Protein AF-A0A954RPL3-F1 (afdb_monomer_lite)

Secondary structure (DSSP, 8-state):
--HHHHHHHHHHHHTTTTTT-B--EE-SSEEEE-SSTTSS---SSPPB-----TT----STTEEEE--SSTT-B-S-EEEESS--GGGTTTS-EEEE--S-HHHHHHHHTSPB-GGG-BSS--B---------SS---------TT--EEEEEEEEEE-TTS-EEEEEEEEEE------PPPEEE---SEEEEETTS-EEEE-EEE-SS---EEEEEEESTT---EEEEETTTTEEEEEPPTT--EEEEEEEEEEES-GGGTTSPPEEEEEEEEEEPP----TT-SS-SS--SHHHHHHHHHHHHTT---TTS-SS-SSS-SHHHHHHIIIIIS---TT-TT-SS--SHHHHHHHHHHT-BTSSS---GGGT-SSSSSSB-HHHHHHHHHSPPP--

pLDDT: mean 89.58, std 9.53, range [37.31, 98.19]

Structure (mmCIF, N/CA/C/O backbone):
data_AF-A0A954RPL3-F1
#
_entry.id   AF-A0A954RPL3-F1
#
loop_
_atom_site.group_PDB
_atom_site.id
_atom_site.type_symbol
_atom_site.label_atom_id
_atom_site.label_alt_id
_atom_site.label_comp_id
_atom_site.label_asym_id
_atom_site.label_entity_id
_atom_site.label_seq_id
_atom_site.pdbx_PDB_ins_code
_atom_site.Cartn_x
_atom_site.Cartn_y
_atom_site.Cartn_z
_atom_site.occupancy
_atom_site.B_iso_or_equiv
_atom_site.auth_seq_id
_atom_site.auth_comp_id
_atom_site.auth_asym_id
_atom_site.auth_atom_id
_atom_site.pdbx_PDB_model_num
ATOM 1 N N . TYR A 1 1 ? -10.376 -7.548 6.675 1.00 91.00 1 TYR A N 1
ATOM 2 C CA . TYR A 1 1 ? -10.543 -6.120 6.358 1.00 91.00 1 TYR A CA 1
ATOM 3 C C . TYR A 1 1 ? -9.204 -5.511 6.011 1.00 91.00 1 TYR A C 1
ATOM 5 O O . TYR A 1 1 ? -9.083 -5.034 4.901 1.00 91.00 1 TYR A O 1
ATOM 13 N N . VAL A 1 2 ? -8.212 -5.607 6.900 1.00 94.56 2 VAL A N 1
ATOM 14 C CA . VAL A 1 2 ? -6.906 -4.952 6.741 1.00 94.56 2 VAL A CA 1
ATOM 15 C C . VAL A 1 2 ? -5.770 -5.957 7.044 1.00 94.56 2 VAL A C 1
ATOM 17 O O . VAL A 1 2 ? -5.292 -6.049 8.170 1.00 94.56 2 VAL A O 1
ATOM 20 N N . PRO A 1 3 ? -5.463 -6.881 6.114 1.00 94.88 3 PRO A N 1
ATOM 21 C CA . PRO A 1 3 ? -4.652 -8.065 6.414 1.00 94.88 3 PRO A CA 1
ATOM 22 C C . PRO A 1 3 ? -3.162 -7.778 6.642 1.00 94.88 3 PRO A C 1
ATOM 24 O O . PRO A 1 3 ? -2.556 -8.457 7.468 1.00 94.88 3 PRO A O 1
ATOM 27 N N . ASP A 1 4 ? -2.575 -6.795 5.961 1.00 92.94 4 ASP A N 1
ATOM 28 C CA . ASP A 1 4 ? -1.137 -6.527 6.060 1.00 92.94 4 ASP A CA 1
ATOM 29 C C . ASP A 1 4 ? -0.804 -5.813 7.364 1.00 92.94 4 ASP A C 1
ATOM 31 O O . ASP A 1 4 ? 0.125 -6.209 8.063 1.00 92.94 4 ASP A O 1
ATOM 35 N N . VAL A 1 5 ? -1.607 -4.815 7.742 1.00 94.62 5 VAL A N 1
ATOM 36 C CA . VAL A 1 5 ? -1.433 -4.092 9.006 1.00 94.62 5 VAL A CA 1
ATOM 37 C C . VAL A 1 5 ? -1.643 -5.027 10.206 1.00 94.62 5 VAL A C 1
ATOM 39 O O . VAL A 1 5 ? -0.895 -4.968 11.183 1.00 94.62 5 VAL A O 1
ATOM 42 N N . VAL A 1 6 ? -2.596 -5.967 10.112 1.00 96.31 6 VAL A N 1
ATOM 43 C CA . VAL A 1 6 ? -2.783 -7.028 11.116 1.00 96.31 6 VAL A CA 1
ATOM 44 C C . VAL A 1 6 ? -1.590 -7.985 11.120 1.00 96.31 6 VAL A C 1
ATOM 46 O O . VAL A 1 6 ? -1.102 -8.324 12.193 1.00 96.31 6 VAL A O 1
ATOM 49 N N . GLY A 1 7 ? -1.080 -8.392 9.955 1.00 96.19 7 GLY A N 1
ATOM 50 C CA . GLY A 1 7 ? 0.114 -9.236 9.849 1.00 96.19 7 GLY A CA 1
ATOM 51 C C . GLY A 1 7 ? 1.351 -8.603 10.494 1.00 96.19 7 GLY A C 1
ATOM 52 O O . GLY A 1 7 ? 2.063 -9.270 11.249 1.00 96.19 7 GLY A O 1
ATOM 53 N N . SER A 1 8 ? 1.572 -7.307 10.269 1.00 94.94 8 SER A N 1
ATOM 54 C CA . SER A 1 8 ? 2.639 -6.532 10.913 1.00 94.94 8 SER A CA 1
ATOM 55 C C . SER A 1 8 ? 2.452 -6.454 12.429 1.00 94.94 8 SER A C 1
ATOM 57 O O . SER A 1 8 ? 3.395 -6.711 13.176 1.00 94.94 8 SER A O 1
ATOM 59 N N . PHE A 1 9 ? 1.231 -6.181 12.903 1.00 94.62 9 PHE A N 1
ATOM 60 C CA . PHE A 1 9 ? 0.923 -6.147 14.336 1.00 94.62 9 PHE A CA 1
ATOM 61 C C . PHE A 1 9 ? 1.160 -7.505 15.020 1.00 94.62 9 PHE A C 1
ATOM 63 O O . PHE A 1 9 ? 1.799 -7.565 16.070 1.00 94.62 9 PHE A O 1
ATOM 70 N N . LEU A 1 10 ? 0.726 -8.607 14.399 1.00 95.31 10 LEU A N 1
ATOM 71 C CA . LEU A 1 10 ? 0.981 -9.966 14.891 1.00 95.31 10 LEU A CA 1
ATOM 72 C C . LEU A 1 10 ? 2.480 -10.293 14.910 1.00 95.31 10 LEU A C 1
ATOM 74 O O . LEU A 1 10 ? 2.965 -10.854 15.887 1.00 95.31 10 LEU A O 1
ATOM 78 N N . SER A 1 11 ? 3.234 -9.865 13.895 1.00 94.38 11 SER A N 1
ATOM 79 C CA . SER A 1 11 ? 4.690 -10.067 13.847 1.00 94.38 11 SER A CA 1
ATOM 80 C C . SER A 1 11 ? 5.417 -9.364 15.002 1.00 94.38 11 SER A C 1
ATOM 82 O O . SER A 1 11 ? 6.420 -9.871 15.503 1.00 94.38 11 SER A O 1
ATOM 84 N N . LEU A 1 12 ? 4.914 -8.210 15.460 1.00 93.00 12 LEU A N 1
ATOM 85 C CA . LEU A 1 12 ? 5.441 -7.519 16.643 1.00 93.00 12 LEU A CA 1
ATOM 86 C C . LEU A 1 12 ? 5.112 -8.268 17.945 1.00 93.00 12 LEU A C 1
ATOM 88 O O . LEU A 1 12 ? 5.945 -8.288 18.854 1.00 93.00 12 LEU A O 1
ATOM 92 N N . ILE A 1 13 ? 3.934 -8.897 18.035 1.00 93.69 13 ILE A N 1
ATOM 93 C CA . ILE A 1 13 ? 3.565 -9.767 19.165 1.00 93.69 13 ILE A CA 1
ATOM 94 C C . ILE A 1 13 ? 4.483 -10.993 19.206 1.00 93.69 13 ILE A C 1
ATOM 96 O O . ILE A 1 13 ? 5.094 -11.249 20.239 1.00 93.69 13 ILE A O 1
ATOM 100 N N . ASP A 1 14 ? 4.655 -11.688 18.080 1.00 93.81 14 ASP A N 1
ATOM 101 C CA . ASP A 1 14 ? 5.500 -12.887 17.974 1.00 93.81 14 ASP A CA 1
ATOM 102 C C . ASP A 1 14 ? 6.982 -12.603 18.281 1.00 93.81 14 ASP A C 1
ATOM 104 O O . ASP A 1 14 ? 7.729 -13.491 18.694 1.00 93.81 14 ASP A O 1
ATOM 108 N N . ALA A 1 15 ? 7.416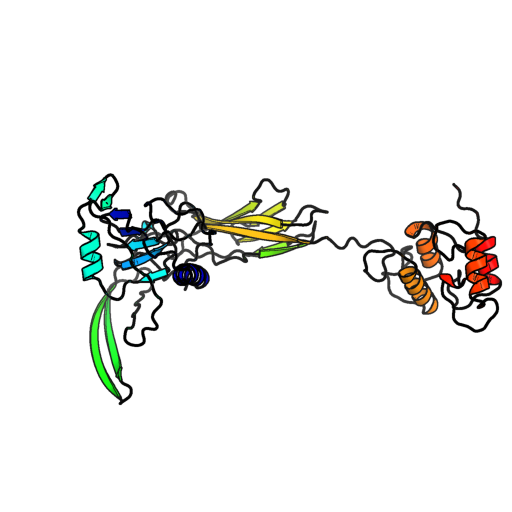 -11.354 18.096 1.00 91.94 15 ALA A N 1
ATOM 109 C CA . ALA A 1 15 ? 8.750 -10.874 18.442 1.00 91.94 15 ALA A CA 1
ATOM 110 C C . ALA A 1 15 ? 8.864 -10.332 19.886 1.00 91.94 15 ALA A C 1
ATOM 112 O O . ALA A 1 15 ? 9.848 -9.653 20.200 1.00 91.94 15 ALA A O 1
ATOM 113 N N . ASP A 1 16 ? 7.873 -10.592 20.751 1.00 91.69 16 ASP A N 1
ATOM 114 C CA . ASP A 1 16 ? 7.807 -10.160 22.157 1.00 91.69 16 ASP A CA 1
ATOM 115 C C . ASP A 1 16 ? 7.963 -8.637 22.348 1.00 91.69 16 ASP A C 1
ATOM 117 O O . ASP A 1 16 ? 8.383 -8.161 23.409 1.00 91.69 16 ASP A O 1
ATOM 121 N N . ARG A 1 17 ? 7.636 -7.826 21.328 1.00 90.06 17 ARG A N 1
ATOM 122 C CA . ARG A 1 17 ? 7.934 -6.380 21.339 1.00 90.06 17 ARG A CA 1
ATOM 123 C C . ARG A 1 17 ? 7.167 -5.625 22.417 1.00 90.06 17 ARG A C 1
ATOM 125 O O . ARG A 1 17 ? 7.652 -4.595 22.881 1.00 90.06 17 ARG A O 1
ATOM 132 N N . TYR A 1 18 ? 6.004 -6.130 22.821 1.00 91.88 18 TYR A N 1
ATOM 133 C CA . TYR A 1 18 ? 5.098 -5.483 23.771 1.00 91.88 18 TYR A CA 1
ATOM 134 C C . TYR A 1 18 ? 5.389 -5.784 25.243 1.00 91.88 18 TYR A C 1
ATOM 136 O O . TYR A 1 18 ? 4.911 -5.064 26.122 1.00 91.88 18 TYR A O 1
ATOM 144 N N . ASN A 1 19 ? 6.198 -6.803 25.529 1.00 91.75 19 ASN A N 1
ATOM 145 C CA . ASN A 1 19 ? 6.444 -7.244 26.897 1.00 91.75 19 ASN A CA 1
ATOM 146 C C . ASN A 1 19 ? 7.251 -6.184 27.664 1.00 91.75 19 ASN A C 1
ATOM 148 O O . ASN A 1 19 ? 8.328 -5.754 27.249 1.00 91.75 19 ASN A O 1
ATOM 152 N N . GLY A 1 20 ? 6.724 -5.751 28.807 1.00 90.88 20 GLY A N 1
ATOM 153 C CA . GLY A 1 20 ? 7.302 -4.697 29.638 1.00 90.88 20 GLY A CA 1
ATOM 154 C C . GLY A 1 20 ? 7.021 -3.269 29.159 1.00 90.88 20 GLY A C 1
ATOM 155 O O . GLY A 1 20 ? 7.502 -2.326 29.793 1.00 90.88 20 GLY A O 1
ATOM 156 N N . GLN A 1 21 ? 6.263 -3.078 28.074 1.00 92.00 21 GLN A N 1
ATOM 157 C CA . GLN A 1 21 ? 5.839 -1.743 27.652 1.00 92.00 21 GLN A CA 1
ATOM 158 C C . GLN A 1 21 ? 4.850 -1.124 28.644 1.00 92.00 21 GLN A C 1
ATOM 160 O O . GLN A 1 21 ? 4.162 -1.819 29.395 1.00 92.00 21 GLN A O 1
ATOM 165 N N . LEU A 1 22 ? 4.775 0.206 28.639 1.00 91.94 22 LEU A N 1
ATOM 166 C CA . LEU A 1 22 ? 3.885 0.961 29.513 1.00 91.94 22 LEU A CA 1
ATOM 167 C C . LEU A 1 22 ? 2.620 1.393 28.774 1.00 91.94 22 LEU A C 1
ATOM 169 O O . LEU A 1 22 ? 2.675 1.834 27.628 1.00 91.94 22 LEU A O 1
ATOM 173 N N . TRP A 1 23 ? 1.500 1.391 29.492 1.00 94.12 23 TRP A N 1
ATOM 174 C CA . TRP A 1 23 ? 0.371 2.254 29.155 1.00 94.12 23 TRP A CA 1
ATOM 175 C C . TRP A 1 23 ? 0.718 3.679 29.588 1.00 94.12 23 TRP A C 1
ATOM 177 O O . TRP A 1 23 ? 0.478 4.084 30.726 1.00 94.12 23 TRP A O 1
ATOM 187 N N . ASP A 1 24 ? 1.387 4.413 28.706 1.00 91.75 24 ASP A N 1
ATOM 188 C CA . ASP A 1 24 ? 2.026 5.692 29.026 1.00 91.75 24 ASP A CA 1
ATOM 189 C C . ASP A 1 24 ? 1.123 6.915 28.852 1.00 91.75 24 ASP A C 1
ATOM 191 O O . ASP A 1 24 ? 1.462 7.987 29.359 1.00 91.75 24 ASP A O 1
ATOM 195 N N . ARG A 1 25 ? -0.042 6.778 28.210 1.00 93.69 25 ARG A N 1
ATOM 196 C CA . ARG A 1 25 ? -0.985 7.888 28.054 1.00 93.69 25 ARG A CA 1
ATOM 197 C C . ARG A 1 25 ? -2.429 7.428 28.168 1.00 93.69 25 ARG A C 1
ATOM 199 O O . ARG A 1 25 ? -2.952 6.748 27.292 1.00 93.69 25 ARG A O 1
ATOM 206 N N . ILE A 1 26 ? -3.099 7.889 29.216 1.00 95.69 26 ILE A N 1
ATOM 207 C CA . ILE A 1 26 ? -4.520 7.659 29.469 1.00 95.69 26 ILE A CA 1
ATOM 208 C C . ILE A 1 26 ? -5.249 8.997 29.395 1.00 95.69 26 ILE A C 1
ATOM 210 O O . ILE A 1 26 ? -4.827 9.997 29.978 1.00 95.69 26 ILE A O 1
ATOM 214 N N . THR A 1 27 ? -6.350 9.024 28.656 1.00 94.81 27 THR A N 1
ATOM 215 C CA . THR A 1 27 ? -7.239 10.183 28.534 1.00 94.81 27 THR A CA 1
ATOM 216 C C . THR A 1 27 ? -8.685 9.743 28.758 1.00 94.81 27 THR A C 1
ATOM 218 O O . THR A 1 27 ? -8.971 8.550 28.854 1.00 94.81 27 THR A O 1
ATOM 221 N N . SER A 1 28 ? -9.630 10.686 28.791 1.00 92.44 28 SER A N 1
ATOM 222 C CA . SER A 1 28 ? -11.061 10.344 28.731 1.00 92.44 28 SER A CA 1
ATOM 223 C C . SER A 1 28 ? -11.435 9.575 27.460 1.00 92.44 28 SER A C 1
ATOM 225 O O . SER A 1 28 ? -12.432 8.868 27.452 1.00 92.44 28 SER A O 1
ATOM 227 N N . HIS A 1 29 ? -10.622 9.700 26.413 1.00 93.62 29 HIS A N 1
ATOM 228 C CA . HIS A 1 29 ? -10.914 9.264 25.057 1.00 93.62 29 HIS A CA 1
ATOM 229 C C . HIS A 1 29 ? -10.322 7.897 24.706 1.00 93.62 29 HIS A C 1
ATOM 231 O O . HIS A 1 29 ? -10.934 7.129 23.971 1.00 93.62 29 HIS A O 1
ATOM 237 N N . PHE A 1 30 ? -9.144 7.571 25.241 1.00 95.25 30 PHE A N 1
ATOM 238 C CA . PHE A 1 30 ? -8.432 6.323 24.961 1.00 95.25 30 PHE A CA 1
ATOM 239 C C . PHE A 1 30 ? -7.346 6.029 26.005 1.00 95.25 30 PHE A C 1
ATOM 241 O O . PHE A 1 30 ? -6.903 6.920 26.742 1.00 95.25 30 PHE A O 1
ATOM 248 N N . ILE A 1 31 ? -6.865 4.787 25.994 1.00 95.56 31 ILE A N 1
ATOM 249 C CA . ILE A 1 31 ? -5.657 4.312 26.677 1.00 95.56 31 ILE A CA 1
ATOM 250 C C . ILE A 1 31 ? -4.633 3.956 25.592 1.00 95.56 31 ILE A C 1
ATOM 252 O O . ILE A 1 31 ? -4.944 3.180 24.695 1.00 95.56 31 ILE A O 1
ATOM 256 N N . ALA A 1 32 ? -3.431 4.528 25.642 1.00 94.00 32 ALA A N 1
ATOM 257 C CA . ALA A 1 32 ? -2.392 4.334 24.632 1.00 94.00 32 ALA A CA 1
ATOM 258 C C . ALA A 1 32 ? -1.083 3.807 25.227 1.00 94.00 32 ALA A C 1
ATOM 260 O O . ALA A 1 32 ? -0.719 4.134 26.361 1.00 94.00 32 ALA A O 1
ATOM 261 N N . ALA A 1 33 ? -0.385 3.015 24.417 1.00 90.44 33 ALA A N 1
ATOM 262 C CA . ALA A 1 33 ? 0.976 2.557 24.636 1.00 90.44 33 ALA A CA 1
ATOM 263 C C . ALA A 1 33 ? 1.851 3.049 23.476 1.00 90.44 33 ALA A C 1
ATOM 265 O O . ALA A 1 33 ? 1.525 2.845 22.305 1.00 90.44 33 ALA A O 1
ATOM 266 N N . SER A 1 34 ? 2.971 3.704 23.781 1.00 82.75 34 SER A N 1
ATOM 267 C CA . SER A 1 34 ? 3.861 4.284 22.767 1.00 82.75 34 SER A CA 1
ATOM 268 C C . SER A 1 34 ? 4.745 3.268 22.039 1.00 82.75 34 SER A C 1
ATOM 270 O O . SER A 1 34 ? 5.505 3.660 21.157 1.00 82.75 34 SER A O 1
ATOM 272 N N . GLY A 1 35 ? 4.690 1.978 22.377 1.00 78.94 35 GLY A N 1
ATOM 273 C CA . GLY A 1 35 ? 5.606 0.997 21.789 1.00 78.94 35 GLY A CA 1
ATOM 274 C C . GLY A 1 35 ? 6.942 0.869 22.535 1.00 78.94 35 GLY A C 1
ATOM 275 O O . GLY A 1 35 ? 7.892 0.296 22.004 1.00 78.94 35 GLY A O 1
ATOM 276 N N . SER A 1 36 ? 7.068 1.433 23.745 1.00 75.25 36 SER A N 1
ATOM 277 C CA . SER A 1 36 ? 8.349 1.53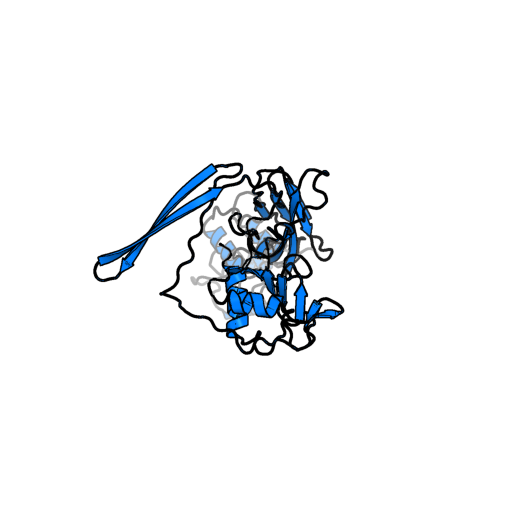3 24.457 1.00 75.25 36 SER A CA 1
ATOM 278 C C . SER A 1 36 ? 8.251 1.334 25.969 1.00 75.25 36 SER A C 1
ATOM 280 O O . SER A 1 36 ? 7.247 1.635 26.613 1.00 75.25 36 SER A O 1
ATOM 282 N N . THR A 1 37 ? 9.359 0.882 26.560 1.00 76.88 37 THR A N 1
ATOM 283 C CA . THR A 1 37 ? 9.535 0.711 28.012 1.00 76.88 37 THR A CA 1
ATOM 284 C C . THR A 1 37 ? 9.840 2.022 28.745 1.00 76.88 37 THR A C 1
ATOM 286 O O . THR A 1 37 ? 9.751 2.076 29.970 1.00 76.88 37 THR A O 1
ATOM 289 N N . ASN A 1 38 ? 10.191 3.093 28.020 1.00 75.00 38 ASN A N 1
ATOM 290 C CA . ASN A 1 38 ? 10.460 4.419 28.591 1.00 75.00 38 ASN A CA 1
ATOM 291 C C . ASN A 1 38 ? 9.328 5.441 28.359 1.00 75.00 38 ASN A C 1
ATOM 293 O O . ASN A 1 38 ? 9.478 6.596 28.758 1.00 75.00 38 ASN A O 1
ATOM 297 N N . GLY A 1 39 ? 8.221 5.030 27.727 1.00 64.88 39 GLY A N 1
ATOM 298 C CA . GLY A 1 39 ? 7.068 5.891 27.435 1.00 64.88 39 GLY A CA 1
ATOM 299 C C . GLY A 1 39 ? 7.279 6.902 26.300 1.00 64.88 39 GLY A C 1
ATOM 300 O O . GLY A 1 39 ? 6.534 7.875 26.200 1.00 64.88 39 GLY A O 1
ATOM 301 N N . VAL A 1 40 ? 8.313 6.720 25.474 1.00 68.00 40 VAL A N 1
ATOM 302 C CA . VAL A 1 40 ? 8.561 7.497 24.250 1.00 68.00 40 VAL A CA 1
ATOM 303 C C . VAL A 1 40 ? 8.392 6.583 23.050 1.00 68.00 40 VAL A C 1
ATOM 305 O O . VAL A 1 40 ? 8.944 5.489 23.063 1.00 68.00 40 VAL A O 1
ATOM 308 N N . THR A 1 41 ? 7.707 7.051 22.001 1.00 66.88 41 THR A N 1
ATOM 309 C CA . THR A 1 41 ? 7.484 6.262 20.783 1.00 66.88 41 THR A CA 1
ATOM 310 C C . THR A 1 41 ? 8.763 5.602 20.287 1.00 66.88 41 THR A C 1
ATOM 312 O O . THR A 1 41 ? 9.760 6.281 20.033 1.00 66.88 41 THR A O 1
ATOM 315 N N . ASN A 1 42 ? 8.724 4.278 20.160 1.00 70.44 42 ASN A N 1
ATOM 316 C CA . ASN A 1 42 ? 9.845 3.508 19.652 1.00 70.44 42 ASN A CA 1
ATOM 317 C C . ASN A 1 42 ? 9.977 3.725 18.138 1.00 70.44 42 ASN A C 1
ATOM 319 O O . ASN A 1 42 ? 9.075 3.392 17.373 1.00 70.44 42 ASN A O 1
ATOM 323 N N . GLN A 1 43 ? 11.096 4.317 17.720 1.00 72.06 43 GLN A N 1
ATOM 324 C CA . GLN A 1 43 ? 11.404 4.600 16.314 1.00 72.06 43 GLN A CA 1
ATOM 325 C C . GLN A 1 43 ? 12.386 3.587 15.705 1.00 72.06 43 GLN A C 1
ATOM 327 O O . GLN A 1 43 ? 12.800 3.759 14.559 1.00 72.06 43 GLN A O 1
ATOM 332 N N . ASP A 1 44 ? 12.757 2.538 16.444 1.00 76.50 44 ASP A N 1
ATOM 333 C CA . ASP A 1 44 ? 13.666 1.500 15.949 1.00 76.50 44 ASP A CA 1
ATOM 334 C C . ASP A 1 44 ? 12.928 0.437 15.114 1.00 76.50 44 ASP A C 1
ATOM 336 O O . ASP A 1 44 ? 13.547 -0.248 14.301 1.00 76.50 44 ASP A O 1
ATOM 340 N N . ASP A 1 45 ? 11.611 0.288 15.300 1.00 78.56 45 ASP A N 1
ATOM 341 C CA . ASP A 1 45 ? 10.779 -0.629 14.510 1.00 78.56 45 ASP A CA 1
ATOM 342 C C . ASP A 1 45 ? 10.609 -0.100 13.086 1.00 78.56 45 ASP A C 1
ATOM 344 O O . ASP A 1 45 ? 10.323 1.079 12.919 1.00 78.56 45 ASP A O 1
ATOM 348 N N . LEU A 1 46 ? 10.737 -0.941 12.058 1.00 84.12 46 LEU A N 1
ATOM 349 C CA . LEU A 1 46 ? 10.472 -0.511 10.681 1.00 84.12 46 LEU A CA 1
ATOM 350 C C . LEU A 1 46 ? 9.012 -0.036 10.538 1.00 84.12 46 LEU A C 1
ATOM 352 O O . LEU A 1 46 ? 8.119 -0.721 11.045 1.00 84.12 46 LEU A O 1
ATOM 356 N N . PRO A 1 47 ? 8.764 1.114 9.883 1.00 89.38 47 PRO A N 1
ATOM 357 C CA . PRO A 1 47 ? 7.407 1.582 9.649 1.00 89.38 47 PRO A CA 1
ATOM 358 C C . PRO A 1 47 ? 6.674 0.675 8.655 1.00 89.38 47 PRO A C 1
ATOM 360 O O . PRO A 1 47 ? 7.305 0.063 7.790 1.00 89.38 47 PRO A O 1
ATOM 363 N N . PHE A 1 48 ? 5.351 0.611 8.773 1.00 90.88 48 PHE A N 1
ATOM 364 C CA . PHE A 1 48 ? 4.480 -0.055 7.809 1.00 90.88 48 PHE A CA 1
ATOM 365 C C . PHE A 1 48 ? 3.229 0.772 7.500 1.00 90.88 48 PHE A C 1
ATOM 367 O O . PHE A 1 48 ? 2.764 1.569 8.322 1.00 90.88 48 PHE A O 1
ATOM 374 N N . ASP A 1 49 ? 2.702 0.545 6.298 1.00 90.75 49 ASP A N 1
ATOM 375 C CA . ASP A 1 49 ? 1.608 1.316 5.711 1.00 90.75 49 ASP A CA 1
ATOM 376 C C . ASP A 1 49 ? 0.317 1.228 6.527 1.00 90.75 49 ASP A C 1
ATOM 378 O O . ASP A 1 49 ? 0.053 0.250 7.241 1.00 90.75 49 ASP A O 1
ATOM 382 N N . ASP A 1 50 ? -0.500 2.269 6.406 1.00 92.94 50 ASP A N 1
ATOM 383 C CA . ASP A 1 50 ? -1.879 2.217 6.856 1.00 92.94 50 ASP A CA 1
ATOM 384 C C . ASP A 1 50 ? -2.721 1.281 5.981 1.00 92.94 50 ASP A C 1
ATOM 386 O O . ASP A 1 50 ? -2.461 1.085 4.797 1.00 92.94 50 ASP A O 1
ATOM 390 N N . GLN A 1 51 ? -3.773 0.715 6.571 1.00 94.38 51 GLN A N 1
ATOM 391 C CA . GLN A 1 51 ? -4.828 0.040 5.826 1.00 94.38 51 GLN A CA 1
ATOM 392 C C . GLN A 1 51 ? -6.182 0.384 6.426 1.00 94.38 51 GLN A C 1
ATOM 394 O O . GLN A 1 51 ? -6.405 0.297 7.638 1.00 94.38 51 GLN A O 1
ATOM 399 N N . PHE A 1 52 ? -7.118 0.717 5.545 1.00 95.69 52 PHE A N 1
ATOM 400 C CA . PHE A 1 52 ? -8.442 1.185 5.916 1.00 95.69 52 PHE A CA 1
ATOM 401 C C . PHE A 1 52 ? -9.533 0.352 5.254 1.00 95.69 52 PHE A C 1
ATOM 403 O O . PHE A 1 52 ? -9.347 -0.282 4.217 1.00 95.69 52 PHE A O 1
ATOM 410 N N . HIS A 1 53 ? -10.706 0.340 5.880 1.00 94.81 53 HIS A N 1
ATOM 411 C CA . HIS A 1 53 ? -11.876 -0.331 5.341 1.00 94.81 53 HIS A CA 1
ATOM 412 C C . HIS A 1 53 ? -13.136 0.370 5.842 1.00 94.81 53 HIS A C 1
ATOM 414 O O . HIS A 1 53 ? -13.228 0.648 7.032 1.00 94.81 53 HIS A O 1
ATOM 420 N N . ALA A 1 54 ? -14.124 0.593 4.971 1.00 92.00 54 ALA A N 1
ATOM 421 C CA . ALA A 1 54 ? -15.326 1.383 5.273 1.00 92.00 54 ALA A CA 1
ATOM 422 C C . ALA A 1 54 ? -16.060 0.918 6.541 1.00 92.00 54 ALA A C 1
ATOM 424 O O . ALA A 1 54 ? -16.562 1.720 7.314 1.00 92.00 54 ALA A O 1
ATOM 425 N N . ASP A 1 55 ? -16.076 -0.393 6.774 1.00 91.50 55 ASP A N 1
ATOM 426 C CA . ASP A 1 55 ? -16.723 -0.967 7.952 1.00 91.50 55 ASP A CA 1
ATOM 427 C C . ASP A 1 55 ? -15.899 -0.918 9.260 1.00 91.50 55 ASP A C 1
ATOM 429 O O . ASP A 1 55 ? -16.335 -1.463 10.279 1.00 91.50 55 ASP A O 1
ATOM 433 N N . LEU A 1 56 ? -14.678 -0.384 9.228 1.00 94.38 56 LEU A N 1
ATOM 434 C CA . LEU A 1 56 ? -13.820 -0.222 10.397 1.00 94.38 56 LEU A CA 1
ATOM 435 C C . LEU A 1 56 ? -13.769 1.260 10.761 1.00 94.38 56 LEU A C 1
ATOM 437 O O . LEU A 1 56 ? -13.032 2.034 10.157 1.00 94.38 56 LEU A O 1
ATOM 441 N N . GLN A 1 57 ? -14.555 1.633 11.767 1.00 94.06 57 GLN A N 1
ATOM 442 C CA . GLN A 1 57 ? -14.677 2.999 12.269 1.00 94.06 57 GLN A CA 1
ATOM 443 C C . GLN A 1 57 ? -14.618 2.997 13.798 1.00 94.06 57 GLN A C 1
ATOM 445 O O . GLN A 1 57 ? -15.065 2.056 14.458 1.00 94.06 57 GLN A O 1
ATOM 450 N N . HIS A 1 58 ? -14.109 4.075 14.379 1.00 96.00 58 HIS A N 1
ATOM 451 C CA . HIS A 1 58 ? -13.993 4.307 15.814 1.00 96.00 58 HIS A CA 1
ATOM 452 C C . HIS A 1 58 ? -15.339 4.750 16.404 1.00 96.00 58 HIS A C 1
ATOM 454 O O . HIS A 1 58 ? -15.459 5.790 17.047 1.00 96.00 58 HIS A O 1
ATOM 460 N N . ASN A 1 59 ? -16.396 3.980 16.167 1.00 93.12 59 ASN A N 1
ATOM 461 C CA . ASN A 1 59 ? -17.770 4.332 16.534 1.00 93.12 59 ASN A CA 1
ATOM 462 C C . ASN A 1 59 ? -18.192 3.849 17.933 1.00 93.12 59 ASN A C 1
ATOM 464 O O . ASN A 1 59 ? -19.333 4.064 18.340 1.00 93.12 59 ASN A O 1
ATOM 468 N N . GLN A 1 60 ? -17.283 3.217 18.679 1.00 93.44 60 GLN A N 1
ATOM 469 C CA . GLN A 1 60 ? -17.538 2.666 20.007 1.00 93.44 60 GLN A CA 1
ATOM 470 C C . GLN A 1 60 ? -16.272 2.621 20.877 1.00 93.44 60 GLN A C 1
ATOM 472 O O . GLN A 1 60 ? -15.159 2.878 20.418 1.00 93.44 60 GLN A O 1
ATOM 477 N N . SER A 1 61 ? -16.467 2.287 22.154 1.00 95.81 61 SER A N 1
ATOM 478 C CA . SER A 1 61 ? -15.394 1.962 23.100 1.00 95.81 61 SER A CA 1
ATOM 479 C C . SER A 1 61 ? -14.786 0.586 22.794 1.00 95.81 61 SER A C 1
ATOM 481 O O . SER A 1 61 ? -15.458 -0.305 22.268 1.00 95.81 61 SER A O 1
ATOM 483 N N . GLY A 1 62 ? -13.525 0.387 23.164 1.00 96.56 62 GLY A N 1
ATOM 484 C CA . GLY A 1 62 ? -12.807 -0.872 23.002 1.00 96.56 62 GLY A CA 1
ATOM 485 C C . GLY A 1 62 ? -12.247 -1.112 21.600 1.00 96.56 62 GLY A C 1
ATOM 486 O O . GLY A 1 62 ? -11.774 -2.212 21.336 1.00 96.56 62 GLY A O 1
ATOM 487 N N . VAL A 1 63 ? -12.277 -0.130 20.698 1.00 97.75 63 VAL A N 1
ATOM 488 C CA . VAL A 1 63 ? -11.657 -0.257 19.372 1.00 97.75 63 VAL A CA 1
ATOM 489 C C . VAL A 1 63 ? -10.139 -0.209 19.543 1.00 97.75 63 VAL A C 1
ATOM 491 O O . VAL A 1 63 ? -9.617 0.746 20.118 1.00 97.75 63 VAL A O 1
ATOM 494 N N . LEU A 1 64 ? -9.442 -1.242 19.065 1.00 97.50 64 LEU A N 1
ATOM 495 C CA . LEU A 1 64 ? -7.983 -1.347 19.077 1.00 97.50 64 LEU A CA 1
ATOM 496 C C . LEU A 1 64 ? -7.431 -0.817 17.752 1.00 97.50 64 LEU A C 1
ATOM 498 O O . LEU A 1 64 ? -7.718 -1.370 16.687 1.00 97.50 64 LEU A O 1
ATOM 502 N N . SER A 1 65 ? -6.610 0.225 17.826 1.00 97.94 65 SER A N 1
ATOM 503 C CA . SER A 1 65 ? -6.077 0.917 16.655 1.00 97.94 65 SER A CA 1
ATOM 504 C C . SER A 1 65 ? -4.613 1.306 16.840 1.00 97.94 65 SER A C 1
ATOM 506 O O . SER A 1 65 ? -4.140 1.519 17.959 1.00 97.94 65 SER A O 1
ATOM 508 N N . LEU A 1 66 ? -3.880 1.413 15.736 1.00 95.75 66 LEU A N 1
ATOM 509 C CA . LEU A 1 66 ? -2.472 1.800 15.749 1.00 95.75 66 LEU A CA 1
ATOM 510 C C . LEU A 1 66 ? -2.305 3.316 15.873 1.00 95.75 66 LEU A C 1
ATOM 512 O O . LEU A 1 66 ? -3.061 4.102 15.299 1.00 95.75 66 LEU A O 1
ATOM 516 N N . SER A 1 67 ? -1.311 3.732 16.659 1.00 91.44 67 SER A N 1
ATOM 517 C CA . SER A 1 67 ? -0.888 5.128 16.780 1.00 91.44 67 SER A CA 1
ATOM 518 C C . SER A 1 67 ? 0.282 5.390 15.842 1.00 91.44 67 SER A C 1
ATOM 520 O O . SER A 1 67 ? 1.237 4.620 15.807 1.00 91.44 67 SER A O 1
ATOM 522 N N . LYS A 1 68 ? 0.255 6.535 15.164 1.00 88.12 68 LYS A N 1
ATOM 523 C CA . LYS A 1 68 ? 1.299 6.970 14.232 1.00 88.12 68 LYS A CA 1
ATOM 524 C C . LYS A 1 68 ? 1.558 8.470 14.366 1.00 88.12 68 LYS A C 1
ATOM 526 O O . LYS A 1 68 ? 0.737 9.199 14.932 1.00 88.12 68 LYS A O 1
ATOM 531 N N . LEU A 1 69 ? 2.708 8.926 13.871 1.00 82.62 69 LEU A N 1
ATOM 532 C CA . LEU A 1 69 ? 3.072 10.350 13.849 1.00 82.62 69 LEU A CA 1
ATOM 533 C C . LEU A 1 69 ? 2.690 11.025 12.529 1.00 82.62 69 LEU A C 1
ATOM 535 O O . LEU A 1 69 ? 2.292 12.191 12.523 1.00 82.62 69 LEU A O 1
ATOM 539 N N . VAL A 1 70 ? 2.831 10.292 11.429 1.00 84.00 70 VAL A N 1
ATOM 540 C CA . VAL A 1 70 ? 2.509 10.696 10.057 1.00 84.00 70 VAL A CA 1
ATOM 541 C C . VAL A 1 70 ? 1.911 9.494 9.321 1.00 84.00 70 VAL A C 1
ATOM 543 O O . VAL A 1 70 ? 1.998 8.380 9.831 1.00 84.00 70 VAL A O 1
ATOM 546 N N . ASP A 1 71 ? 1.291 9.714 8.161 1.00 85.12 71 ASP A N 1
ATOM 547 C CA . ASP A 1 71 ? 0.738 8.622 7.342 1.00 85.12 71 ASP A CA 1
ATOM 548 C C . ASP A 1 71 ? 1.806 7.591 6.962 1.00 85.12 71 ASP A C 1
ATOM 550 O O . ASP A 1 71 ? 2.948 7.977 6.690 1.00 85.12 71 ASP A O 1
ATOM 554 N N . ASP A 1 72 ? 1.412 6.313 6.986 1.00 87.50 72 ASP A N 1
ATOM 555 C CA . ASP A 1 72 ? 2.256 5.128 6.756 1.00 87.50 72 ASP A CA 1
ATOM 556 C C . ASP A 1 72 ? 3.469 4.983 7.685 1.00 87.50 72 ASP A C 1
ATOM 558 O O . ASP A 1 72 ? 4.487 4.385 7.340 1.00 87.50 72 ASP A O 1
ATOM 562 N N . ASP A 1 73 ? 3.384 5.539 8.892 1.00 88.06 73 ASP A N 1
ATOM 563 C CA . ASP A 1 73 ? 4.412 5.398 9.929 1.00 88.06 73 ASP A CA 1
ATOM 564 C C . ASP A 1 73 ? 3.891 4.571 11.111 1.00 88.06 73 ASP A C 1
ATOM 566 O O . ASP A 1 73 ? 4.165 4.879 12.276 1.00 88.06 73 ASP A O 1
ATOM 570 N N . ASN A 1 74 ? 3.099 3.526 10.833 1.00 90.75 74 ASN A N 1
ATOM 571 C CA . ASN A 1 74 ? 2.700 2.590 11.878 1.00 90.75 74 ASN A CA 1
ATOM 572 C C . ASN A 1 74 ? 3.914 1.800 12.356 1.00 90.75 74 ASN A C 1
ATOM 574 O O . ASN A 1 74 ? 4.755 1.369 11.570 1.00 90.75 74 ASN A O 1
ATOM 578 N N . ARG A 1 75 ? 3.997 1.619 13.673 1.00 90.81 75 ARG A N 1
ATOM 579 C CA . ARG A 1 75 ? 5.064 0.877 14.356 1.00 90.81 75 ARG A CA 1
ATOM 580 C C . ARG A 1 75 ? 4.437 0.059 15.483 1.00 90.81 75 ARG A C 1
ATOM 582 O O . ARG A 1 75 ? 3.343 -0.475 15.339 1.00 90.81 75 ARG A O 1
ATOM 589 N N . SER A 1 76 ? 5.092 -0.005 16.637 1.00 91.56 76 SER A N 1
ATOM 590 C CA . SER A 1 76 ? 4.570 -0.669 17.830 1.00 91.56 76 SER A CA 1
ATOM 591 C C . SER A 1 76 ? 3.633 0.192 18.681 1.00 91.56 76 SER A C 1
ATOM 593 O O . SER A 1 76 ? 3.085 -0.313 19.651 1.00 91.56 76 SER A O 1
ATOM 595 N N . ALA A 1 77 ? 3.401 1.468 18.372 1.00 92.88 77 ALA A N 1
ATOM 596 C CA . ALA A 1 77 ? 2.476 2.279 19.165 1.00 92.88 77 ALA A CA 1
ATOM 597 C C . ALA A 1 77 ? 1.007 1.943 18.839 1.00 92.88 77 ALA A C 1
ATOM 599 O O . ALA A 1 77 ? 0.622 1.870 17.674 1.00 92.88 77 ALA A O 1
ATOM 600 N N . PHE A 1 78 ? 0.157 1.795 19.857 1.00 95.62 78 PHE A N 1
ATOM 601 C CA . PHE A 1 78 ? -1.269 1.492 19.685 1.00 95.62 78 PHE A CA 1
ATOM 602 C C . PHE A 1 78 ? -2.123 2.077 20.815 1.00 95.62 78 PHE A C 1
ATOM 604 O O . PHE A 1 78 ? -1.610 2.544 21.835 1.00 95.62 78 PHE A O 1
ATOM 611 N N . PHE A 1 79 ? -3.439 2.092 20.625 1.00 97.25 79 PHE A N 1
ATOM 612 C CA . PHE A 1 79 ? -4.400 2.561 21.614 1.00 97.25 79 PHE A CA 1
ATOM 613 C C . PHE A 1 79 ? -5.705 1.766 21.578 1.00 97.25 79 PHE A C 1
ATOM 615 O O . PHE A 1 79 ? -6.058 1.162 20.567 1.00 97.25 79 PHE A O 1
ATOM 622 N N . VAL A 1 80 ? -6.422 1.798 22.701 1.00 97.88 80 VAL A N 1
ATOM 623 C CA . VAL A 1 80 ? -7.780 1.272 22.850 1.00 97.88 80 VAL A CA 1
ATOM 624 C C . VAL A 1 80 ? -8.706 2.430 23.204 1.00 97.88 80 VAL A C 1
ATOM 626 O O . VAL A 1 80 ? -8.409 3.206 24.117 1.00 97.88 80 VAL A O 1
ATOM 629 N N . THR A 1 81 ? -9.804 2.592 22.467 1.00 98.19 81 THR A N 1
ATOM 630 C CA . THR A 1 81 ? -10.749 3.693 22.696 1.00 98.19 81 THR A CA 1
ATOM 631 C C . THR A 1 81 ? -11.536 3.511 23.997 1.00 98.19 81 THR A C 1
ATOM 633 O O . THR A 1 81 ? -12.013 2.425 24.309 1.00 98.19 81 THR A O 1
ATOM 636 N N . ASN A 1 82 ? -11.732 4.593 24.749 1.00 97.31 82 ASN A N 1
ATOM 637 C CA . ASN A 1 82 ? -12.645 4.641 25.895 1.00 97.31 82 ASN A CA 1
ATOM 638 C C . ASN A 1 82 ? -14.070 5.018 25.466 1.00 97.31 82 ASN A C 1
ATOM 640 O O . ASN A 1 82 ? -15.029 4.618 26.126 1.00 97.31 82 ASN A O 1
ATOM 644 N N . GLU A 1 83 ? -14.219 5.717 24.343 1.00 96.19 83 GLU A N 1
ATOM 645 C CA . GLU A 1 83 ? -15.487 6.167 23.761 1.00 96.19 83 GLU A CA 1
ATOM 646 C C . GLU A 1 83 ? -15.360 6.295 22.226 1.00 96.19 83 GLU A C 1
ATOM 648 O O . GLU A 1 83 ? -14.252 6.139 21.710 1.00 96.19 83 GLU A O 1
ATOM 653 N N . PRO A 1 84 ? -16.451 6.548 21.474 1.00 95.06 84 PRO A N 1
ATOM 654 C CA . PRO A 1 84 ? -16.357 6.806 20.037 1.00 95.06 84 PRO A CA 1
ATOM 655 C C . PRO A 1 84 ? -15.393 7.965 19.716 1.00 95.06 84 PRO A C 1
ATOM 657 O O . PRO A 1 84 ? -15.479 9.026 20.328 1.00 95.06 84 PRO A O 1
ATOM 660 N N . MET A 1 85 ? -14.509 7.754 18.741 1.00 94.69 85 MET A N 1
ATOM 661 C CA . MET A 1 85 ? -13.406 8.631 18.316 1.00 94.69 85 MET A CA 1
ATOM 662 C C . MET A 1 85 ? -13.405 8.789 16.788 1.00 94.69 85 MET A C 1
ATOM 664 O O . MET A 1 85 ? -12.410 8.510 16.116 1.00 94.69 85 MET A O 1
ATOM 668 N N . ARG A 1 86 ? -14.553 9.166 16.214 1.00 93.06 86 ARG A N 1
ATOM 669 C CA . ARG A 1 86 ? -14.775 9.202 14.756 1.00 93.06 86 ARG A CA 1
ATOM 670 C C . ARG A 1 86 ? -13.779 10.099 14.004 1.00 93.06 86 ARG A C 1
ATOM 672 O O . ARG A 1 86 ? -13.532 9.889 12.824 1.00 93.06 86 ARG A O 1
ATOM 679 N N . GLU A 1 87 ? -13.131 11.040 14.688 1.00 90.19 87 GLU A N 1
ATOM 680 C CA . GLU A 1 87 ? -12.037 11.864 14.158 1.00 90.19 87 GLU A CA 1
ATOM 681 C C . GLU A 1 87 ? -10.755 11.111 13.799 1.00 90.19 87 GLU A C 1
ATOM 683 O O . GLU A 1 87 ? -9.860 11.692 13.181 1.00 90.19 87 GLU A O 1
ATOM 688 N N . LEU A 1 88 ? -10.657 9.841 14.188 1.00 93.12 88 LEU A N 1
ATOM 689 C CA . LEU A 1 88 ? -9.550 8.950 13.851 1.00 93.12 88 LEU A CA 1
ATOM 690 C C . LEU A 1 88 ? -9.897 7.997 12.697 1.00 93.12 88 LEU A C 1
ATOM 692 O O . LEU A 1 88 ? -9.027 7.252 12.239 1.00 93.12 88 LEU A O 1
ATOM 696 N N . ASP A 1 89 ? -11.145 8.008 12.218 1.00 93.69 89 ASP A N 1
ATOM 697 C CA . ASP A 1 89 ? -11.581 7.190 11.086 1.00 93.69 89 ASP A CA 1
ATOM 698 C C . ASP A 1 89 ? -10.771 7.497 9.837 1.00 93.69 89 ASP A C 1
ATOM 700 O O . ASP A 1 89 ? -10.566 8.659 9.483 1.00 93.69 89 ASP A O 1
ATOM 704 N N . PHE A 1 90 ? -10.304 6.428 9.191 1.00 92.94 90 PHE A N 1
ATOM 705 C CA . PHE A 1 90 ? -9.475 6.479 7.982 1.00 92.94 90 PHE A CA 1
ATOM 706 C C . PHE A 1 90 ? -8.229 7.362 8.128 1.00 92.94 90 PHE A C 1
ATOM 708 O O . PHE A 1 90 ? -7.637 7.816 7.156 1.00 92.94 90 PHE A O 1
ATOM 715 N N . HIS A 1 91 ? -7.822 7.583 9.378 1.00 90.06 91 HIS A N 1
ATOM 716 C CA . HIS A 1 91 ? -6.540 8.148 9.729 1.00 90.06 91 HIS A CA 1
ATOM 717 C C . HIS A 1 91 ? -5.715 7.127 10.496 1.00 90.06 91 HIS A C 1
ATOM 719 O O . HIS A 1 91 ? -4.544 6.965 10.194 1.00 90.06 91 HIS A O 1
ATOM 725 N N . ASN A 1 92 ? -6.303 6.410 11.451 1.00 94.06 92 ASN A N 1
ATOM 726 C CA . ASN A 1 92 ? -5.617 5.376 12.214 1.00 94.06 92 ASN A CA 1
ATOM 727 C C . ASN A 1 92 ? -6.159 3.989 11.859 1.00 94.06 92 ASN A C 1
ATOM 729 O O . ASN A 1 92 ? -7.371 3.771 11.823 1.00 94.06 92 ASN A O 1
ATOM 733 N N . SER A 1 93 ? -5.248 3.057 11.582 1.00 96.44 93 SER A N 1
ATOM 734 C CA . SER A 1 93 ? -5.596 1.693 11.187 1.00 96.44 93 SER A CA 1
ATOM 735 C C . SER A 1 93 ? -6.157 0.898 12.371 1.00 96.44 93 SER A C 1
ATOM 737 O O . SER A 1 93 ? -5.454 0.638 13.352 1.00 96.44 93 SER A O 1
ATOM 739 N N . ILE A 1 94 ? -7.420 0.476 12.265 1.00 97.81 94 ILE A N 1
ATOM 740 C CA . ILE A 1 94 ? -8.089 -0.371 13.261 1.00 97.81 94 ILE A CA 1
ATOM 741 C C . ILE A 1 94 ? -7.698 -1.830 13.032 1.00 97.81 94 ILE A C 1
ATOM 743 O O . ILE A 1 94 ? -7.954 -2.391 11.967 1.00 97.81 94 ILE A O 1
ATOM 747 N N . VAL A 1 95 ? -7.146 -2.471 14.061 1.00 97.00 95 VAL A N 1
ATOM 748 C CA . VAL A 1 95 ? -6.674 -3.865 14.003 1.00 97.00 95 VAL A CA 1
ATOM 749 C C . VAL A 1 95 ? -7.499 -4.820 14.865 1.00 97.00 95 VAL A C 1
ATOM 751 O O . VAL A 1 95 ? -7.372 -6.034 14.719 1.00 97.00 95 VAL A O 1
ATOM 754 N N . GLY A 1 96 ? -8.378 -4.313 15.735 1.00 95.19 96 GLY A N 1
ATOM 755 C CA . GLY A 1 96 ? -9.213 -5.179 16.564 1.00 95.19 96 GLY A CA 1
ATOM 756 C C . GLY A 1 96 ? -10.306 -4.470 17.359 1.00 95.19 96 GLY A C 1
ATOM 757 O O . GLY A 1 96 ? -10.473 -3.255 17.305 1.00 95.19 96 GLY A O 1
ATOM 758 N N . GLN A 1 97 ? -11.047 -5.268 18.123 1.00 95.25 97 GLN A N 1
ATOM 759 C CA . GLN A 1 97 ? -12.088 -4.831 19.050 1.00 95.25 97 GLN A CA 1
ATOM 760 C C . GLN A 1 97 ? -11.945 -5.630 20.345 1.00 95.25 97 GLN A C 1
ATOM 762 O O . GLN A 1 97 ? -11.780 -6.849 20.308 1.00 95.25 97 GLN A O 1
ATOM 767 N N . LEU A 1 98 ? -12.045 -4.953 21.485 1.00 94.75 98 LEU A N 1
ATOM 768 C CA . LEU A 1 98 ? -12.093 -5.568 22.802 1.00 94.75 98 LEU A CA 1
ATOM 769 C C . LEU A 1 98 ? -13.350 -6.440 22.909 1.00 94.75 98 LEU A C 1
ATOM 771 O O . LEU A 1 98 ? -14.467 -5.930 22.780 1.00 94.75 98 LEU A O 1
ATOM 775 N N . ILE A 1 99 ? -13.157 -7.738 23.147 1.00 92.62 99 ILE A N 1
ATOM 776 C CA . ILE A 1 99 ? -14.242 -8.724 23.289 1.00 92.62 99 ILE A CA 1
ATOM 777 C C . ILE A 1 99 ? -14.463 -9.188 24.735 1.00 92.62 99 ILE A C 1
ATOM 779 O O . ILE A 1 99 ? -15.551 -9.656 25.056 1.00 92.62 99 ILE A O 1
ATOM 783 N N . ASP A 1 100 ? -13.462 -9.036 25.605 1.00 92.06 100 ASP A N 1
ATOM 784 C CA . ASP A 1 100 ? -13.515 -9.388 27.027 1.00 92.06 100 ASP A CA 1
ATOM 785 C C . ASP A 1 100 ? -12.596 -8.459 27.844 1.00 92.06 100 ASP A C 1
ATOM 787 O O . ASP A 1 100 ? -11.771 -7.745 27.277 1.00 92.06 100 ASP A O 1
ATOM 791 N N . GLY A 1 101 ? -12.747 -8.430 29.171 1.00 94.00 101 GLY A N 1
ATOM 792 C CA . GLY A 1 101 ? -11.931 -7.601 30.068 1.00 94.00 101 GLY A CA 1
ATOM 793 C C . GLY A 1 101 ? -12.362 -6.132 30.141 1.00 94.00 101 GLY A C 1
ATOM 794 O O . GLY A 1 101 ? -11.550 -5.253 30.434 1.00 94.00 101 GLY A O 1
ATOM 795 N N . ALA A 1 102 ? -13.640 -5.837 29.879 1.00 94.00 102 ALA A N 1
ATOM 796 C CA . ALA A 1 102 ? -14.182 -4.475 29.936 1.00 94.00 102 ALA A CA 1
ATOM 797 C C . ALA A 1 102 ? -14.040 -3.818 31.327 1.00 94.00 102 ALA A C 1
ATOM 799 O O . ALA A 1 102 ? -13.883 -2.602 31.433 1.00 94.00 102 ALA A O 1
ATOM 800 N N . ASP A 1 103 ? -14.069 -4.611 32.397 1.00 96.50 103 ASP A N 1
ATOM 801 C CA . ASP A 1 103 ? -13.827 -4.165 33.770 1.00 96.50 103 ASP A CA 1
ATOM 802 C C . ASP A 1 103 ? -12.356 -3.792 34.009 1.00 96.50 103 ASP A C 1
ATOM 804 O O . ASP A 1 103 ? -12.080 -2.763 34.628 1.00 96.50 103 ASP A O 1
ATOM 808 N N . VAL A 1 104 ? -11.416 -4.573 33.466 1.00 96.38 104 VAL A N 1
ATOM 809 C CA . VAL A 1 104 ? -9.978 -4.264 33.488 1.00 96.38 104 VAL A CA 1
ATOM 810 C C . VAL A 1 104 ? -9.698 -2.994 32.689 1.00 96.38 104 VAL A C 1
ATOM 812 O O . VAL A 1 104 ? -9.020 -2.094 33.184 1.00 96.38 104 VAL A O 1
ATOM 815 N N . HIS A 1 105 ? -10.277 -2.878 31.493 1.00 96.06 105 HIS A N 1
ATOM 816 C CA . HIS A 1 105 ? -10.195 -1.677 30.666 1.00 96.06 105 HIS A CA 1
ATOM 817 C C . HIS A 1 105 ? -10.683 -0.433 31.429 1.00 96.06 105 HIS A C 1
ATOM 819 O O . HIS A 1 105 ? -9.962 0.561 31.533 1.00 96.06 105 HIS A O 1
ATOM 825 N N . ALA A 1 106 ? -11.856 -0.516 32.066 1.00 96.00 106 ALA A N 1
ATOM 826 C CA . ALA A 1 106 ? -12.396 0.566 32.888 1.00 96.00 106 ALA A CA 1
ATOM 827 C C . ALA A 1 106 ? -11.514 0.892 34.108 1.00 96.00 106 ALA A C 1
ATOM 829 O O . ALA A 1 106 ? -11.372 2.061 34.474 1.00 96.00 106 ALA A O 1
ATOM 830 N N . ALA A 1 107 ? -10.901 -0.115 34.737 1.00 96.19 107 ALA A N 1
ATOM 831 C CA . ALA A 1 107 ? -9.992 0.086 35.861 1.00 96.19 107 ALA A CA 1
ATOM 832 C C . ALA A 1 107 ? -8.710 0.826 35.445 1.00 96.19 107 ALA A C 1
ATOM 834 O O . ALA A 1 107 ? -8.268 1.722 36.166 1.00 96.19 107 ALA A O 1
ATOM 835 N N . ILE A 1 108 ? -8.145 0.499 34.276 1.00 96.06 108 ILE A N 1
ATOM 836 C CA . ILE A 1 108 ? -6.995 1.212 33.703 1.00 96.06 108 ILE A CA 1
ATOM 837 C C . ILE A 1 108 ? -7.393 2.655 33.362 1.00 96.06 108 ILE A C 1
ATOM 839 O O . ILE A 1 108 ? -6.705 3.588 33.775 1.00 96.06 108 ILE A O 1
ATOM 843 N N . ALA A 1 109 ? -8.537 2.861 32.700 1.00 95.88 109 ALA A N 1
ATOM 844 C CA . ALA A 1 109 ? -9.046 4.193 32.359 1.00 95.88 109 ALA A CA 1
ATOM 845 C C . ALA A 1 109 ? -9.267 5.098 33.591 1.00 95.88 109 AL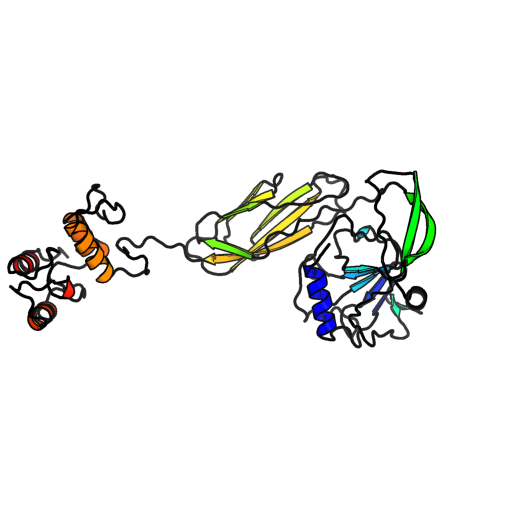A A C 1
ATOM 847 O O . ALA A 1 109 ? -9.148 6.319 33.497 1.00 95.88 109 ALA A O 1
ATOM 848 N N . ALA A 1 110 ? -9.565 4.510 34.755 1.00 95.88 110 ALA A N 1
ATOM 849 C CA . ALA A 1 110 ? -9.794 5.218 36.014 1.00 95.88 110 ALA A CA 1
ATOM 850 C C . ALA A 1 110 ? -8.519 5.471 36.849 1.00 95.88 110 ALA A C 1
ATOM 852 O O . ALA A 1 110 ? -8.617 5.960 37.980 1.00 95.88 110 ALA A O 1
ATOM 853 N N . ALA A 1 111 ? -7.331 5.130 36.340 1.00 96.06 111 ALA A N 1
ATOM 854 C CA . ALA A 1 111 ? -6.077 5.303 37.066 1.00 96.06 111 ALA A CA 1
ATOM 855 C C . ALA A 1 111 ? -5.795 6.774 37.429 1.00 96.06 111 ALA A C 1
ATOM 857 O O . ALA A 1 111 ? -6.134 7.703 36.699 1.00 96.06 111 ALA A O 1
ATOM 858 N N . SER A 1 112 ? -5.114 7.002 38.556 1.00 96.69 112 SER A N 1
ATOM 859 C CA . SER A 1 112 ? -4.655 8.342 38.943 1.00 96.69 112 SER A CA 1
ATOM 860 C C . SER A 1 112 ? -3.566 8.832 37.990 1.00 96.69 112 SER A C 1
ATOM 862 O O . SER A 1 112 ? -2.500 8.219 37.902 1.00 96.69 112 SER A O 1
ATOM 864 N N . LEU A 1 113 ? -3.807 9.960 37.319 1.00 96.19 113 LEU A N 1
ATOM 865 C CA . LEU A 1 113 ? -2.917 10.487 36.281 1.00 96.19 113 LEU A CA 1
ATOM 866 C C . LEU A 1 113 ? -2.065 11.662 36.778 1.00 96.19 113 LEU A C 1
ATOM 868 O O . LEU A 1 113 ? -2.485 12.486 37.595 1.00 96.19 113 LEU A O 1
ATOM 872 N N . GLY A 1 114 ? -0.834 11.720 36.285 1.00 93.12 114 GLY A N 1
ATOM 873 C CA . GLY A 1 114 ? 0.073 12.854 36.382 1.00 93.12 114 GLY A CA 1
ATOM 874 C C . GLY A 1 114 ? -0.075 13.807 35.194 1.00 93.12 114 GLY A C 1
ATOM 875 O O . GLY A 1 114 ? -1.115 13.888 34.540 1.00 93.12 114 GLY A O 1
ATOM 876 N N . LEU A 1 115 ? 0.989 14.559 34.910 1.00 89.75 115 LEU A N 1
ATOM 877 C CA . LEU A 1 115 ? 1.027 15.458 33.756 1.00 89.75 115 LEU A CA 1
ATOM 878 C C . LEU A 1 115 ? 0.941 14.668 32.443 1.00 89.75 115 LEU A C 1
ATOM 880 O O . LEU A 1 115 ? 1.540 13.605 32.317 1.00 89.75 115 LEU A O 1
ATOM 884 N N . GLY A 1 116 ? 0.210 15.205 31.464 1.00 86.62 116 GLY A N 1
ATOM 885 C CA . GLY A 1 116 ? 0.119 14.624 30.118 1.00 86.62 116 GLY A CA 1
ATOM 886 C C . GLY A 1 116 ? -0.679 13.319 30.014 1.00 86.62 116 GLY A C 1
ATOM 887 O O . GLY A 1 116 ? -0.637 12.689 28.965 1.00 86.62 116 GLY A O 1
ATOM 888 N N . GLY A 1 117 ? -1.399 12.916 31.069 1.00 92.62 117 GLY A N 1
ATOM 889 C CA . GLY A 1 117 ? -2.165 11.664 31.085 1.00 92.62 117 GLY A CA 1
ATOM 890 C C . GLY A 1 117 ? -1.343 10.427 31.458 1.00 92.62 117 GLY A C 1
ATOM 891 O O . GLY A 1 117 ? -1.834 9.311 31.328 1.00 92.62 117 GLY A O 1
ATOM 892 N N . VAL A 1 118 ? -0.107 10.601 31.934 1.00 93.50 118 VAL A N 1
ATOM 893 C CA . VAL A 1 118 ? 0.753 9.487 32.362 1.00 93.50 118 VAL A CA 1
ATOM 894 C C . VAL A 1 118 ? 0.259 8.926 33.705 1.00 93.50 118 VAL A C 1
ATOM 896 O O . VAL A 1 118 ? 0.088 9.714 34.641 1.00 93.50 118 VAL A O 1
ATOM 899 N N . PRO A 1 119 ? 0.061 7.606 33.871 1.00 94.31 119 PRO A N 1
ATOM 900 C CA . PRO A 1 119 ? -0.298 7.021 35.165 1.00 94.31 119 PRO A CA 1
ATOM 901 C C . PRO A 1 119 ? 0.740 7.313 36.259 1.00 94.31 119 PRO A C 1
ATOM 903 O O . PRO A 1 119 ? 1.941 7.145 36.059 1.00 94.31 119 PRO A O 1
ATOM 906 N N . GLN A 1 120 ? 0.291 7.726 37.450 1.00 95.31 120 GLN A N 1
ATOM 907 C CA . GLN A 1 120 ? 1.186 7.963 38.596 1.00 95.31 120 GLN A CA 1
ATOM 908 C C . GLN A 1 120 ? 1.818 6.671 39.119 1.00 95.31 120 GLN A C 1
ATOM 910 O O . GLN A 1 120 ? 2.944 6.676 39.616 1.00 95.31 120 GLN A O 1
ATOM 915 N N . VAL A 1 121 ? 1.068 5.575 39.026 1.00 94.25 121 VAL A N 1
ATOM 916 C CA . VAL A 1 121 ? 1.564 4.218 39.236 1.00 94.25 121 VAL A CA 1
ATOM 917 C C . VAL A 1 121 ? 1.668 3.587 37.849 1.00 94.25 121 VAL A C 1
ATOM 919 O O . VAL A 1 121 ? 0.632 3.484 37.192 1.00 94.25 121 VAL A O 1
ATOM 922 N N . PRO A 1 122 ? 2.872 3.203 37.385 1.00 93.06 122 PRO A N 1
ATOM 923 C CA . PRO A 1 122 ? 3.041 2.609 36.064 1.00 93.06 122 PRO A CA 1
ATOM 924 C C . PRO A 1 122 ? 2.162 1.370 35.885 1.00 93.06 122 PRO A C 1
ATOM 926 O O . PRO A 1 122 ? 2.154 0.486 36.743 1.00 93.06 122 PRO A O 1
ATOM 929 N N . ILE A 1 123 ? 1.447 1.310 34.763 1.00 95.25 123 ILE A N 1
ATOM 930 C CA . ILE A 1 123 ? 0.666 0.146 34.340 1.00 95.25 123 ILE A CA 1
ATOM 931 C C . ILE A 1 123 ? 1.428 -0.484 33.179 1.00 95.25 123 ILE A C 1
ATOM 933 O O . ILE A 1 123 ? 1.725 0.191 32.192 1.00 95.25 123 ILE A O 1
ATOM 937 N N . VAL A 1 124 ? 1.788 -1.754 33.332 1.00 94.75 124 VAL A N 1
ATOM 938 C CA . VAL A 1 124 ? 2.724 -2.456 32.449 1.00 94.75 124 VAL A CA 1
ATOM 939 C C . VAL A 1 124 ? 1.983 -3.549 31.693 1.00 94.75 124 VAL A C 1
ATOM 941 O O . VAL A 1 124 ? 1.159 -4.257 32.270 1.00 94.75 124 VAL A O 1
ATOM 944 N N . ILE A 1 125 ? 2.300 -3.700 30.414 1.00 95.12 125 ILE A N 1
ATOM 945 C CA . ILE A 1 125 ? 1.931 -4.864 29.619 1.00 95.12 125 ILE A CA 1
ATOM 946 C C . ILE A 1 125 ? 2.915 -5.977 29.982 1.00 95.12 125 ILE A C 1
ATOM 948 O O . ILE A 1 125 ? 4.065 -5.958 29.552 1.00 95.12 125 ILE A O 1
ATOM 952 N N . GLU A 1 126 ? 2.504 -6.918 30.832 1.00 94.69 126 GLU A N 1
ATOM 953 C CA . GLU A 1 126 ? 3.384 -8.021 31.248 1.00 94.69 126 GLU A CA 1
ATOM 954 C C . GLU A 1 126 ? 3.691 -8.967 30.080 1.00 94.69 126 GLU A C 1
ATOM 956 O O . GLU A 1 126 ? 4.848 -9.335 29.874 1.00 94.69 126 GLU A O 1
ATOM 961 N N . SER A 1 127 ? 2.665 -9.302 29.296 1.00 94.31 127 SER A N 1
ATOM 962 C CA . SER A 1 127 ? 2.763 -10.119 28.088 1.00 94.31 127 SER A CA 1
ATOM 963 C C . SER A 1 127 ? 1.607 -9.833 27.129 1.00 94.31 127 SER A C 1
ATOM 965 O O . SER A 1 127 ? 0.506 -9.505 27.577 1.00 94.31 127 SER A O 1
ATOM 967 N N . ILE A 1 128 ? 1.832 -10.017 25.827 1.00 94.12 128 ILE A N 1
ATOM 968 C CA . ILE A 1 128 ? 0.770 -10.163 24.819 1.00 94.12 128 ILE A CA 1
ATOM 969 C C . ILE A 1 128 ? 0.983 -11.492 24.101 1.00 94.12 128 ILE A C 1
ATOM 971 O O . ILE A 1 128 ? 2.102 -11.802 23.709 1.00 94.12 128 ILE A O 1
ATOM 975 N N . GLU A 1 129 ? -0.084 -12.264 23.921 1.00 93.25 129 GLU A N 1
ATOM 976 C CA . GLU A 1 129 ? -0.052 -13.528 23.188 1.00 93.25 129 GLU A CA 1
ATOM 977 C C . GLU A 1 129 ? -1.223 -13.627 22.211 1.00 93.25 129 GLU A C 1
ATOM 979 O O . GLU A 1 129 ? -2.280 -13.021 22.405 1.00 93.25 129 GLU A O 1
ATOM 984 N N . THR A 1 130 ? -1.027 -14.401 21.148 1.00 93.00 130 THR A N 1
ATOM 985 C CA . THR A 1 130 ? -2.081 -14.753 20.200 1.00 93.00 130 THR A CA 1
ATOM 986 C C . THR A 1 130 ? -2.799 -16.010 20.687 1.00 93.00 130 THR A C 1
ATOM 988 O O . THR A 1 130 ? -2.174 -17.014 21.030 1.00 93.00 130 THR A O 1
ATOM 991 N N . VAL A 1 131 ? -4.131 -15.962 20.733 1.00 91.19 131 VAL A N 1
ATOM 992 C CA . VAL A 1 131 ? -4.967 -17.077 21.198 1.00 91.19 131 VAL A CA 1
ATOM 993 C C . VAL A 1 131 ? -5.975 -17.435 20.114 1.00 91.19 131 VAL A C 1
ATOM 995 O O . VAL A 1 131 ? -6.666 -16.564 19.590 1.00 91.19 131 VAL A O 1
ATOM 998 N N . ASP A 1 132 ? -6.072 -18.726 19.795 1.00 89.25 132 ASP A N 1
ATOM 999 C CA . ASP A 1 132 ? -7.147 -19.255 18.956 1.00 89.25 132 ASP A CA 1
ATOM 1000 C C . ASP A 1 132 ? -8.409 -19.445 19.813 1.00 89.25 132 ASP A C 1
ATOM 1002 O O . ASP A 1 132 ? -8.533 -20.411 20.576 1.00 89.25 132 ASP A O 1
ATOM 1006 N N . ASP A 1 133 ? -9.321 -18.474 19.742 1.00 85.81 133 ASP A N 1
ATOM 1007 C CA . ASP A 1 133 ? -10.583 -18.498 20.477 1.00 85.81 133 ASP A CA 1
ATOM 1008 C C . ASP A 1 133 ? -11.710 -19.090 19.619 1.00 85.81 133 ASP A C 1
ATOM 1010 O O . ASP A 1 133 ? -12.229 -18.472 18.690 1.00 85.81 133 ASP A O 1
ATOM 1014 N N . SER A 1 134 ? -12.121 -20.305 19.981 1.00 84.12 134 SER A N 1
ATOM 1015 C CA . SER A 1 134 ? -13.260 -21.008 19.377 1.00 84.12 134 SER A CA 1
ATOM 1016 C C . SER A 1 134 ? -14.564 -20.872 20.171 1.00 84.12 134 SER A C 1
ATOM 1018 O O . SER A 1 134 ? -15.576 -21.470 19.797 1.00 84.12 134 SER A O 1
ATOM 1020 N N . GLN A 1 135 ? -14.540 -20.168 21.304 1.00 81.94 135 GLN A N 1
ATOM 1021 C CA . GLN A 1 135 ? -15.639 -20.078 22.266 1.00 81.94 135 GLN A CA 1
ATOM 1022 C C . GLN A 1 135 ? -16.359 -18.728 22.209 1.00 81.94 135 GLN A C 1
ATOM 1024 O O . GLN A 1 135 ? -17.564 -18.679 22.471 1.00 81.94 135 GLN A O 1
ATOM 1029 N N . SER A 1 136 ? -15.656 -17.657 21.844 1.00 83.38 136 SER A N 1
ATOM 1030 C CA . SER A 1 136 ? -16.240 -16.324 21.677 1.00 83.38 136 SER A CA 1
ATOM 1031 C C . SER A 1 136 ? -16.519 -16.005 20.209 1.00 83.38 136 SER A C 1
ATOM 1033 O O . SER A 1 136 ? -15.897 -16.538 19.293 1.00 83.38 136 SER A O 1
ATOM 1035 N N . GLY A 1 137 ? -17.472 -15.105 19.970 1.00 79.12 137 GLY A N 1
ATOM 1036 C CA . GLY A 1 137 ? -17.778 -14.607 18.634 1.00 79.12 137 GLY A CA 1
ATOM 1037 C C . GLY A 1 137 ? -18.123 -13.127 18.670 1.00 79.12 137 GLY A C 1
ATOM 1038 O O . GLY A 1 137 ? -18.867 -12.681 19.542 1.00 79.12 137 GLY A O 1
ATOM 1039 N N . LEU A 1 138 ? -17.606 -12.373 17.701 1.00 84.94 138 LEU A N 1
ATOM 1040 C CA . LEU A 1 138 ? -17.961 -10.974 17.494 1.00 84.94 138 LEU A CA 1
ATOM 1041 C C . LEU A 1 138 ? -19.050 -10.885 16.422 1.00 84.94 138 LEU A C 1
ATOM 1043 O O . LEU A 1 138 ? -18.833 -11.255 15.267 1.00 84.94 138 LEU A O 1
ATOM 1047 N N . LEU A 1 139 ? -20.224 -10.378 16.795 1.00 87.44 139 LEU A N 1
ATOM 1048 C CA . LEU A 1 139 ? -21.280 -10.062 15.839 1.00 87.44 139 LEU A CA 1
ATOM 1049 C C . LEU A 1 139 ? -21.160 -8.597 15.425 1.00 87.44 139 LEU A C 1
ATOM 1051 O O . LEU A 1 139 ? -21.425 -7.700 16.221 1.00 87.44 139 LEU A O 1
ATOM 1055 N N . ARG A 1 140 ? -20.818 -8.358 14.160 1.00 87.19 140 ARG A N 1
ATOM 1056 C CA . ARG A 1 140 ? -20.888 -7.020 13.571 1.00 87.19 140 ARG A CA 1
ATOM 1057 C C . ARG A 1 140 ? -22.259 -6.796 12.947 1.00 87.19 140 ARG A C 1
ATOM 1059 O O . ARG A 1 140 ? -22.725 -7.618 12.159 1.00 87.19 140 ARG A O 1
ATOM 1066 N N . ILE A 1 141 ? -22.867 -5.657 13.253 1.00 86.31 141 ILE A N 1
ATOM 1067 C CA . ILE A 1 141 ? -24.140 -5.228 12.674 1.00 86.31 141 ILE A CA 1
ATOM 1068 C C . ILE A 1 141 ? -23.881 -3.910 11.957 1.00 86.31 141 ILE A C 1
ATOM 1070 O O . ILE A 1 141 ? -23.389 -2.970 12.569 1.00 86.31 141 ILE A O 1
ATOM 1074 N N . ALA A 1 142 ? -24.186 -3.863 10.663 1.00 83.88 142 ALA A N 1
ATOM 1075 C CA . ALA A 1 142 ? -24.037 -2.671 9.840 1.00 83.88 142 ALA A CA 1
ATOM 1076 C C . ALA A 1 142 ? -25.408 -2.249 9.308 1.00 83.88 142 ALA A C 1
ATOM 1078 O O . ALA A 1 142 ? -26.204 -3.095 8.885 1.00 83.88 142 ALA A O 1
ATOM 1079 N N . ALA A 1 143 ? -25.676 -0.949 9.337 1.00 82.38 143 ALA A N 1
ATOM 1080 C CA . ALA A 1 143 ? -26.825 -0.348 8.680 1.00 82.38 143 ALA A CA 1
ATOM 1081 C C . ALA A 1 143 ? -26.370 0.352 7.397 1.00 82.38 143 ALA A C 1
ATOM 1083 O O . ALA A 1 143 ? -25.214 0.739 7.272 1.00 82.38 143 ALA A O 1
ATOM 1084 N N . VAL A 1 144 ? -27.283 0.500 6.436 1.00 79.31 144 VAL A N 1
ATOM 1085 C CA . VAL A 1 144 ? -27.010 1.309 5.241 1.00 79.31 144 VAL A CA 1
ATOM 1086 C C . VAL A 1 144 ? -26.877 2.776 5.655 1.00 79.31 144 VAL A C 1
ATOM 1088 O O . VAL A 1 144 ? -27.657 3.246 6.484 1.00 79.31 144 VAL A O 1
ATOM 1091 N N . GLU A 1 145 ? -25.925 3.482 5.049 1.00 75.50 145 GLU A N 1
ATOM 1092 C CA . GLU A 1 145 ? -25.672 4.911 5.256 1.00 75.50 145 GLU A CA 1
ATOM 1093 C C . GLU A 1 145 ? -26.970 5.740 5.239 1.00 75.50 145 GLU A C 1
ATOM 1095 O O . GLU A 1 145 ? -27.855 5.540 4.398 1.00 75.50 145 GLU A O 1
ATOM 1100 N N . GLY A 1 146 ? -27.116 6.658 6.199 1.00 78.00 146 GLY A N 1
ATOM 1101 C CA . GLY A 1 146 ? -28.296 7.521 6.337 1.00 78.00 146 GLY A CA 1
ATOM 1102 C C . GLY A 1 146 ? -29.581 6.839 6.836 1.00 78.00 146 GLY A C 1
ATOM 1103 O O . GLY A 1 146 ? -30.607 7.511 6.995 1.00 78.00 146 GLY A O 1
ATOM 1104 N N . MET A 1 147 ? -29.568 5.530 7.106 1.00 83.50 147 MET A N 1
ATOM 1105 C CA . MET A 1 147 ? -30.728 4.845 7.681 1.00 83.50 147 MET A CA 1
ATOM 1106 C C . MET A 1 147 ? -30.954 5.230 9.142 1.00 83.50 147 MET A C 1
ATOM 1108 O O . MET A 1 147 ? -30.035 5.500 9.906 1.00 83.50 147 MET A O 1
ATOM 1112 N N . SER A 1 148 ? -32.219 5.191 9.553 1.00 90.75 148 SER A N 1
ATOM 1113 C CA . SER A 1 148 ? -32.616 5.261 10.957 1.00 90.75 148 SER A CA 1
ATOM 1114 C C . SER A 1 148 ? -33.749 4.287 11.236 1.00 90.75 148 SER A C 1
ATOM 1116 O O . SER A 1 148 ? -34.478 3.886 10.325 1.00 90.75 148 SER A O 1
ATOM 1118 N N . GLY A 1 149 ? -33.910 3.907 12.499 1.00 91.62 149 GLY A N 1
ATOM 1119 C CA . GLY A 1 149 ? -35.002 3.050 12.943 1.00 91.62 149 GLY A CA 1
ATOM 1120 C C . GLY A 1 149 ? -34.534 2.028 13.961 1.00 91.62 149 GLY A C 1
ATOM 1121 O O . GLY A 1 149 ? -33.553 2.236 14.664 1.00 91.62 149 GLY A O 1
ATOM 1122 N N . SER A 1 150 ? -35.244 0.912 14.043 1.00 92.12 150 SER A N 1
ATOM 1123 C CA . SER A 1 150 ? -34.837 -0.208 14.879 1.00 92.12 150 SER A CA 1
ATOM 1124 C C . SER A 1 150 ? -35.088 -1.536 14.182 1.00 92.12 150 SER A C 1
ATOM 1126 O O . SER A 1 150 ? -35.974 -1.658 13.333 1.00 92.12 150 SER A O 1
ATOM 1128 N N . ALA A 1 151 ? -34.282 -2.532 14.531 1.00 90.88 151 ALA A N 1
ATOM 1129 C CA . ALA A 1 151 ? -34.396 -3.895 14.043 1.00 90.88 151 ALA A CA 1
ATOM 1130 C C . ALA A 1 151 ? -34.266 -4.871 15.213 1.00 90.88 151 ALA A C 1
ATOM 1132 O O . ALA A 1 151 ? -33.390 -4.717 16.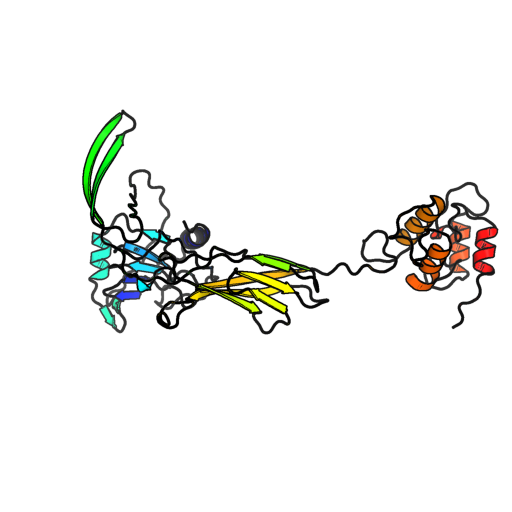060 1.00 90.88 151 ALA A O 1
ATOM 1133 N N . GLU A 1 152 ? -35.119 -5.892 15.262 1.00 94.25 152 GLU A N 1
ATOM 1134 C CA . GLU A 1 152 ? -34.918 -7.012 16.180 1.00 94.25 152 GLU A CA 1
ATOM 1135 C C . GLU A 1 152 ? -33.925 -7.997 15.568 1.00 94.25 152 GLU A C 1
ATOM 1137 O O . GLU A 1 152 ? -34.136 -8.532 14.477 1.00 94.25 152 GLU A O 1
ATOM 1142 N N . VAL A 1 153 ? -32.841 -8.254 16.291 1.00 92.62 153 VAL A N 1
ATOM 1143 C CA . VAL A 1 153 ? -31.810 -9.213 15.915 1.00 92.62 153 VAL A CA 1
ATOM 1144 C C . VAL A 1 153 ? -31.927 -10.412 16.836 1.00 92.62 153 VAL A C 1
ATOM 1146 O O . VAL A 1 153 ? -31.898 -10.291 18.057 1.00 92.62 153 VAL A O 1
ATOM 1149 N N . THR A 1 154 ? -32.092 -11.588 16.233 1.00 94.00 154 THR A N 1
ATOM 1150 C CA . THR A 1 154 ? -32.165 -12.860 16.953 1.00 94.00 154 THR A CA 1
ATOM 1151 C C . THR A 1 154 ? -30.929 -13.683 16.642 1.00 94.00 154 THR A C 1
ATOM 1153 O O . THR A 1 154 ? -30.706 -14.069 15.495 1.00 94.00 154 THR A O 1
ATOM 1156 N N . VAL A 1 155 ? -30.142 -13.972 17.673 1.00 92.69 155 VAL A N 1
ATOM 1157 C CA . VAL A 1 155 ? -28.940 -14.798 17.586 1.00 92.69 155 VAL A CA 1
ATOM 1158 C C . VAL A 1 155 ? -29.260 -16.178 18.133 1.00 92.69 155 VAL A C 1
ATOM 1160 O O . VAL A 1 155 ? -29.771 -16.321 19.244 1.00 92.69 155 VAL A O 1
ATOM 1163 N N . VAL A 1 156 ? -28.956 -17.208 17.343 1.00 92.38 156 VAL A N 1
ATOM 1164 C CA . VAL A 1 156 ? -29.156 -18.606 17.728 1.00 92.38 156 VAL A CA 1
ATOM 1165 C C . VAL A 1 156 ? -27.808 -19.310 17.756 1.00 92.38 156 VAL A C 1
ATOM 1167 O O . VAL A 1 156 ? -27.252 -19.623 16.706 1.00 92.38 156 VAL A O 1
ATOM 1170 N N . ALA A 1 157 ? -27.310 -19.597 18.954 1.00 89.19 157 ALA A N 1
ATOM 1171 C CA . ALA A 1 157 ? -26.159 -20.468 19.147 1.00 89.19 157 ALA A CA 1
ATOM 1172 C C . ALA A 1 157 ? -26.622 -21.929 19.112 1.00 89.19 157 ALA A C 1
ATOM 1174 O O . ALA A 1 157 ? -27.617 -22.280 19.755 1.00 89.19 157 ALA A O 1
ATOM 1175 N N . VAL A 1 158 ? -25.921 -22.773 18.354 1.00 90.81 158 VAL A N 1
ATOM 1176 C CA . VAL A 1 158 ? -26.204 -24.210 18.243 1.00 90.81 158 VAL A CA 1
ATOM 1177 C C . VAL A 1 158 ? -24.943 -24.989 18.595 1.00 90.81 158 VAL A C 1
ATOM 1179 O O . VAL A 1 158 ? -23.895 -24.742 18.006 1.00 90.81 158 VAL A O 1
ATOM 1182 N N . ASP A 1 159 ? -25.038 -25.911 19.550 1.00 89.62 159 ASP A N 1
ATOM 1183 C CA . ASP A 1 159 ? -23.924 -26.784 19.922 1.00 89.62 159 ASP A CA 1
ATOM 1184 C C . ASP A 1 159 ? -23.785 -27.988 18.968 1.00 89.62 159 ASP A C 1
ATOM 1186 O O . ASP A 1 159 ? -24.649 -28.271 18.133 1.00 89.62 159 ASP A O 1
ATOM 1190 N N . ALA A 1 160 ? -22.688 -28.737 19.106 1.00 90.12 160 ALA A N 1
ATOM 1191 C CA . ALA A 1 160 ? -22.389 -29.895 18.260 1.00 90.12 160 ALA A CA 1
ATOM 1192 C C . ALA A 1 160 ? -23.399 -31.056 18.391 1.00 90.12 160 ALA A C 1
ATOM 1194 O O . ALA A 1 160 ? -23.441 -31.936 17.531 1.00 90.12 160 ALA A O 1
ATOM 1195 N N . LEU A 1 161 ? -24.209 -31.079 19.453 1.00 95.12 161 LEU A N 1
ATOM 1196 C CA . LEU A 1 161 ? -25.256 -32.075 19.693 1.00 95.12 161 LEU A CA 1
ATOM 1197 C C . LEU A 1 161 ? -26.637 -31.589 19.212 1.00 95.12 161 LEU A C 1
ATOM 1199 O O . LEU A 1 161 ? -27.625 -32.312 19.352 1.00 95.12 161 LEU A O 1
ATOM 1203 N N . GLY A 1 162 ? -26.713 -30.388 18.629 1.00 93.06 162 GLY A N 1
ATOM 1204 C CA . GLY A 1 162 ? -27.943 -29.767 18.143 1.00 93.06 162 GLY A CA 1
ATOM 1205 C C . GLY A 1 162 ? -28.747 -29.025 19.216 1.00 93.06 162 GLY A C 1
ATOM 1206 O O . GLY A 1 162 ? -29.870 -28.596 18.937 1.00 93.06 162 GLY A O 1
ATOM 1207 N N . GLY A 1 163 ? -28.206 -28.857 20.426 1.00 94.50 163 GLY A N 1
ATOM 1208 C CA . GLY A 1 163 ? -28.770 -27.992 21.458 1.00 94.50 163 GLY A CA 1
ATOM 1209 C C . GLY A 1 163 ? -28.728 -26.533 21.013 1.00 94.50 163 GLY A C 1
ATOM 1210 O O . GLY A 1 163 ? -27.784 -26.109 20.353 1.00 94.50 163 GLY A O 1
ATOM 1211 N N . ARG A 1 164 ? -29.776 -25.758 21.315 1.00 96.25 164 ARG A N 1
ATOM 1212 C CA . ARG A 1 164 ? -29.911 -24.373 20.840 1.00 96.25 164 ARG A CA 1
ATOM 1213 C C . ARG A 1 164 ? -30.127 -23.423 22.004 1.00 96.25 164 ARG A C 1
ATOM 1215 O O . ARG A 1 164 ? -30.969 -23.685 22.862 1.00 96.25 164 ARG A O 1
ATOM 1222 N N . ARG A 1 165 ? -29.441 -22.285 21.973 1.00 94.25 165 ARG A N 1
ATOM 1223 C CA . ARG A 1 165 ? -29.749 -21.114 22.795 1.00 94.25 165 ARG A CA 1
ATOM 1224 C C . ARG A 1 165 ? -30.079 -19.951 21.875 1.00 94.25 165 ARG A C 1
ATOM 1226 O O . ARG A 1 165 ? -29.415 -19.756 20.865 1.00 94.25 165 ARG A O 1
ATOM 1233 N N . THR A 1 166 ? -31.148 -19.230 22.184 1.00 95.31 166 THR A N 1
ATOM 1234 C CA . THR A 1 166 ? -31.618 -18.091 21.391 1.00 95.31 166 THR A CA 1
ATOM 1235 C C . THR A 1 166 ? -31.680 -16.869 22.282 1.00 95.31 166 THR A C 1
ATOM 1237 O O . THR A 1 166 ? -32.223 -16.954 23.380 1.00 95.31 166 THR A O 1
ATOM 1240 N N . GLU A 1 167 ? -31.140 -15.763 21.797 1.00 95.12 167 GLU A N 1
ATOM 1241 C CA . GLU A 1 167 ? -31.249 -14.448 22.416 1.00 95.12 167 GLU A CA 1
ATOM 1242 C C . GLU A 1 167 ? -31.761 -13.478 21.348 1.00 95.12 167 GLU A C 1
ATOM 1244 O O . GLU A 1 167 ? -31.327 -13.529 20.194 1.00 95.12 167 GLU A O 1
ATOM 1249 N N . THR A 1 168 ? -32.694 -12.610 21.723 1.00 95.88 168 THR A N 1
ATOM 1250 C CA . THR A 1 168 ? -33.229 -11.567 20.845 1.00 95.88 168 THR A CA 1
ATOM 1251 C C . THR A 1 168 ? -33.022 -10.223 21.513 1.00 95.88 168 THR A C 1
ATOM 1253 O O . THR A 1 168 ? -33.332 -10.058 22.692 1.00 95.88 168 THR A O 1
ATOM 1256 N N . PHE A 1 169 ? -32.508 -9.264 20.756 1.00 94.38 169 PHE A N 1
ATOM 1257 C CA . PHE A 1 169 ? -32.312 -7.897 21.211 1.00 94.38 169 PHE A CA 1
ATOM 1258 C C . PHE A 1 169 ? -32.681 -6.909 20.108 1.00 94.38 169 PHE A C 1
ATOM 1260 O O . PHE A 1 169 ? -32.671 -7.237 18.920 1.00 94.38 169 PHE A O 1
ATOM 1267 N N . THR A 1 170 ? -33.010 -5.688 20.511 1.00 94.56 170 THR A N 1
ATOM 1268 C CA . THR A 1 170 ? -33.313 -4.596 19.587 1.00 94.56 170 THR A CA 1
ATOM 1269 C C . THR A 1 170 ? -32.046 -3.807 19.305 1.00 94.56 170 THR A C 1
ATOM 1271 O O . THR A 1 170 ? -31.368 -3.366 20.230 1.00 94.56 170 THR A O 1
ATOM 1274 N N . VAL A 1 171 ? -31.750 -3.604 18.027 1.00 91.62 171 VAL A N 1
ATOM 1275 C CA . VAL A 1 171 ? -30.735 -2.670 17.548 1.00 91.62 171 VAL A CA 1
ATOM 1276 C C . VAL A 1 171 ? -31.439 -1.387 17.153 1.00 91.62 171 VAL A C 1
ATOM 1278 O O . VAL A 1 171 ? -32.338 -1.414 16.314 1.00 91.62 171 VAL A O 1
ATOM 1281 N N . GLU A 1 172 ? -31.037 -0.272 17.747 1.00 91.56 172 GLU A N 1
ATOM 1282 C CA . GLU A 1 172 ? -31.446 1.057 17.303 1.00 91.56 172 GLU A CA 1
ATOM 1283 C C . GLU A 1 172 ? -30.384 1.611 16.354 1.00 91.56 172 GLU A C 1
ATOM 1285 O O . GLU A 1 172 ? -29.195 1.606 16.659 1.00 91.56 172 GLU A O 1
ATOM 1290 N N . VAL A 1 173 ? -30.826 2.066 15.188 1.00 90.19 173 VAL A N 1
ATOM 1291 C CA . VAL A 1 173 ? -29.987 2.657 14.152 1.00 90.19 173 VAL A CA 1
ATOM 1292 C C . VAL A 1 173 ? -30.275 4.147 14.117 1.00 90.19 173 VAL A C 1
ATOM 1294 O O . VAL A 1 173 ? -31.421 4.572 13.931 1.00 90.19 173 VAL A O 1
ATOM 1297 N N . GLN A 1 174 ? -29.223 4.936 14.274 1.00 87.62 174 GLN A N 1
ATOM 1298 C CA . GLN A 1 174 ? -29.248 6.370 14.032 1.00 87.62 174 GLN A CA 1
ATOM 1299 C C . GLN A 1 174 ? -28.462 6.661 12.753 1.00 87.62 174 GLN A C 1
ATOM 1301 O O . GLN A 1 174 ? -27.511 5.929 12.472 1.00 87.62 174 GLN A O 1
ATOM 1306 N N . PRO A 1 175 ? -28.844 7.695 11.984 1.00 86.94 175 PRO A N 1
ATOM 1307 C CA . PRO A 1 175 ? -28.049 8.111 10.843 1.00 86.94 175 PRO A CA 1
ATOM 1308 C C . PRO A 1 175 ? -26.657 8.489 11.331 1.00 86.94 175 PRO A C 1
ATOM 1310 O O . PRO A 1 175 ? -26.534 9.240 12.303 1.00 86.94 175 PRO A O 1
ATOM 1313 N N . ASP A 1 176 ? -25.636 7.990 10.648 1.00 86.38 176 ASP A N 1
ATOM 1314 C CA . ASP A 1 176 ? -24.298 8.519 10.825 1.00 86.38 176 ASP A CA 1
ATOM 1315 C C . ASP A 1 176 ? -24.270 9.953 10.291 1.00 86.38 176 ASP A C 1
ATOM 1317 O O . ASP A 1 176 ? -24.777 10.250 9.208 1.00 86.38 176 ASP A O 1
ATOM 1321 N N . THR A 1 177 ? -23.775 10.872 11.110 1.00 86.38 177 THR A N 1
ATOM 1322 C CA . THR A 1 177 ? -23.636 12.287 10.744 1.00 86.38 177 THR A CA 1
ATOM 1323 C C . THR A 1 177 ? -22.181 12.720 10.726 1.00 86.38 177 THR A C 1
ATOM 1325 O O . THR A 1 177 ? -21.907 13.910 10.564 1.00 86.38 177 THR A O 1
ATOM 1328 N N . TYR A 1 178 ? -21.265 11.794 11.002 1.00 87.56 178 TYR A N 1
ATOM 1329 C CA . TYR A 1 178 ? -19.848 12.070 10.930 1.00 87.56 178 TYR A CA 1
ATOM 1330 C C . TYR A 1 178 ? -19.408 12.061 9.465 1.00 87.56 178 TYR A C 1
ATOM 1332 O O . TYR A 1 178 ? -19.908 11.263 8.685 1.00 87.56 178 TYR A O 1
ATOM 1340 N N . ASN A 1 179 ? -18.517 12.981 9.103 1.00 86.00 179 ASN A N 1
ATOM 1341 C CA . ASN A 1 179 ? -17.935 13.050 7.770 1.00 86.00 179 ASN A CA 1
ATOM 1342 C C . ASN A 1 179 ? -16.485 12.601 7.870 1.00 86.00 179 ASN A C 1
ATOM 1344 O O . ASN A 1 179 ? -15.656 13.339 8.407 1.00 86.00 179 ASN A O 1
ATOM 1348 N N . SER A 1 180 ? -16.199 11.382 7.439 1.00 88.25 180 SER A N 1
ATOM 1349 C CA . SER A 1 180 ? -14.838 10.871 7.425 1.00 88.25 180 SER A CA 1
ATOM 1350 C C . SER A 1 180 ? -14.115 11.269 6.131 1.00 88.25 180 SER A C 1
ATOM 1352 O O . SER A 1 180 ? -14.727 11.545 5.104 1.00 88.25 180 SER A O 1
ATOM 1354 N N . GLY A 1 181 ? -12.782 11.331 6.183 1.00 88.31 181 GLY A N 1
ATOM 1355 C CA . GLY A 1 181 ? -11.978 11.640 5.000 1.00 88.31 181 GLY A CA 1
ATOM 1356 C C . GLY A 1 181 ? -11.928 10.471 4.005 1.00 88.31 181 GLY A C 1
ATOM 1357 O O . GLY A 1 181 ? -12.099 9.315 4.404 1.00 88.31 181 GLY A O 1
ATOM 1358 N N . PRO A 1 182 ? -11.640 10.738 2.719 1.00 92.94 182 PRO A N 1
ATOM 1359 C CA . PRO A 1 182 ? -11.413 9.678 1.751 1.00 92.94 182 PRO A CA 1
ATOM 1360 C C . PRO A 1 182 ? -10.089 8.956 2.026 1.00 92.94 182 PRO A C 1
ATOM 1362 O O . PRO A 1 182 ? -9.116 9.578 2.451 1.00 92.94 182 PRO A O 1
ATOM 1365 N N . TYR A 1 183 ? -10.019 7.672 1.682 1.00 94.31 183 TYR A N 1
ATOM 1366 C CA . TYR A 1 183 ? -8.801 6.864 1.768 1.00 94.31 183 TYR A CA 1
ATOM 1367 C C . TYR A 1 183 ? -8.532 6.089 0.480 1.00 94.31 183 TYR A C 1
ATOM 1369 O O . TYR A 1 183 ? -9.447 5.803 -0.299 1.00 94.31 183 TYR A O 1
ATOM 1377 N N . LEU A 1 184 ? -7.266 5.777 0.223 1.00 95.00 184 LEU A N 1
ATOM 1378 C CA . LEU A 1 184 ? -6.843 4.985 -0.920 1.00 95.00 184 LEU A CA 1
ATOM 1379 C C . LEU A 1 184 ? -7.280 3.529 -0.754 1.00 95.00 184 LEU A C 1
ATOM 1381 O O . LEU A 1 184 ? -7.184 2.935 0.314 1.00 95.00 184 LEU A O 1
ATOM 1385 N N . VAL A 1 185 ? -7.709 2.927 -1.858 1.00 94.69 185 VAL A N 1
ATOM 1386 C CA . VAL A 1 185 ? -7.621 1.473 -1.996 1.00 94.69 185 VAL A CA 1
ATOM 1387 C C . VAL A 1 185 ? -6.150 1.149 -2.192 1.00 94.69 185 VAL A C 1
ATOM 1389 O O . VAL A 1 185 ? -5.547 1.748 -3.083 1.00 94.69 185 VAL A O 1
ATOM 1392 N N . ASP A 1 186 ? -5.618 0.211 -1.407 1.00 90.88 186 ASP A N 1
ATOM 1393 C CA . ASP A 1 186 ? -4.200 -0.162 -1.400 1.00 90.88 186 ASP A CA 1
ATOM 1394 C C . ASP A 1 186 ? -3.604 -0.245 -2.820 1.00 90.88 186 ASP A C 1
ATOM 1396 O O . ASP A 1 186 ? -3.916 -1.176 -3.578 1.00 90.88 186 ASP A O 1
ATOM 1400 N N . PRO A 1 187 ? -2.778 0.739 -3.226 1.00 91.06 187 PRO A N 1
ATOM 1401 C CA . PRO A 1 187 ? -2.030 0.669 -4.463 1.00 91.06 187 PRO A CA 1
ATOM 1402 C C . PRO A 1 187 ? -0.930 -0.406 -4.383 1.00 91.06 187 PRO A C 1
ATOM 1404 O O . PRO A 1 187 ? -0.573 -0.882 -3.305 1.00 91.06 187 PRO A O 1
ATOM 1407 N N . PRO A 1 188 ? -0.331 -0.780 -5.528 1.00 89.81 188 PRO A N 1
ATOM 1408 C CA . PRO A 1 188 ? 0.879 -1.593 -5.530 1.00 89.81 188 PRO A CA 1
ATOM 1409 C C . PRO A 1 188 ? 1.989 -0.903 -4.726 1.00 89.81 188 PRO A C 1
ATOM 1411 O O . PRO A 1 188 ? 2.314 0.244 -5.020 1.00 89.81 188 PRO A O 1
ATOM 1414 N N . ARG A 1 189 ? 2.596 -1.605 -3.761 1.00 90.38 189 ARG A N 1
ATOM 1415 C CA . ARG A 1 189 ? 3.759 -1.097 -3.003 1.00 90.38 189 ARG A CA 1
ATOM 1416 C C . ARG A 1 189 ? 5.005 -0.948 -3.865 1.00 90.38 189 ARG A C 1
ATOM 1418 O O . ARG A 1 189 ? 5.812 -0.048 -3.655 1.00 90.38 189 ARG A O 1
ATOM 1425 N N . GLU A 1 190 ? 5.139 -1.834 -4.843 1.00 95.00 190 GLU A N 1
ATOM 1426 C CA . GLU A 1 190 ? 6.284 -1.912 -5.737 1.00 95.00 190 GLU A CA 1
ATOM 1427 C C . GLU A 1 190 ? 5.803 -2.001 -7.187 1.00 95.00 190 GLU A C 1
ATOM 1429 O O . GLU A 1 190 ? 4.814 -2.671 -7.500 1.00 95.00 190 GLU A O 1
ATOM 1434 N N . LEU A 1 191 ? 6.511 -1.318 -8.082 1.00 96.06 191 LEU A N 1
ATOM 1435 C CA . LEU A 1 191 ? 6.310 -1.369 -9.525 1.00 96.06 191 LEU A CA 1
ATOM 1436 C C . LEU A 1 191 ? 7.653 -1.555 -10.222 1.00 96.06 191 LEU A C 1
ATOM 1438 O O . LEU A 1 191 ? 8.653 -0.972 -9.816 1.00 96.06 191 LEU A O 1
ATOM 1442 N N . THR A 1 192 ? 7.658 -2.282 -11.334 1.00 95.81 192 THR A N 1
ATOM 1443 C CA . THR A 1 192 ? 8.822 -2.364 -12.223 1.00 95.81 192 THR A CA 1
ATOM 1444 C C . THR A 1 192 ? 8.598 -1.471 -13.437 1.00 95.81 192 THR A C 1
ATOM 1446 O O . THR A 1 192 ? 7.543 -1.524 -14.075 1.00 95.81 192 THR A O 1
ATOM 1449 N N . ALA A 1 193 ? 9.586 -0.645 -13.767 1.00 94.44 193 ALA A N 1
ATOM 1450 C CA . ALA A 1 193 ? 9.562 0.237 -14.926 1.00 94.44 193 ALA A CA 1
ATOM 1451 C C . ALA A 1 193 ? 10.872 0.141 -15.712 1.00 94.44 193 ALA A C 1
ATOM 1453 O O . ALA A 1 193 ? 11.913 -0.211 -15.173 1.00 94.44 193 ALA A O 1
ATOM 1454 N N . VAL A 1 194 ? 10.828 0.509 -16.990 1.00 91.56 194 VAL A N 1
ATOM 1455 C CA . VAL A 1 194 ? 12.011 0.532 -17.858 1.00 91.56 194 VAL A CA 1
ATOM 1456 C C . VAL A 1 194 ? 12.481 1.974 -18.031 1.00 91.56 194 VAL A C 1
ATOM 1458 O O . VAL A 1 194 ? 11.664 2.866 -18.286 1.00 91.56 194 VAL A O 1
ATOM 1461 N N . ALA A 1 195 ? 13.789 2.211 -17.913 1.00 90.81 195 ALA A N 1
ATOM 1462 C CA . ALA A 1 195 ? 14.392 3.535 -18.057 1.00 90.81 195 ALA A CA 1
ATOM 1463 C C . ALA A 1 195 ? 13.918 4.247 -19.342 1.00 90.81 195 ALA A C 1
ATOM 1465 O O . ALA A 1 195 ? 13.981 3.697 -20.440 1.00 90.81 195 ALA A O 1
ATOM 1466 N N . GLY A 1 196 ? 13.416 5.480 -19.224 1.00 89.12 196 GLY A N 1
ATOM 1467 C CA . GLY A 1 196 ? 12.931 6.271 -20.361 1.00 89.12 196 GLY A CA 1
ATOM 1468 C C . GLY A 1 196 ? 11.616 5.798 -21.004 1.00 89.12 196 GLY A C 1
ATOM 1469 O O . GLY A 1 196 ? 11.144 6.445 -21.943 1.00 89.12 196 GLY A O 1
ATOM 1470 N N . LYS A 1 197 ? 10.991 4.711 -20.530 1.00 91.50 197 LYS A N 1
ATOM 1471 C CA . LYS A 1 197 ? 9.699 4.225 -21.043 1.00 91.50 197 LYS A CA 1
ATOM 1472 C C . LYS A 1 197 ? 8.550 4.635 -20.113 1.00 91.50 197 LYS A C 1
ATOM 1474 O O . LYS A 1 197 ? 8.696 4.584 -18.893 1.00 91.50 197 LYS A O 1
ATOM 1479 N N . PRO A 1 198 ? 7.388 5.041 -20.658 1.00 94.88 198 PRO A N 1
ATOM 1480 C CA . PRO A 1 198 ? 6.236 5.366 -19.831 1.00 94.88 198 PRO A CA 1
ATOM 1481 C C . PRO A 1 198 ? 5.606 4.117 -19.206 1.00 94.88 198 PRO A C 1
ATOM 1483 O O . PRO A 1 198 ? 5.315 3.157 -19.916 1.00 94.88 198 PRO A O 1
ATOM 1486 N N . LEU A 1 199 ? 5.299 4.187 -17.911 1.00 95.25 199 LEU A N 1
ATOM 1487 C CA . LEU A 1 199 ? 4.442 3.242 -17.194 1.00 95.25 199 LEU A CA 1
ATOM 1488 C C . LEU A 1 199 ? 3.144 3.948 -16.782 1.00 95.25 199 LEU A C 1
ATOM 1490 O O . LEU A 1 199 ? 3.161 5.115 -16.390 1.00 95.25 199 LEU A O 1
ATOM 1494 N N . VAL A 1 200 ? 2.010 3.256 -16.893 1.00 96.62 200 VAL A N 1
ATOM 1495 C CA . VAL A 1 200 ? 0.684 3.792 -16.557 1.00 96.62 200 VAL A CA 1
ATOM 1496 C C . VAL A 1 200 ? -0.041 2.814 -15.647 1.00 96.62 200 VAL A C 1
ATOM 1498 O O . VAL A 1 200 ? -0.067 1.621 -15.938 1.00 96.62 200 VAL A O 1
ATOM 1501 N N . PHE A 1 201 ? -0.659 3.329 -14.590 1.00 96.50 201 PHE A N 1
ATOM 1502 C CA . PHE A 1 201 ? -1.492 2.567 -13.664 1.00 96.50 201 PHE A CA 1
ATOM 1503 C C . PHE A 1 201 ? -2.599 3.460 -13.092 1.00 96.50 201 PHE A C 1
ATOM 1505 O O . PHE A 1 201 ? -2.550 4.685 -13.230 1.00 96.50 201 PHE A O 1
ATOM 1512 N N . ASP A 1 202 ? -3.608 2.852 -12.477 1.00 96.56 202 ASP A N 1
ATOM 1513 C CA . ASP A 1 202 ? -4.766 3.556 -11.930 1.00 96.56 202 ASP A CA 1
ATOM 1514 C C . ASP A 1 202 ? -4.777 3.461 -10.401 1.00 96.56 202 ASP A C 1
ATOM 1516 O O . ASP A 1 202 ? -4.524 2.401 -9.829 1.00 96.56 202 ASP A O 1
ATOM 1520 N N . LEU A 1 203 ? -5.077 4.582 -9.748 1.00 97.00 203 LEU A N 1
ATOM 1521 C CA . LEU A 1 203 ? -5.385 4.652 -8.323 1.00 97.00 203 LEU A CA 1
ATOM 1522 C C . LEU A 1 203 ? -6.892 4.508 -8.106 1.00 97.00 203 LEU A C 1
ATOM 1524 O O . LEU A 1 203 ? -7.695 4.949 -8.930 1.00 97.00 203 LEU A O 1
ATOM 1528 N N . ALA A 1 204 ? -7.273 3.961 -6.956 1.00 96.38 204 ALA A N 1
ATOM 1529 C CA . ALA A 1 204 ? -8.653 3.925 -6.492 1.00 96.38 204 ALA A CA 1
ATOM 1530 C C . ALA A 1 204 ? -8.740 4.449 -5.054 1.00 96.38 204 ALA A C 1
ATOM 1532 O O . ALA A 1 204 ? -7.759 4.432 -4.315 1.00 96.38 204 ALA A O 1
ATOM 1533 N N . ALA A 1 205 ? -9.911 4.956 -4.675 1.00 95.81 205 ALA A N 1
ATOM 1534 C CA . ALA A 1 205 ? -10.173 5.478 -3.341 1.00 95.81 205 ALA A CA 1
ATOM 1535 C C . ALA A 1 205 ? -11.642 5.289 -2.954 1.00 95.81 205 ALA A C 1
ATOM 1537 O O . ALA A 1 205 ? -12.520 5.137 -3.812 1.00 95.81 205 ALA A O 1
ATOM 1538 N N . HIS A 1 206 ? -11.900 5.343 -1.655 1.00 94.00 206 HIS A N 1
ATOM 1539 C CA . HIS A 1 206 ? -13.224 5.292 -1.063 1.00 94.00 206 HIS A CA 1
ATOM 1540 C C . HIS A 1 206 ? -13.464 6.513 -0.182 1.00 94.00 206 HIS A C 1
ATOM 1542 O O . HIS A 1 206 ? -12.556 7.016 0.465 1.00 94.00 206 HIS A O 1
ATOM 1548 N N . ASP A 1 207 ? -14.715 6.949 -0.159 1.00 92.12 207 ASP A N 1
ATOM 1549 C CA . ASP A 1 207 ? -15.263 7.943 0.757 1.00 92.12 207 ASP A CA 1
ATOM 1550 C C . ASP A 1 207 ? -16.609 7.367 1.198 1.00 92.12 207 ASP A C 1
ATOM 1552 O O . ASP A 1 207 ? -17.404 6.960 0.340 1.00 92.12 207 ASP A O 1
ATOM 1556 N N . VAL A 1 208 ? -16.806 7.183 2.504 1.00 89.75 208 VAL A N 1
ATOM 1557 C CA . VAL A 1 208 ? -17.933 6.388 3.025 1.00 89.75 208 VAL A CA 1
ATOM 1558 C C . VAL A 1 208 ? -19.256 7.118 2.821 1.00 89.75 208 VAL A C 1
ATOM 1560 O O . VAL A 1 208 ? -20.274 6.499 2.513 1.00 89.75 208 VAL A O 1
ATOM 1563 N N . GLU A 1 209 ? -19.212 8.440 2.875 1.00 87.75 209 GLU A N 1
ATOM 1564 C CA . GLU A 1 209 ? -20.338 9.344 2.709 1.00 87.75 209 GLU A CA 1
ATOM 1565 C C . GLU A 1 209 ? -20.617 9.654 1.221 1.00 87.75 209 GLU A C 1
ATOM 1567 O O . GLU A 1 209 ? -21.663 10.210 0.868 1.00 87.75 209 GLU A O 1
ATOM 1572 N N . GLY A 1 210 ? -19.712 9.256 0.320 1.00 88.19 210 GLY A N 1
ATOM 1573 C CA . GLY A 1 210 ? -19.838 9.431 -1.128 1.00 88.19 210 GLY A CA 1
ATOM 1574 C C . GLY A 1 210 ? -19.480 10.837 -1.614 1.00 88.19 210 GLY A C 1
ATOM 1575 O O . GLY A 1 210 ? -19.934 11.260 -2.686 1.00 88.19 210 GLY A O 1
ATOM 1576 N N . ASN A 1 211 ? -18.679 11.572 -0.844 1.00 87.38 211 ASN A N 1
ATOM 1577 C CA . ASN A 1 211 ? -18.193 12.889 -1.216 1.00 87.38 211 ASN A CA 1
ATOM 1578 C C . ASN A 1 211 ? -17.215 12.826 -2.394 1.00 87.38 211 ASN A C 1
ATOM 1580 O O . ASN A 1 211 ? -16.593 11.812 -2.715 1.00 87.38 211 ASN A O 1
ATOM 1584 N N . ALA A 1 212 ? -17.063 13.965 -3.071 1.00 89.88 212 ALA A N 1
ATOM 1585 C CA . ALA A 1 212 ? -16.102 14.080 -4.155 1.00 89.88 212 ALA A CA 1
ATOM 1586 C C . ALA A 1 212 ? -14.677 14.258 -3.611 1.00 89.88 212 ALA A C 1
ATOM 1588 O O . ALA A 1 212 ? -14.393 15.207 -2.879 1.00 89.88 212 ALA A O 1
ATOM 1589 N N . TYR A 1 213 ? -13.757 13.436 -4.101 1.00 92.69 213 TYR A N 1
ATOM 1590 C CA . TYR A 1 213 ? -12.329 13.506 -3.802 1.00 92.69 213 TYR A CA 1
ATOM 1591 C C . TYR A 1 213 ? -11.491 13.733 -5.070 1.00 92.69 213 TYR A C 1
ATOM 1593 O O . TYR A 1 213 ? -12.004 13.777 -6.194 1.00 92.69 213 TYR A O 1
ATOM 1601 N N . ARG A 1 214 ? -10.186 13.946 -4.889 1.00 93.62 214 ARG A N 1
ATOM 1602 C CA . ARG A 1 214 ? -9.185 14.050 -5.957 1.00 93.62 214 ARG A CA 1
ATOM 1603 C C . ARG A 1 214 ? -7.917 13.305 -5.572 1.00 93.62 214 ARG A C 1
ATOM 1605 O O . ARG A 1 214 ? -7.598 13.184 -4.397 1.00 93.62 214 ARG A O 1
ATOM 1612 N N . PHE A 1 215 ? -7.165 12.889 -6.582 1.00 95.62 215 PHE A N 1
ATOM 1613 C CA . PHE A 1 215 ? -5.868 12.247 -6.399 1.00 95.62 215 PHE A CA 1
ATOM 1614 C C . PHE A 1 215 ? -4.716 13.241 -6.534 1.00 95.62 215 PHE A C 1
ATOM 1616 O O . PHE A 1 215 ? -4.827 14.266 -7.222 1.00 95.62 215 PHE A O 1
ATOM 1623 N N . TYR A 1 216 ? -3.582 12.902 -5.934 1.00 94.62 216 TYR A N 1
ATOM 1624 C CA . TYR A 1 216 ? -2.289 13.500 -6.234 1.00 94.62 216 TYR A CA 1
ATOM 1625 C C . TYR A 1 216 ? -1.220 12.416 -6.403 1.00 94.62 216 TYR A C 1
ATOM 1627 O O . TYR A 1 216 ? -1.341 11.311 -5.883 1.00 94.62 216 TYR A O 1
ATOM 1635 N N . ALA A 1 217 ? -0.169 12.748 -7.147 1.00 95.38 217 ALA A N 1
ATOM 1636 C CA . ALA A 1 217 ? 1.003 11.909 -7.337 1.00 95.38 217 ALA A CA 1
ATOM 1637 C C . ALA A 1 217 ? 2.220 12.825 -7.478 1.00 95.38 217 ALA A C 1
ATOM 1639 O O . ALA A 1 217 ? 2.162 13.828 -8.196 1.00 95.38 217 ALA A O 1
ATOM 1640 N N . ARG A 1 218 ? 3.308 12.518 -6.772 1.00 94.62 218 ARG A N 1
ATOM 1641 C CA . ARG A 1 218 ? 4.554 13.286 -6.832 1.00 94.62 218 ARG A CA 1
ATOM 1642 C C . ARG A 1 218 ? 5.767 12.389 -6.643 1.00 94.62 218 ARG A C 1
ATOM 1644 O O . ARG A 1 218 ? 5.757 11.493 -5.805 1.00 94.62 218 ARG A O 1
ATOM 1651 N N . ALA A 1 219 ? 6.828 12.694 -7.371 1.00 94.81 219 ALA A N 1
ATOM 1652 C CA . ALA A 1 219 ? 8.136 12.112 -7.130 1.00 94.81 219 ALA A CA 1
ATOM 1653 C C . ALA A 1 219 ? 8.656 12.510 -5.734 1.00 94.81 219 ALA A C 1
ATOM 1655 O O . ALA A 1 219 ? 8.464 13.651 -5.293 1.00 94.81 219 ALA A O 1
ATOM 1656 N N . VAL A 1 220 ? 9.307 11.581 -5.037 1.00 93.06 220 VAL A N 1
ATOM 1657 C CA . VAL A 1 220 ? 9.947 11.818 -3.734 1.00 93.06 220 VAL A CA 1
ATOM 1658 C C . VAL A 1 220 ? 11.454 12.040 -3.933 1.00 93.06 220 VAL A C 1
ATOM 1660 O O . VAL A 1 220 ? 12.031 11.681 -4.962 1.00 93.06 220 VAL A O 1
ATOM 1663 N N . GLY A 1 221 ? 12.093 12.732 -2.984 1.00 84.44 221 GLY A N 1
ATOM 1664 C CA . GLY A 1 221 ? 13.554 12.882 -2.947 1.00 84.44 221 GLY A CA 1
ATOM 1665 C C . GLY A 1 221 ? 14.168 13.797 -4.014 1.00 84.44 221 GLY A C 1
ATOM 1666 O O . GLY A 1 221 ? 15.386 13.822 -4.153 1.00 84.44 221 GLY A O 1
ATOM 1667 N N . GLY A 1 222 ? 13.364 14.558 -4.766 1.00 72.69 222 GLY A N 1
ATOM 1668 C CA . GLY A 1 222 ? 13.871 15.409 -5.853 1.00 72.69 222 GLY A CA 1
ATOM 1669 C C . GLY A 1 222 ? 14.369 14.618 -7.066 1.00 72.69 222 GLY A C 1
ATOM 1670 O O . GLY A 1 222 ? 15.199 15.118 -7.821 1.00 72.69 222 GLY A O 1
ATOM 1671 N N . SER A 1 223 ? 13.886 13.386 -7.239 1.00 79.00 223 SER A N 1
ATOM 1672 C CA . SER A 1 223 ? 14.167 12.576 -8.421 1.00 79.00 223 SER A CA 1
ATOM 1673 C C . SER A 1 223 ? 13.636 13.236 -9.702 1.00 79.00 223 SER A C 1
ATOM 1675 O O . SER A 1 223 ? 12.625 13.938 -9.695 1.00 79.00 223 SER A O 1
ATOM 1677 N N . ASN A 1 224 ? 14.304 12.978 -10.830 1.00 88.06 224 ASN A N 1
ATOM 1678 C CA . ASN A 1 224 ? 13.880 13.446 -12.157 1.00 88.06 224 ASN A CA 1
ATOM 1679 C C . ASN A 1 224 ? 12.757 12.576 -12.763 1.00 88.06 224 ASN A C 1
ATOM 1681 O O . ASN A 1 224 ? 12.603 12.536 -13.982 1.00 88.06 224 ASN A O 1
ATOM 1685 N N . LEU A 1 225 ? 12.004 11.847 -11.932 1.00 95.44 225 LEU A N 1
ATOM 1686 C CA . LEU A 1 225 ? 10.867 11.040 -12.366 1.00 95.44 225 LEU A CA 1
ATOM 1687 C C . LEU A 1 225 ? 9.784 11.963 -12.936 1.00 95.44 225 LEU A C 1
ATOM 1689 O O . LEU A 1 225 ? 9.235 12.805 -12.221 1.00 95.44 225 LEU A O 1
ATOM 1693 N N . GLU A 1 226 ? 9.457 11.806 -14.216 1.00 96.50 226 GLU A N 1
ATOM 1694 C CA . GLU A 1 226 ? 8.329 12.522 -14.809 1.00 96.50 226 GLU A CA 1
ATOM 1695 C C . GLU A 1 226 ? 7.033 11.900 -14.288 1.00 96.50 226 GLU A C 1
ATOM 1697 O O . GLU A 1 226 ? 6.832 10.696 -14.434 1.00 96.50 226 GLU A O 1
ATOM 1702 N N . VAL A 1 227 ? 6.148 12.709 -13.700 1.00 97.31 227 VAL A N 1
ATOM 1703 C CA . VAL A 1 227 ? 4.860 12.255 -13.157 1.00 97.31 227 VAL A CA 1
ATOM 1704 C C . VAL A 1 227 ? 3.727 13.066 -13.778 1.00 97.31 227 VAL A C 1
ATOM 1706 O O . VAL A 1 227 ? 3.667 14.288 -13.646 1.00 97.31 227 VAL A O 1
ATOM 1709 N N . GLY A 1 228 ? 2.807 12.373 -14.437 1.00 96.50 228 GLY A N 1
ATOM 1710 C CA . GLY A 1 228 ? 1.525 12.885 -14.900 1.00 96.50 228 GLY A CA 1
ATOM 1711 C C . GLY A 1 228 ? 0.376 12.199 -14.165 1.00 96.50 228 GLY A C 1
ATOM 1712 O O . GLY A 1 228 ? 0.446 11.012 -13.858 1.00 96.50 228 GLY A O 1
ATOM 1713 N N . LEU A 1 229 ? -0.696 12.941 -13.896 1.00 97.56 229 LEU A N 1
ATOM 1714 C CA . LEU A 1 229 ? -1.879 12.425 -13.212 1.00 97.56 229 LEU A CA 1
ATOM 1715 C C . LEU A 1 229 ? -3.149 13.092 -13.744 1.00 97.56 229 LEU A C 1
ATOM 1717 O O . LEU A 1 229 ? -3.238 14.321 -13.795 1.00 97.56 229 LEU A O 1
ATOM 1721 N N . ASP A 1 230 ? -4.169 12.286 -14.036 1.00 97.12 230 ASP A N 1
ATOM 1722 C CA . ASP A 1 230 ? -5.550 12.765 -14.049 1.00 97.12 230 ASP A CA 1
ATOM 1723 C C . ASP A 1 230 ? -6.142 12.675 -12.639 1.00 97.12 230 ASP A C 1
ATOM 1725 O O . ASP A 1 230 ? -6.566 11.621 -12.169 1.00 97.12 230 ASP A O 1
ATOM 1729 N N . ALA A 1 231 ? -6.193 13.821 -11.960 1.00 94.56 231 ALA A N 1
ATOM 1730 C CA . ALA A 1 231 ? -6.619 13.909 -10.567 1.00 94.56 231 ALA A CA 1
ATOM 1731 C C . ALA A 1 231 ? -8.103 13.568 -10.327 1.00 94.56 231 ALA A C 1
ATOM 1733 O O . ALA A 1 231 ? -8.508 13.542 -9.168 1.00 94.56 231 ALA A O 1
ATOM 1734 N N . ASN A 1 232 ? -8.922 13.372 -11.370 1.00 93.94 232 ASN A N 1
ATOM 1735 C CA . ASN A 1 232 ? -10.314 12.933 -11.211 1.00 93.94 232 ASN A CA 1
ATOM 1736 C C . ASN A 1 232 ? -10.469 11.420 -11.375 1.00 93.94 232 ASN A C 1
ATOM 1738 O O . ASN A 1 232 ? -11.293 10.829 -10.689 1.00 93.94 232 ASN A O 1
ATOM 1742 N N . SER A 1 233 ? -9.722 10.812 -12.302 1.00 94.75 233 SER A N 1
ATOM 1743 C CA . SER A 1 233 ? -9.806 9.370 -12.569 1.00 94.75 233 SER A CA 1
ATOM 1744 C C . SER A 1 233 ? -8.787 8.544 -11.789 1.00 94.75 233 SER A C 1
ATOM 1746 O O . SER A 1 233 ? -8.952 7.336 -11.705 1.00 94.75 233 SER A O 1
ATOM 1748 N N . GLY A 1 234 ? -7.743 9.171 -11.236 1.00 96.25 234 GLY A N 1
ATOM 1749 C CA . GLY A 1 234 ? -6.660 8.461 -10.554 1.00 96.25 234 GLY A CA 1
ATOM 1750 C C . GLY A 1 234 ? -5.640 7.844 -11.511 1.00 96.25 234 GLY A C 1
ATOM 1751 O O . GLY A 1 234 ? -4.740 7.145 -11.060 1.00 96.25 234 GLY A O 1
ATOM 1752 N N . ARG A 1 235 ? -5.738 8.109 -12.822 1.00 97.62 235 ARG A N 1
ATOM 1753 C CA . ARG A 1 235 ? -4.816 7.552 -13.815 1.00 97.62 235 ARG A CA 1
ATOM 1754 C C . ARG A 1 235 ? -3.455 8.236 -13.751 1.00 97.62 235 ARG A C 1
ATOM 1756 O O . ARG A 1 235 ? -3.319 9.402 -14.138 1.00 97.62 235 ARG A O 1
ATOM 1763 N N . VAL A 1 236 ? -2.452 7.499 -13.289 1.00 97.75 236 VAL A N 1
ATOM 1764 C CA . VAL A 1 236 ? -1.063 7.939 -13.140 1.00 97.75 236 VAL A CA 1
ATOM 1765 C C . VAL A 1 236 ? -0.250 7.487 -14.349 1.00 97.75 236 VAL A C 1
ATOM 1767 O O . VAL A 1 236 ? -0.339 6.344 -14.788 1.00 97.75 236 VAL A O 1
ATOM 1770 N N . ARG A 1 237 ? 0.581 8.384 -14.882 1.00 97.88 237 ARG A N 1
ATOM 1771 C CA . ARG A 1 237 ? 1.623 8.080 -15.868 1.00 97.88 237 ARG A CA 1
ATOM 1772 C C . ARG A 1 237 ? 2.966 8.508 -15.300 1.00 97.88 237 ARG A C 1
ATOM 1774 O O . ARG A 1 237 ? 3.128 9.679 -14.974 1.00 97.88 237 ARG A O 1
ATOM 1781 N N . ILE A 1 238 ? 3.933 7.604 -15.270 1.00 97.50 238 ILE A N 1
ATOM 1782 C CA . ILE A 1 238 ? 5.311 7.919 -14.900 1.00 97.50 238 ILE A CA 1
ATOM 1783 C C . ILE A 1 238 ? 6.276 7.636 -16.050 1.00 97.50 238 ILE A C 1
ATOM 1785 O O . ILE A 1 238 ? 6.018 6.751 -16.863 1.00 97.50 238 ILE A O 1
ATOM 1789 N N . VAL A 1 239 ? 7.384 8.375 -16.122 1.00 96.38 239 VAL A N 1
ATOM 1790 C CA . VAL A 1 239 ? 8.519 8.073 -17.011 1.00 96.38 239 VAL A CA 1
ATOM 1791 C C . VAL A 1 239 ? 9.807 8.193 -16.199 1.00 96.38 239 VAL A C 1
ATOM 1793 O O . VAL A 1 239 ? 10.187 9.311 -15.833 1.00 96.38 239 VAL A O 1
ATOM 1796 N N . PRO A 1 240 ? 10.481 7.074 -15.878 1.00 95.19 240 PRO A N 1
ATOM 1797 C CA . PRO A 1 240 ? 11.796 7.123 -15.257 1.00 95.19 240 PRO A CA 1
ATOM 1798 C C . PRO A 1 240 ? 12.815 7.817 -16.174 1.00 95.19 240 PRO A C 1
ATOM 1800 O O . PRO A 1 240 ? 12.698 7.703 -17.399 1.00 95.19 240 PRO A O 1
ATOM 1803 N N . PRO A 1 241 ? 13.836 8.501 -15.628 1.00 92.69 241 PRO A N 1
ATOM 1804 C CA . PRO A 1 241 ? 14.884 9.111 -16.442 1.00 92.69 241 PRO A CA 1
ATOM 1805 C C . PRO A 1 241 ? 15.558 8.083 -17.364 1.00 92.69 241 PRO A C 1
ATOM 1807 O O . PRO A 1 241 ? 15.812 6.949 -16.960 1.00 92.69 241 PRO A O 1
ATOM 1810 N N . ALA A 1 242 ? 15.866 8.475 -18.601 1.00 87.25 242 ALA A N 1
ATOM 1811 C CA . ALA A 1 242 ? 16.622 7.619 -19.513 1.00 87.25 242 ALA A CA 1
ATOM 1812 C C . ALA A 1 242 ? 18.007 7.287 -18.924 1.00 87.25 242 ALA A C 1
ATOM 1814 O O . ALA A 1 242 ? 18.651 8.154 -18.329 1.00 87.25 242 ALA A O 1
ATOM 1815 N N . GLY A 1 243 ? 18.441 6.033 -19.070 1.00 82.00 243 GLY A N 1
ATOM 1816 C CA . GLY A 1 243 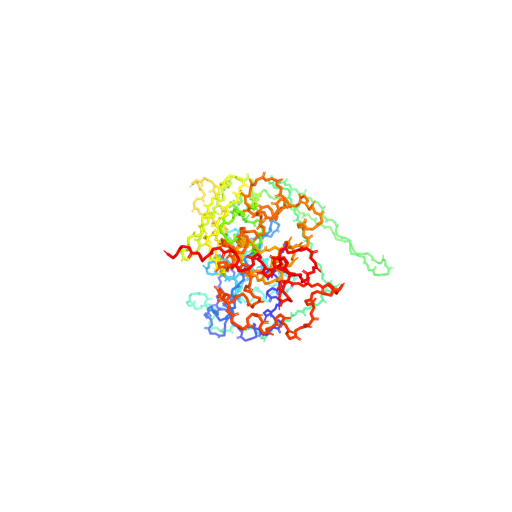? 19.721 5.540 -18.546 1.00 82.00 243 GLY A CA 1
ATOM 1817 C C . GLY A 1 243 ? 19.810 5.407 -17.018 1.00 82.00 243 GLY A C 1
ATOM 1818 O O . GLY A 1 243 ? 20.864 5.029 -16.513 1.00 82.00 243 GLY A O 1
ATOM 1819 N N . PHE A 1 244 ? 18.747 5.711 -16.265 1.00 88.50 244 PHE A N 1
ATOM 1820 C CA . PHE A 1 244 ? 18.720 5.489 -14.819 1.00 88.50 244 PHE A CA 1
ATOM 1821 C C . PHE A 1 244 ? 18.333 4.041 -14.501 1.00 88.50 244 PHE A C 1
ATOM 1823 O O . PHE A 1 244 ? 17.343 3.546 -15.027 1.00 88.50 244 PHE A O 1
ATOM 1830 N N . VAL A 1 245 ? 19.088 3.397 -13.609 1.00 91.06 245 VAL A N 1
ATOM 1831 C CA . VAL A 1 245 ? 18.807 2.060 -13.067 1.00 91.06 245 VAL A CA 1
ATOM 1832 C C . VAL A 1 245 ? 18.874 2.138 -11.546 1.00 91.06 245 VAL A C 1
ATOM 1834 O O . VAL A 1 245 ? 19.798 2.746 -11.000 1.00 91.06 245 VAL A O 1
ATOM 1837 N N . GLY A 1 246 ? 17.906 1.522 -10.873 1.00 92.44 246 GLY A N 1
ATOM 1838 C CA . GLY A 1 246 ? 17.765 1.544 -9.418 1.00 92.44 246 GLY A CA 1
ATOM 1839 C C . GLY A 1 246 ? 16.376 1.991 -8.982 1.00 92.44 246 GLY A C 1
ATOM 1840 O O . GLY A 1 246 ? 15.445 2.037 -9.785 1.00 92.44 246 GLY A O 1
ATOM 1841 N N . ASP A 1 247 ? 16.248 2.343 -7.708 1.00 96.25 247 ASP A N 1
ATOM 1842 C CA . ASP A 1 247 ? 14.945 2.608 -7.106 1.00 96.25 247 ASP A CA 1
ATOM 1843 C C . ASP A 1 247 ? 14.597 4.098 -7.132 1.00 96.25 247 ASP A C 1
ATOM 1845 O O . ASP A 1 247 ? 15.418 4.969 -6.824 1.00 96.25 247 ASP A O 1
ATOM 1849 N N . LEU A 1 248 ? 13.349 4.387 -7.492 1.00 96.31 248 LEU A N 1
ATOM 1850 C CA . LEU A 1 248 ? 12.719 5.695 -7.353 1.00 96.31 248 LEU A CA 1
ATOM 1851 C C . LEU A 1 248 ? 11.490 5.569 -6.461 1.00 96.31 248 LEU A C 1
ATOM 1853 O O . LEU A 1 248 ? 10.843 4.533 -6.424 1.00 96.31 248 LEU A O 1
ATOM 1857 N N . GLU A 1 249 ? 11.123 6.652 -5.790 1.00 96.00 249 GLU A N 1
ATOM 1858 C CA . GLU A 1 249 ? 9.937 6.686 -4.939 1.00 96.00 249 GLU A CA 1
ATOM 1859 C C . GLU A 1 249 ? 8.889 7.642 -5.512 1.00 96.00 249 GLU A C 1
ATOM 1861 O O . GLU A 1 249 ? 9.173 8.796 -5.866 1.00 96.00 249 GLU A O 1
ATOM 1866 N N . LEU A 1 250 ? 7.649 7.166 -5.562 1.00 95.94 250 LEU A N 1
ATOM 1867 C CA . LEU A 1 250 ? 6.474 7.927 -5.956 1.00 95.94 250 LEU A CA 1
ATOM 1868 C C . LEU A 1 250 ? 5.497 7.974 -4.787 1.00 95.94 250 LEU A C 1
ATOM 1870 O O . LEU A 1 250 ? 4.984 6.947 -4.364 1.00 95.94 250 LEU A O 1
ATOM 1874 N N . ARG A 1 251 ? 5.163 9.174 -4.313 1.00 94.50 251 ARG A N 1
ATOM 1875 C CA . ARG A 1 251 ? 4.097 9.352 -3.327 1.00 94.50 251 ARG A CA 1
ATOM 1876 C C . ARG A 1 251 ? 2.785 9.659 -4.023 1.00 94.50 251 ARG A C 1
ATOM 1878 O O . ARG A 1 251 ? 2.684 10.665 -4.732 1.00 94.50 251 ARG A O 1
ATOM 1885 N N . VAL A 1 252 ? 1.793 8.819 -3.786 1.00 95.38 252 VAL A N 1
ATOM 1886 C CA . VAL A 1 252 ? 0.414 8.968 -4.253 1.00 95.38 252 VAL A CA 1
ATOM 1887 C C . VAL A 1 252 ? -0.501 9.280 -3.077 1.00 95.38 252 VAL A C 1
ATOM 1889 O O . VAL A 1 252 ? -0.126 9.086 -1.925 1.00 95.38 252 VAL A O 1
ATOM 1892 N N . GLY A 1 253 ? -1.693 9.798 -3.344 1.00 94.06 253 GLY A N 1
ATOM 1893 C CA . GLY A 1 253 ? -2.665 10.038 -2.288 1.00 94.06 253 GLY A CA 1
ATOM 1894 C C . GLY A 1 253 ? -4.000 10.546 -2.788 1.00 94.06 253 GLY A C 1
ATOM 1895 O O . GLY A 1 253 ? -4.156 10.893 -3.964 1.00 94.06 253 GLY A O 1
ATOM 1896 N N . VAL A 1 254 ? -4.954 10.607 -1.868 1.00 94.00 254 VAL A N 1
ATOM 1897 C CA . VAL A 1 254 ? -6.310 11.107 -2.083 1.00 94.00 254 VAL A CA 1
ATOM 1898 C C . VAL A 1 254 ? -6.623 12.220 -1.089 1.00 94.00 254 VAL A C 1
ATOM 1900 O O . VAL A 1 254 ? -6.073 12.278 0.010 1.00 94.00 254 VAL A O 1
ATOM 1903 N N . TYR A 1 255 ? -7.463 13.161 -1.512 1.00 90.50 255 TYR A N 1
ATOM 1904 C CA . TYR A 1 255 ? -7.886 14.288 -0.692 1.00 90.50 255 TYR A CA 1
ATOM 1905 C C . TYR A 1 255 ? -9.287 14.782 -1.042 1.00 90.50 255 TYR A C 1
ATOM 1907 O O . TYR A 1 255 ? -9.711 14.661 -2.199 1.00 90.50 255 TYR A O 1
ATOM 1915 N N . PRO A 1 256 ? -10.003 15.385 -0.080 1.00 88.00 256 PRO A N 1
ATOM 1916 C CA . PRO A 1 256 ? -11.331 15.942 -0.313 1.00 88.00 256 PRO A CA 1
ATOM 1917 C C . PRO A 1 256 ? -11.282 17.116 -1.303 1.00 88.00 256 PRO A C 1
ATOM 1919 O O . PRO A 1 256 ? -10.369 17.945 -1.298 1.00 88.00 256 PRO A O 1
ATOM 1922 N N . ARG A 1 257 ? -12.282 17.214 -2.188 1.00 77.38 257 ARG A N 1
ATOM 1923 C CA . ARG A 1 257 ? -12.321 18.240 -3.248 1.00 77.38 257 ARG A CA 1
ATOM 1924 C C . ARG A 1 257 ? -12.768 19.619 -2.748 1.00 77.38 257 ARG A C 1
ATOM 1926 O O . ARG A 1 257 ? -12.476 20.622 -3.409 1.00 77.38 257 ARG A O 1
ATOM 1933 N N . THR A 1 258 ? -13.510 19.693 -1.647 1.00 66.31 258 THR A N 1
ATOM 1934 C CA . THR A 1 258 ? -14.140 20.922 -1.148 1.00 66.31 258 THR A CA 1
ATOM 1935 C C . THR A 1 258 ? -13.430 21.513 0.066 1.00 66.31 258 THR A C 1
ATOM 1937 O O . THR A 1 258 ? -12.978 20.828 0.968 1.00 66.31 258 THR A O 1
ATOM 1940 N N . VAL A 1 259 ? -13.336 22.847 0.085 1.00 51.91 259 VAL A N 1
ATOM 1941 C CA . VAL A 1 259 ? -12.646 23.639 1.123 1.00 51.91 259 VAL A CA 1
ATOM 1942 C C . VAL A 1 259 ? -13.462 23.746 2.423 1.00 51.91 259 VAL A C 1
ATOM 1944 O O . VAL A 1 259 ? -12.950 24.234 3.421 1.00 51.91 259 VAL A O 1
ATOM 1947 N N . ALA A 1 260 ? -14.733 23.329 2.430 1.00 50.06 260 ALA A N 1
ATOM 1948 C CA . ALA A 1 260 ? -15.521 23.224 3.664 1.00 50.06 260 ALA A CA 1
ATOM 1949 C C . ALA A 1 260 ? -14.969 22.131 4.605 1.00 50.06 260 ALA A C 1
ATOM 1951 O O . ALA A 1 260 ? -15.201 22.202 5.808 1.00 50.06 260 ALA A O 1
ATOM 1952 N N . ASP A 1 261 ? -14.141 21.239 4.053 1.00 50.19 261 ASP A N 1
ATOM 1953 C CA . ASP A 1 261 ? -13.620 20.023 4.672 1.00 50.19 261 ASP A CA 1
ATOM 1954 C C . ASP A 1 261 ? -12.100 20.122 4.910 1.00 50.19 261 ASP A C 1
ATOM 1956 O O . ASP A 1 261 ? -11.382 19.133 4.900 1.00 50.19 261 ASP A O 1
ATOM 1960 N N . GLN A 1 262 ? -11.549 21.329 5.119 1.00 44.28 262 GLN A N 1
ATOM 1961 C CA . GLN A 1 262 ? -10.098 21.532 5.351 1.00 44.28 262 GLN A CA 1
ATOM 1962 C C . GLN A 1 262 ? -9.558 20.889 6.647 1.00 44.28 262 GLN A C 1
ATOM 1964 O O . GLN A 1 262 ? -8.376 21.049 6.957 1.00 44.28 262 GLN A O 1
ATOM 1969 N N . LEU A 1 263 ? -10.417 20.227 7.424 1.00 42.41 263 LEU A N 1
ATOM 1970 C CA . LEU A 1 263 ? -10.046 19.415 8.582 1.00 42.41 263 LEU A CA 1
ATOM 1971 C C . LEU A 1 263 ? -9.901 17.926 8.228 1.00 42.41 263 LEU A C 1
ATOM 1973 O O . LEU A 1 263 ? -9.263 17.204 8.997 1.00 42.41 263 LEU A O 1
ATOM 1977 N N . ASP A 1 264 ? -10.427 17.495 7.078 1.00 52.22 264 ASP A N 1
ATOM 1978 C CA . ASP A 1 264 ? -10.375 16.109 6.626 1.00 52.22 264 ASP A CA 1
ATOM 1979 C C . ASP A 1 264 ? -8.988 15.815 6.058 1.00 52.22 264 ASP A C 1
ATOM 1981 O O . ASP A 1 264 ? -8.427 16.549 5.232 1.00 52.22 264 ASP A O 1
ATOM 1985 N N . ARG A 1 265 ? -8.383 14.768 6.616 1.00 67.69 265 ARG A N 1
ATOM 1986 C CA . ARG A 1 265 ? -6.978 14.434 6.409 1.00 67.69 265 ARG A CA 1
ATOM 1987 C C . ARG A 1 265 ? -6.819 13.695 5.085 1.00 67.69 265 ARG A C 1
ATOM 1989 O O . ARG A 1 265 ? -7.717 13.005 4.621 1.00 67.69 265 ARG A O 1
ATOM 1996 N N . TYR A 1 266 ? -5.672 13.919 4.463 1.00 81.38 266 TYR A N 1
ATOM 1997 C CA . TYR A 1 266 ? -5.256 13.229 3.253 1.00 81.38 266 TYR A CA 1
ATOM 1998 C C . TYR A 1 266 ? -4.908 11.794 3.649 1.00 81.38 266 TYR A C 1
ATOM 2000 O O . TYR A 1 266 ? -4.390 11.591 4.744 1.00 81.38 266 TYR A O 1
ATOM 2008 N N . ASP A 1 267 ? -5.134 10.849 2.748 1.00 91.19 267 ASP A N 1
ATOM 2009 C CA . ASP A 1 267 ? -4.464 9.554 2.801 1.00 91.19 267 ASP A CA 1
ATOM 2010 C C . ASP A 1 267 ? -3.412 9.512 1.692 1.00 91.19 267 ASP A C 1
ATOM 2012 O O . ASP A 1 267 ? -3.587 10.090 0.608 1.00 91.19 267 ASP A O 1
ATOM 2016 N N . SER A 1 268 ? -2.274 8.897 1.970 1.00 91.88 268 SER A N 1
ATOM 2017 C CA . SER A 1 268 ? -1.149 8.871 1.052 1.00 91.88 268 SER A CA 1
ATOM 2018 C C . SER A 1 268 ? -0.337 7.627 1.233 1.00 91.88 268 SER A C 1
ATOM 2020 O O . SER A 1 268 ? -0.124 7.275 2.376 1.00 91.88 268 SER A O 1
ATOM 2022 N N . GLN A 1 269 ? 0.199 7.105 0.132 1.00 91.62 269 GLN A N 1
ATOM 2023 C CA . GLN A 1 269 ? 1.090 5.955 0.132 1.00 91.62 269 GLN A CA 1
ATOM 2024 C C . GLN A 1 269 ? 2.320 6.183 -0.737 1.00 91.62 269 GLN A C 1
ATOM 2026 O O . GLN A 1 269 ? 2.285 6.955 -1.705 1.00 91.62 269 GLN A O 1
ATOM 2031 N N . THR A 1 270 ? 3.432 5.545 -0.371 1.00 92.81 270 THR A N 1
ATOM 2032 C CA . THR A 1 270 ? 4.677 5.582 -1.149 1.00 92.81 270 THR A CA 1
ATOM 2033 C C . THR A 1 270 ? 4.846 4.279 -1.913 1.00 92.81 270 THR A C 1
ATOM 2035 O O . THR A 1 270 ? 4.830 3.203 -1.335 1.00 92.81 270 THR A O 1
ATOM 2038 N N . ILE A 1 271 ? 5.030 4.398 -3.224 1.00 94.56 271 ILE A N 1
ATOM 2039 C CA . ILE A 1 271 ? 5.284 3.292 -4.140 1.00 94.56 271 ILE A CA 1
ATOM 2040 C C . ILE A 1 271 ? 6.759 3.327 -4.525 1.00 94.56 271 ILE A C 1
ATOM 2042 O O . ILE A 1 271 ? 7.254 4.359 -5.000 1.00 94.56 271 ILE A O 1
ATOM 2046 N N . VAL A 1 272 ? 7.447 2.202 -4.360 1.00 95.81 272 VAL A N 1
ATOM 2047 C CA . VAL A 1 272 ? 8.812 2.007 -4.853 1.00 95.81 272 VAL A CA 1
ATOM 2048 C C . VAL A 1 272 ? 8.753 1.578 -6.317 1.00 95.81 272 VAL A C 1
ATOM 2050 O O . VAL A 1 272 ? 8.003 0.686 -6.702 1.00 95.81 272 VAL A O 1
ATOM 2053 N N . ILE A 1 273 ? 9.528 2.242 -7.165 1.00 97.06 273 ILE A N 1
ATOM 2054 C CA . ILE A 1 273 ? 9.637 1.953 -8.591 1.00 97.06 273 ILE A CA 1
ATOM 2055 C C . ILE A 1 273 ? 11.036 1.409 -8.845 1.00 97.06 273 ILE A C 1
ATOM 2057 O O . ILE A 1 273 ? 12.006 2.169 -8.845 1.00 97.06 273 ILE A O 1
ATOM 2061 N N . HIS A 1 274 ? 11.122 0.113 -9.112 1.00 97.00 274 HIS A N 1
ATOM 2062 C CA . HIS A 1 274 ? 12.337 -0.551 -9.552 1.00 97.00 274 HIS A CA 1
ATOM 2063 C C . HIS A 1 274 ? 12.549 -0.256 -11.036 1.00 97.00 274 HIS A C 1
ATOM 2065 O O . HIS A 1 274 ? 11.799 -0.730 -11.895 1.00 97.00 274 HIS A O 1
ATOM 2071 N N . VAL A 1 275 ? 13.537 0.586 -11.338 1.00 94.94 275 VAL A N 1
ATOM 2072 C CA . VAL A 1 275 ? 13.867 0.964 -12.710 1.00 94.94 275 VAL A CA 1
ATOM 2073 C C . VAL A 1 275 ? 14.935 0.029 -13.249 1.00 94.94 275 VAL A C 1
ATOM 2075 O O . VAL A 1 275 ? 16.071 0.012 -12.773 1.00 94.94 275 VAL A O 1
ATOM 2078 N N . GLU A 1 276 ? 14.564 -0.713 -14.281 1.00 91.44 276 GLU A N 1
ATOM 2079 C CA . GLU A 1 276 ? 15.443 -1.597 -15.029 1.00 91.44 276 GLU A CA 1
ATOM 2080 C C . GLU A 1 276 ? 16.005 -0.888 -16.263 1.00 91.44 276 GLU A C 1
ATOM 2082 O O . GLU A 1 276 ? 15.433 0.078 -16.788 1.00 91.44 276 GLU A O 1
ATOM 2087 N N . GLN A 1 277 ? 17.151 -1.374 -16.737 1.00 82.12 277 GLN A N 1
ATOM 2088 C CA . GLN A 1 277 ? 17.783 -0.847 -17.936 1.00 82.12 277 GLN A CA 1
ATOM 2089 C C . GLN A 1 277 ? 16.842 -1.022 -19.133 1.00 82.12 277 GLN A C 1
ATOM 2091 O O . GLN A 1 277 ? 16.288 -2.096 -19.364 1.00 82.12 277 GLN A O 1
ATOM 2096 N N . SER A 1 278 ? 16.667 0.044 -19.917 1.00 67.06 278 SER A N 1
ATOM 2097 C CA . SER A 1 278 ? 16.119 -0.119 -21.261 1.00 67.06 278 SER A CA 1
ATOM 2098 C C . SER A 1 278 ? 17.109 -0.963 -22.036 1.00 67.06 278 SER A C 1
ATOM 2100 O O . SER A 1 278 ? 18.259 -0.552 -22.145 1.00 67.06 278 SER A O 1
ATOM 2102 N N . ALA A 1 279 ? 16.669 -2.097 -22.580 1.00 61.91 279 ALA A N 1
ATOM 2103 C CA . ALA A 1 279 ? 17.384 -2.732 -23.674 1.00 61.91 279 ALA A CA 1
ATOM 2104 C C . ALA A 1 279 ? 17.502 -1.675 -24.784 1.00 61.91 279 ALA A C 1
ATOM 2106 O O . ALA A 1 279 ? 16.532 -1.377 -25.486 1.00 61.91 279 ALA A O 1
ATOM 2107 N N . GLU A 1 280 ? 18.629 -0.969 -24.830 1.00 55.84 280 GLU A N 1
ATOM 2108 C CA . GLU A 1 280 ? 19.033 -0.269 -26.035 1.00 55.84 280 GLU A CA 1
ATOM 2109 C C . GLU A 1 280 ? 19.266 -1.382 -27.048 1.00 55.84 280 GLU A C 1
ATOM 2111 O O . GLU A 1 280 ? 19.984 -2.334 -26.762 1.00 55.84 280 GLU A O 1
ATOM 2116 N N . THR A 1 281 ? 18.584 -1.325 -28.188 1.00 60.47 281 THR A N 1
ATOM 2117 C CA . THR A 1 281 ? 18.941 -2.168 -29.325 1.00 60.47 281 THR A CA 1
ATOM 2118 C C . THR A 1 281 ? 20.348 -1.747 -29.722 1.00 60.47 281 THR A C 1
ATOM 2120 O O . THR A 1 281 ? 20.514 -0.668 -30.298 1.00 60.47 281 THR A O 1
ATOM 2123 N N . ILE A 1 282 ? 21.352 -2.524 -29.326 1.00 74.06 282 ILE A N 1
ATOM 2124 C CA . ILE A 1 282 ? 22.707 -2.333 -29.821 1.00 74.06 282 ILE A CA 1
ATOM 2125 C C . ILE A 1 282 ? 22.651 -2.773 -31.282 1.00 74.06 282 ILE A C 1
ATOM 2127 O O . ILE A 1 282 ? 22.240 -3.889 -31.587 1.00 74.06 282 ILE A O 1
ATOM 2131 N N . GLU A 1 283 ? 22.939 -1.850 -32.194 1.00 80.00 283 GLU A N 1
ATOM 2132 C CA . GLU A 1 283 ? 22.974 -2.147 -33.624 1.00 80.00 283 GLU A CA 1
ATOM 2133 C C . GLU A 1 283 ? 23.948 -3.310 -33.856 1.00 80.00 283 GLU A C 1
ATOM 2135 O O . GLU A 1 283 ? 25.085 -3.248 -33.399 1.00 80.00 283 GLU A O 1
ATOM 2140 N N . GLY A 1 284 ? 23.470 -4.393 -34.475 1.00 83.12 284 GLY A N 1
ATOM 2141 C CA . GLY A 1 284 ? 24.231 -5.629 -34.690 1.00 83.12 284 GLY A CA 1
ATOM 2142 C C . GLY A 1 284 ? 24.266 -6.642 -33.535 1.00 83.12 284 GLY A C 1
ATOM 2143 O O . GLY A 1 284 ? 24.821 -7.712 -33.742 1.00 83.12 284 GLY A O 1
ATOM 2144 N N . ASP A 1 285 ? 23.656 -6.382 -32.372 1.00 88.06 285 ASP A N 1
ATOM 2145 C CA . ASP A 1 285 ? 23.421 -7.416 -31.341 1.00 88.06 285 ASP A CA 1
ATOM 2146 C C . ASP A 1 285 ? 22.193 -8.247 -31.750 1.00 88.06 285 ASP A C 1
ATOM 2148 O O . ASP A 1 285 ? 21.040 -7.899 -31.470 1.00 88.06 285 ASP A O 1
ATOM 2152 N N . LEU A 1 286 ? 22.440 -9.309 -32.518 1.00 88.75 286 LEU A N 1
ATOM 2153 C CA . LEU A 1 286 ? 21.401 -10.128 -33.144 1.00 88.75 286 LEU A CA 1
ATOM 2154 C C . LEU A 1 286 ? 20.887 -11.225 -32.207 1.00 88.75 286 LEU A C 1
ATOM 2156 O O . LEU A 1 286 ? 19.809 -11.779 -32.443 1.00 88.75 286 LEU A O 1
ATOM 2160 N N . ASN A 1 287 ? 21.640 -11.555 -31.155 1.00 86.44 287 ASN A N 1
ATOM 2161 C CA . ASN A 1 287 ? 21.269 -12.572 -30.174 1.00 86.44 287 ASN A CA 1
ATOM 2162 C C . ASN A 1 287 ? 20.691 -11.989 -28.859 1.00 86.44 287 ASN A C 1
ATOM 2164 O O . ASN A 1 287 ? 20.161 -12.751 -28.042 1.00 86.44 287 ASN A O 1
ATOM 2168 N N . ALA A 1 288 ? 20.718 -10.660 -28.706 1.00 82.56 288 ALA A N 1
ATOM 2169 C CA . ALA A 1 288 ? 20.259 -9.885 -27.555 1.00 82.56 288 ALA A CA 1
ATOM 2170 C C . ALA A 1 288 ? 20.984 -10.215 -26.235 1.00 82.56 288 ALA A C 1
ATOM 2172 O O . ALA A 1 288 ? 20.374 -10.152 -25.158 1.00 82.56 288 ALA A O 1
ATOM 2173 N N . ASP A 1 289 ? 22.263 -10.587 -26.299 1.00 81.12 289 ASP A N 1
ATOM 2174 C CA . ASP A 1 289 ? 23.099 -10.854 -25.125 1.00 81.12 289 ASP A CA 1
ATOM 2175 C C . ASP A 1 289 ? 23.818 -9.603 -24.583 1.00 81.12 289 ASP A C 1
ATOM 2177 O O . ASP A 1 289 ? 24.408 -9.646 -23.495 1.00 81.12 289 ASP A O 1
ATOM 2181 N N . GLY A 1 290 ? 23.677 -8.466 -25.273 1.00 80.69 290 GLY A N 1
ATOM 2182 C CA . GLY A 1 290 ? 24.250 -7.179 -24.898 1.00 80.69 290 GLY A CA 1
ATOM 2183 C C . GLY A 1 290 ? 25.685 -6.966 -25.383 1.00 80.69 290 GLY A C 1
ATOM 2184 O O . GLY A 1 290 ? 26.304 -5.970 -24.990 1.00 80.69 290 GLY A O 1
ATOM 2185 N N . LEU A 1 291 ? 26.229 -7.875 -26.195 1.00 84.94 291 LEU A N 1
ATOM 2186 C CA . LEU A 1 291 ? 27.506 -7.749 -26.890 1.00 84.94 291 LEU A CA 1
ATOM 2187 C C . LEU A 1 291 ? 27.270 -7.787 -28.407 1.00 84.94 291 LEU A C 1
ATOM 2189 O O . LEU A 1 291 ? 26.262 -8.284 -28.879 1.00 84.94 291 LEU A O 1
ATOM 2193 N N . VAL A 1 292 ? 28.207 -7.221 -29.169 1.00 88.06 292 VAL A N 1
ATOM 2194 C CA . VAL A 1 292 ? 28.279 -7.435 -30.619 1.00 88.06 292 VAL A CA 1
ATOM 2195 C C . VAL A 1 292 ? 29.591 -8.150 -30.876 1.00 88.06 292 VAL A C 1
ATOM 2197 O O . VAL A 1 292 ? 30.661 -7.547 -30.742 1.00 88.06 292 VAL A O 1
ATOM 2200 N N . ASP A 1 293 ? 29.522 -9.441 -31.181 1.00 88.62 293 ASP A N 1
ATOM 2201 C CA . ASP A 1 293 ? 30.708 -10.267 -31.375 1.00 88.62 293 ASP A CA 1
ATOM 2202 C C . ASP A 1 293 ? 30.586 -11.258 -32.547 1.00 88.62 293 ASP A C 1
ATOM 2204 O O . ASP A 1 293 ? 29.741 -11.132 -33.437 1.00 88.62 293 ASP A O 1
ATOM 2208 N N . VAL A 1 294 ? 31.507 -12.225 -32.609 1.00 88.94 294 VAL A N 1
ATOM 2209 C CA . VAL A 1 294 ? 31.541 -13.231 -33.681 1.00 88.94 294 VAL A CA 1
ATOM 2210 C C . VAL A 1 294 ? 30.259 -14.067 -33.742 1.00 88.94 294 VAL A C 1
ATOM 2212 O O . VAL A 1 294 ? 29.903 -14.552 -34.810 1.00 88.94 294 VAL A O 1
ATOM 2215 N N . THR A 1 295 ? 29.547 -14.217 -32.626 1.00 91.25 295 THR A N 1
ATOM 2216 C CA . THR A 1 295 ? 28.287 -14.959 -32.544 1.00 91.25 295 THR A CA 1
ATOM 2217 C C . THR A 1 295 ? 27.198 -14.264 -33.357 1.00 91.25 295 THR A C 1
ATOM 2219 O O . THR A 1 295 ? 26.472 -14.927 -34.098 1.00 91.25 295 THR A O 1
ATOM 2222 N N . ASP A 1 296 ? 27.114 -12.934 -33.281 1.00 92.06 296 ASP A N 1
ATOM 2223 C CA . ASP A 1 296 ? 26.179 -12.142 -34.086 1.00 92.06 296 ASP A CA 1
ATOM 2224 C C . ASP A 1 296 ? 26.553 -12.175 -35.565 1.00 92.06 296 ASP A C 1
ATOM 2226 O O . ASP A 1 296 ? 25.697 -12.366 -36.430 1.00 92.06 296 ASP A O 1
ATOM 2230 N N . LEU A 1 297 ? 27.851 -12.081 -35.866 1.00 92.75 297 LEU A N 1
ATOM 2231 C CA . LEU A 1 297 ? 28.352 -12.202 -37.234 1.00 92.75 297 LEU A CA 1
ATOM 2232 C C . LEU A 1 297 ? 28.031 -13.581 -37.838 1.00 92.75 297 LEU A C 1
ATOM 2234 O O . LEU A 1 297 ? 27.649 -13.676 -39.003 1.00 92.75 297 LEU A O 1
ATOM 2238 N N . GLU A 1 298 ? 28.121 -14.655 -37.049 1.00 92.12 298 GLU A N 1
ATOM 2239 C CA . GLU A 1 298 ? 27.741 -16.009 -37.466 1.00 92.12 298 GLU A CA 1
ATOM 2240 C C . GLU A 1 298 ? 26.229 -16.147 -37.708 1.00 92.12 298 GLU A C 1
ATOM 2242 O O . GLU A 1 298 ? 25.826 -16.789 -38.688 1.00 92.12 298 GLU A O 1
ATOM 2247 N N . LEU A 1 299 ? 25.395 -15.522 -36.867 1.00 93.19 299 LEU A N 1
ATOM 2248 C CA . LEU A 1 299 ? 23.944 -15.455 -37.072 1.00 93.19 299 LEU A CA 1
ATOM 2249 C C . LEU A 1 299 ? 23.604 -14.729 -38.376 1.00 93.19 299 LEU A C 1
ATOM 2251 O O . LEU A 1 299 ? 22.807 -15.241 -39.167 1.00 93.19 299 LEU A O 1
ATOM 2255 N N . LEU A 1 300 ? 24.262 -13.599 -38.649 1.00 93.88 300 LEU A N 1
ATOM 2256 C CA . LEU A 1 300 ? 24.084 -12.858 -39.894 1.00 93.88 300 LEU A CA 1
ATOM 2257 C C . LEU A 1 300 ? 24.561 -13.665 -41.109 1.00 93.88 300 LEU A C 1
ATOM 2259 O O . LEU A 1 300 ? 23.817 -13.814 -42.076 1.00 93.88 300 LEU A O 1
ATOM 2263 N N . CYS A 1 301 ? 25.746 -14.285 -41.050 1.00 93.06 301 CYS A N 1
ATOM 2264 C CA . CYS A 1 301 ? 26.239 -15.182 -42.102 1.00 93.06 301 CYS A CA 1
ATOM 2265 C C . CYS A 1 301 ? 25.237 -16.309 -42.410 1.00 93.06 301 CYS A C 1
ATOM 2267 O O . CYS A 1 301 ? 25.055 -16.723 -43.559 1.00 93.06 301 CYS A O 1
ATOM 2269 N N . GLN A 1 302 ? 24.606 -16.879 -41.381 1.00 92.75 302 GLN A N 1
ATOM 2270 C CA . GLN A 1 302 ? 23.580 -17.900 -41.567 1.00 92.75 302 GLN A CA 1
ATOM 2271 C C . GLN A 1 302 ? 22.325 -17.326 -42.234 1.00 92.75 302 GLN A C 1
ATOM 2273 O O . GLN A 1 302 ? 21.787 -17.960 -43.143 1.00 92.75 302 GLN A O 1
ATOM 2278 N N . ALA A 1 303 ? 21.876 -16.146 -41.812 1.00 91.75 303 ALA A N 1
ATOM 2279 C CA . ALA A 1 303 ? 20.702 -15.480 -42.359 1.00 91.75 303 ALA A CA 1
ATOM 2280 C C . ALA A 1 303 ? 20.869 -15.107 -43.838 1.00 91.75 303 ALA A C 1
ATOM 2282 O O . ALA A 1 303 ? 19.974 -15.399 -44.630 1.00 91.75 303 ALA A O 1
ATOM 2283 N N . VAL A 1 304 ? 22.037 -14.579 -44.220 1.00 91.62 304 VAL A N 1
ATOM 2284 C CA . VAL A 1 304 ? 22.387 -14.256 -45.614 1.00 91.62 304 VAL A CA 1
ATOM 2285 C C . VAL A 1 304 ? 22.372 -15.514 -46.488 1.00 91.62 304 VAL A C 1
ATOM 2287 O O . VAL A 1 304 ? 21.774 -15.524 -47.560 1.00 91.62 304 VAL A O 1
ATOM 2290 N N . ARG A 1 305 ? 22.952 -16.630 -46.018 1.00 89.88 305 ARG A N 1
ATOM 2291 C CA . ARG A 1 305 ? 22.934 -17.914 -46.754 1.00 89.88 305 ARG A CA 1
ATOM 2292 C C . ARG A 1 305 ? 21.537 -18.496 -46.946 1.00 89.88 305 ARG A C 1
ATOM 2294 O O . ARG A 1 305 ? 21.308 -19.235 -47.902 1.00 89.88 305 ARG A O 1
ATOM 2301 N N . LEU A 1 306 ? 20.643 -18.244 -45.995 1.00 90.69 306 LEU A N 1
ATOM 2302 C CA . LEU A 1 306 ? 19.279 -18.765 -46.003 1.00 90.69 306 LEU A CA 1
ATOM 2303 C C . LEU A 1 306 ? 18.272 -17.798 -46.639 1.00 90.69 306 LEU A C 1
ATOM 2305 O O . LEU A 1 306 ? 17.093 -18.149 -46.677 1.00 90.69 306 LEU A O 1
ATOM 230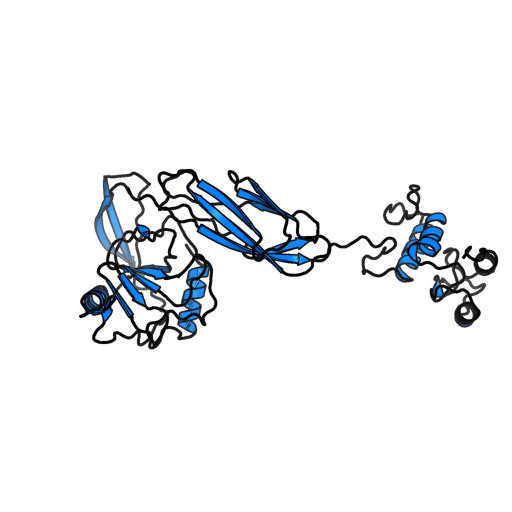9 N N . GLU A 1 307 ? 18.720 -16.635 -47.131 1.00 87.44 307 GLU A N 1
ATOM 2310 C CA . GLU A 1 307 ? 17.861 -15.559 -47.647 1.00 87.44 307 GLU A CA 1
ATOM 2311 C C . GLU A 1 307 ? 16.743 -15.219 -46.639 1.00 87.44 307 GLU A C 1
ATOM 2313 O O . GLU A 1 307 ? 15.546 -15.280 -46.938 1.00 87.44 307 GLU A O 1
ATOM 2318 N N . SER A 1 308 ? 17.138 -14.954 -45.388 1.00 88.12 308 SER A N 1
ATOM 2319 C CA . SER A 1 308 ? 16.202 -14.633 -44.307 1.00 88.12 308 SER A CA 1
ATOM 2320 C C . SER A 1 308 ? 15.381 -13.381 -44.631 1.00 88.12 308 SER A C 1
ATOM 2322 O O . SER A 1 308 ? 15.890 -12.405 -45.161 1.00 88.12 308 SER A O 1
ATOM 2324 N N . GLY A 1 309 ? 14.098 -13.386 -44.262 1.00 85.62 309 GLY A N 1
ATOM 2325 C CA . GLY A 1 309 ? 13.232 -12.202 -44.337 1.00 85.62 309 GLY A CA 1
ATOM 2326 C C . GLY A 1 309 ? 13.135 -11.435 -43.016 1.00 85.62 309 GLY A C 1
ATOM 2327 O O . GLY A 1 309 ? 12.169 -10.696 -42.818 1.00 85.62 309 GLY A O 1
ATOM 2328 N N . ASP A 1 310 ? 14.044 -11.692 -42.072 1.00 85.75 310 ASP A N 1
ATOM 2329 C CA . ASP A 1 310 ? 14.043 -11.036 -40.767 1.00 85.75 310 ASP A CA 1
ATOM 2330 C C . ASP A 1 310 ? 14.639 -9.630 -40.872 1.00 85.75 310 ASP A C 1
ATOM 2332 O O . ASP A 1 310 ? 15.852 -9.455 -40.907 1.00 85.75 310 ASP A O 1
ATOM 2336 N N . LEU A 1 311 ? 13.765 -8.624 -40.893 1.00 84.75 311 LEU A N 1
ATOM 2337 C CA . LEU A 1 311 ? 14.145 -7.213 -40.992 1.00 84.75 311 LEU A CA 1
ATOM 2338 C C . LEU A 1 311 ? 14.936 -6.699 -39.775 1.00 84.75 311 LEU A C 1
ATOM 2340 O O . LEU A 1 311 ? 15.372 -5.555 -39.790 1.00 84.75 311 LEU A O 1
ATOM 2344 N N . LEU A 1 312 ? 15.108 -7.495 -38.712 1.00 81.12 312 LEU A N 1
ATOM 2345 C CA . LEU A 1 312 ? 16.065 -7.173 -37.646 1.00 81.12 312 LEU A CA 1
ATOM 2346 C C . LEU A 1 312 ? 17.526 -7.367 -38.084 1.00 81.12 312 LEU A C 1
ATOM 2348 O O . LEU A 1 312 ? 18.416 -6.807 -37.456 1.00 81.12 312 LEU A O 1
ATOM 2352 N N . MET A 1 313 ? 17.764 -8.154 -39.138 1.00 87.94 313 MET A N 1
ATOM 2353 C CA . MET A 1 313 ? 19.090 -8.446 -39.699 1.00 87.94 313 MET A CA 1
ATOM 2354 C C . MET A 1 313 ? 19.404 -7.624 -40.962 1.00 87.94 313 MET A C 1
ATOM 2356 O O . MET A 1 313 ? 20.502 -7.742 -41.495 1.00 87.94 313 MET A O 1
ATOM 2360 N N . ASP A 1 314 ? 18.451 -6.804 -41.416 1.00 90.56 314 ASP A N 1
ATOM 2361 C CA . ASP A 1 314 ? 18.616 -5.781 -42.460 1.00 90.56 314 ASP A CA 1
ATOM 2362 C C . ASP A 1 314 ? 19.257 -4.539 -41.816 1.00 90.56 314 ASP A C 1
ATOM 2364 O O . ASP A 1 314 ? 18.581 -3.628 -41.326 1.00 90.56 314 ASP A O 1
ATOM 2368 N N . LEU A 1 315 ? 20.585 -4.570 -41.706 1.00 90.06 315 LEU A N 1
ATOM 2369 C CA . LEU A 1 315 ? 21.386 -3.551 -41.028 1.00 90.06 315 LEU A CA 1
ATOM 2370 C C . LEU A 1 315 ? 21.548 -2.292 -41.883 1.00 90.06 315 LEU A C 1
ATOM 2372 O O . LEU A 1 315 ? 21.740 -1.202 -41.346 1.00 90.06 315 LEU A O 1
ATOM 2376 N N . ASN A 1 316 ? 21.469 -2.415 -43.209 1.00 90.12 316 ASN A N 1
ATOM 2377 C CA . ASN A 1 316 ? 21.606 -1.276 -44.115 1.00 90.12 316 ASN A CA 1
ATOM 2378 C C . ASN A 1 316 ? 20.255 -0.582 -44.436 1.00 90.12 316 ASN A C 1
ATOM 2380 O O . ASN A 1 316 ? 20.244 0.511 -45.021 1.00 90.12 316 ASN A O 1
ATOM 2384 N N . ALA A 1 317 ? 19.139 -1.183 -44.004 1.00 89.50 317 ALA A N 1
ATOM 2385 C CA . ALA A 1 317 ? 17.756 -0.747 -44.176 1.00 89.50 317 ALA A CA 1
ATOM 2386 C C . ALA A 1 317 ? 17.275 -0.660 -45.640 1.00 89.50 317 ALA A C 1
ATOM 2388 O O . ALA A 1 317 ? 16.469 0.223 -45.981 1.00 89.50 317 ALA A O 1
ATOM 2389 N N . ASP A 1 318 ? 17.756 -1.543 -46.517 1.00 91.50 318 ASP A N 1
ATOM 2390 C CA . ASP A 1 318 ? 17.343 -1.631 -47.922 1.00 91.50 318 ASP A CA 1
ATOM 2391 C C . ASP A 1 318 ? 16.163 -2.590 -48.166 1.00 91.50 318 ASP A C 1
ATOM 2393 O O . ASP A 1 318 ? 15.528 -2.534 -49.229 1.00 91.50 318 ASP A O 1
ATOM 2397 N N . GLY A 1 319 ? 15.766 -3.346 -47.138 1.00 89.81 319 GLY A N 1
ATOM 2398 C CA . GLY A 1 319 ? 14.625 -4.254 -47.135 1.00 89.81 319 GLY A CA 1
ATOM 2399 C C . GLY A 1 319 ? 14.960 -5.700 -47.504 1.00 89.81 319 GLY A C 1
ATOM 2400 O O . GLY A 1 319 ? 14.026 -6.508 -47.588 1.00 89.81 319 GLY A O 1
ATOM 2401 N N . GLU A 1 320 ? 16.230 -6.031 -47.735 1.00 92.25 320 GLU A N 1
ATOM 2402 C CA . GLU A 1 320 ? 16.730 -7.384 -47.993 1.00 92.25 320 GLU A CA 1
ATOM 2403 C C . GLU A 1 320 ? 17.793 -7.763 -46.936 1.00 92.25 320 GLU A C 1
ATOM 2405 O O . GLU A 1 320 ? 18.365 -6.890 -46.304 1.00 92.25 320 GLU A O 1
ATOM 2410 N N . VAL A 1 321 ? 18.003 -9.064 -46.674 1.00 92.81 321 VAL A N 1
ATOM 2411 C CA . VAL A 1 321 ? 19.095 -9.544 -45.798 1.00 92.81 321 VAL A CA 1
ATOM 2412 C C . VAL A 1 321 ? 20.138 -10.223 -46.673 1.00 92.81 321 VAL A C 1
ATOM 2414 O O . VAL A 1 321 ? 19.961 -11.380 -47.075 1.00 92.81 321 VAL A O 1
ATOM 2417 N N . ASP A 1 322 ? 21.203 -9.504 -47.008 1.00 92.94 322 ASP A N 1
ATOM 2418 C CA . ASP A 1 322 ? 22.170 -9.922 -48.014 1.00 92.94 322 ASP A CA 1
ATOM 2419 C C . ASP A 1 322 ? 23.637 -9.548 -47.691 1.00 92.94 322 ASP A C 1
ATOM 2421 O O . ASP A 1 322 ? 24.039 -9.315 -46.549 1.00 92.94 322 ASP A O 1
ATOM 2425 N N . GLN A 1 323 ? 24.508 -9.598 -48.704 1.00 91.12 323 GLN A N 1
ATOM 2426 C CA . GLN A 1 323 ? 25.939 -9.318 -48.542 1.00 91.12 323 GLN A CA 1
ATOM 2427 C C . GLN A 1 323 ? 26.238 -7.860 -48.157 1.00 91.12 323 GLN A C 1
ATOM 2429 O O . GLN A 1 323 ? 27.335 -7.583 -47.662 1.00 91.12 323 GLN A O 1
ATOM 2434 N N . GLN A 1 324 ? 25.305 -6.932 -48.369 1.00 92.94 324 GLN A N 1
ATOM 2435 C CA . GLN A 1 324 ? 25.456 -5.545 -47.959 1.00 92.94 324 GLN A CA 1
ATOM 2436 C C . GLN A 1 324 ? 25.243 -5.394 -46.451 1.00 92.94 324 GLN A C 1
ATOM 2438 O O . GLN A 1 324 ? 25.978 -4.627 -45.833 1.00 92.94 324 GLN A O 1
ATOM 2443 N N . ASP A 1 325 ? 24.351 -6.171 -45.834 1.00 93.56 325 ASP A N 1
ATOM 2444 C CA . ASP A 1 325 ? 24.214 -6.206 -44.369 1.00 93.56 325 ASP A CA 1
ATOM 2445 C C . ASP A 1 325 ? 25.451 -6.781 -43.700 1.00 93.56 325 ASP A C 1
ATOM 2447 O O . ASP A 1 325 ? 25.932 -6.245 -42.703 1.00 93.56 325 ASP A O 1
ATOM 2451 N N . LEU A 1 326 ? 26.026 -7.832 -44.293 1.00 93.12 326 LEU A N 1
ATOM 2452 C CA . LEU A 1 326 ? 27.307 -8.369 -43.843 1.00 93.12 326 LEU A CA 1
ATOM 2453 C C . LEU A 1 326 ? 28.401 -7.289 -43.872 1.00 93.12 326 LEU A C 1
ATOM 2455 O O . LEU A 1 326 ? 29.187 -7.178 -42.933 1.00 93.12 326 LEU A O 1
ATOM 2459 N N . ALA A 1 327 ? 28.446 -6.473 -44.929 1.00 90.81 327 ALA A N 1
ATOM 2460 C CA . ALA A 1 327 ? 29.397 -5.371 -45.022 1.00 90.81 327 ALA A CA 1
ATOM 2461 C C . ALA A 1 327 ? 29.155 -4.303 -43.940 1.00 90.81 327 ALA A C 1
ATOM 2463 O O . ALA A 1 327 ? 30.119 -3.853 -43.321 1.00 90.81 327 ALA A O 1
ATOM 2464 N N . THR A 1 328 ? 27.898 -3.940 -43.664 1.00 91.62 328 THR A N 1
ATOM 2465 C CA . THR A 1 328 ? 27.538 -3.011 -42.578 1.00 91.62 328 THR A CA 1
ATOM 2466 C C . THR A 1 328 ? 27.934 -3.566 -41.209 1.00 91.62 328 THR A C 1
ATOM 2468 O O . THR A 1 328 ? 28.572 -2.861 -40.427 1.00 91.62 328 THR A O 1
ATOM 2471 N N . MET A 1 329 ? 27.665 -4.847 -40.940 1.00 92.81 329 MET A N 1
ATOM 2472 C CA . MET A 1 329 ? 28.073 -5.511 -39.698 1.00 92.81 329 MET A CA 1
ATOM 2473 C C . MET A 1 329 ? 29.588 -5.453 -39.491 1.00 92.81 329 MET A C 1
ATOM 2475 O O . MET A 1 329 ? 30.065 -5.120 -38.410 1.00 92.81 329 MET A O 1
ATOM 2479 N N . ILE A 1 330 ? 30.367 -5.751 -40.531 1.00 91.81 330 ILE A N 1
ATOM 2480 C CA . ILE A 1 330 ? 31.829 -5.771 -40.436 1.00 91.81 330 ILE A CA 1
ATOM 2481 C C . ILE A 1 330 ? 32.386 -4.352 -40.283 1.00 91.81 330 ILE A C 1
ATOM 2483 O O . ILE A 1 330 ? 33.227 -4.120 -39.417 1.00 91.81 330 ILE A O 1
ATOM 2487 N N . HIS A 1 331 ? 31.954 -3.405 -41.117 1.00 88.25 331 HIS A N 1
ATOM 2488 C CA . HIS A 1 331 ? 32.600 -2.095 -41.219 1.00 88.25 331 HIS A CA 1
ATOM 2489 C C . HIS A 1 331 ? 32.049 -1.052 -40.261 1.00 88.25 331 HIS A C 1
ATOM 2491 O O . HIS A 1 331 ? 32.830 -0.312 -39.664 1.00 88.25 331 HIS A O 1
ATOM 2497 N N . ASP A 1 332 ? 30.729 -0.976 -40.139 1.00 87.50 332 ASP A N 1
ATOM 2498 C CA . ASP A 1 332 ? 30.064 0.112 -39.430 1.00 87.50 332 ASP A CA 1
ATOM 2499 C C . ASP A 1 332 ? 29.767 -0.285 -37.981 1.00 87.50 332 ASP A C 1
ATOM 2501 O O . ASP A 1 332 ? 29.905 0.546 -37.082 1.00 87.50 332 ASP A O 1
ATOM 2505 N N . VAL A 1 333 ? 29.446 -1.564 -37.743 1.00 89.12 333 VAL A N 1
ATOM 2506 C CA . VAL A 1 333 ? 29.158 -2.080 -36.398 1.00 89.12 333 VAL A CA 1
ATOM 2507 C C . VAL A 1 333 ? 30.425 -2.568 -35.687 1.00 89.12 333 VAL A C 1
ATOM 2509 O O . VAL A 1 333 ? 30.801 -2.028 -34.647 1.00 89.12 333 VAL A O 1
ATOM 2512 N N . LEU A 1 334 ? 31.113 -3.573 -36.239 1.00 89.81 334 LEU A N 1
ATOM 2513 C CA . LEU A 1 334 ? 32.299 -4.185 -35.621 1.00 89.81 334 LEU A CA 1
ATOM 2514 C C . LEU A 1 334 ? 33.581 -3.360 -35.817 1.00 89.81 334 LEU A C 1
ATOM 2516 O O . LEU A 1 334 ? 34.599 -3.659 -35.192 1.00 89.81 334 LEU A O 1
ATOM 2520 N N . LEU A 1 335 ? 33.551 -2.329 -36.673 1.00 88.94 335 LEU A N 1
ATOM 2521 C CA . LEU A 1 335 ? 34.714 -1.502 -37.032 1.00 88.94 335 LEU A CA 1
ATOM 2522 C C . LEU A 1 335 ? 35.925 -2.339 -37.485 1.00 88.94 335 LEU A C 1
ATOM 2524 O O . LEU A 1 335 ? 37.080 -2.023 -37.190 1.00 88.94 335 LEU A O 1
ATOM 2528 N N . SER A 1 336 ? 35.642 -3.418 -38.207 1.00 90.69 336 SER A N 1
ATOM 2529 C CA . SER A 1 336 ? 36.589 -4.418 -38.682 1.00 90.69 336 SER A CA 1
ATOM 2530 C C . SER A 1 336 ? 36.564 -4.490 -40.222 1.00 90.69 336 SER A C 1
ATOM 2532 O O . SER A 1 336 ? 36.128 -3.573 -40.932 1.00 90.69 336 SER A O 1
ATOM 2534 N N . ARG A 1 337 ? 37.139 -5.558 -40.768 1.00 89.88 337 ARG A N 1
ATOM 2535 C CA . ARG A 1 337 ? 37.350 -5.809 -42.193 1.00 89.88 337 ARG A CA 1
ATOM 2536 C C . ARG A 1 337 ? 37.352 -7.308 -42.461 1.00 89.88 337 ARG A C 1
ATOM 2538 O O . ARG A 1 337 ? 37.731 -8.101 -41.599 1.00 89.88 337 ARG A O 1
ATOM 2545 N N . ARG A 1 338 ? 37.034 -7.705 -43.689 1.00 91.19 338 ARG A N 1
ATOM 2546 C CA . ARG A 1 338 ? 37.290 -9.065 -44.162 1.00 91.19 338 ARG A CA 1
ATOM 2547 C C . ARG A 1 338 ? 38.775 -9.375 -44.000 1.00 91.19 338 ARG A C 1
ATOM 2549 O O . ARG A 1 338 ? 39.659 -8.539 -44.230 1.00 91.19 338 ARG A O 1
ATOM 2556 N N . GLY A 1 339 ? 39.052 -10.593 -43.556 1.00 90.62 339 GLY A N 1
ATOM 2557 C CA . GLY A 1 339 ? 40.403 -11.011 -43.201 1.00 90.62 339 GLY A CA 1
ATOM 2558 C C . GLY A 1 339 ? 40.677 -11.055 -41.706 1.00 90.62 339 GLY A C 1
ATOM 2559 O O . GLY A 1 339 ? 41.496 -11.856 -41.272 1.00 90.62 339 GLY A O 1
ATOM 2560 N N . ASP A 1 340 ? 40.020 -10.212 -40.918 1.00 92.62 340 ASP A N 1
ATOM 2561 C CA . ASP A 1 340 ? 40.239 -10.120 -39.475 1.00 92.62 340 ASP A CA 1
ATOM 2562 C C . ASP A 1 340 ? 39.511 -11.266 -38.747 1.00 92.62 340 ASP A C 1
ATOM 2564 O O . ASP A 1 340 ? 38.344 -11.165 -38.370 1.00 92.62 340 ASP A O 1
ATOM 2568 N N . ALA A 1 341 ? 40.180 -12.413 -38.621 1.00 92.12 341 ALA A N 1
ATOM 2569 C CA . ALA A 1 341 ? 39.591 -13.652 -38.114 1.00 92.12 341 ALA A CA 1
ATOM 2570 C C . ALA A 1 341 ? 39.425 -13.653 -36.590 1.00 92.12 341 ALA A C 1
ATOM 2572 O O . ALA A 1 341 ? 38.666 -14.467 -36.059 1.00 92.12 341 ALA A O 1
ATOM 2573 N N . ASN A 1 342 ? 40.156 -12.794 -35.877 1.00 91.00 342 ASN A N 1
ATOM 2574 C CA . ASN A 1 342 ? 40.041 -12.642 -34.427 1.00 91.00 342 ASN A CA 1
ATOM 2575 C C . ASN A 1 342 ? 39.264 -11.376 -34.011 1.00 91.00 342 ASN A C 1
ATOM 2577 O O . ASN A 1 342 ? 39.086 -11.171 -32.809 1.00 91.00 342 ASN A O 1
ATOM 2581 N N . LEU A 1 343 ? 38.788 -10.586 -34.984 1.00 91.00 343 LEU A N 1
ATOM 2582 C CA . LEU A 1 343 ? 38.053 -9.333 -34.798 1.00 91.00 343 LEU A CA 1
ATOM 2583 C C . LEU A 1 343 ? 38.824 -8.318 -33.932 1.00 91.00 343 LEU A C 1
ATOM 2585 O O . LEU A 1 343 ? 38.231 -7.593 -33.133 1.00 91.00 343 LEU A O 1
ATOM 2589 N N . ASP A 1 344 ? 40.156 -8.263 -34.064 1.00 89.00 344 ASP A N 1
ATOM 2590 C CA . ASP A 1 344 ? 40.998 -7.295 -33.342 1.00 89.00 344 ASP A CA 1
ATOM 2591 C C . ASP A 1 344 ? 41.083 -5.910 -34.021 1.00 89.00 344 ASP A C 1
ATOM 2593 O O . ASP A 1 344 ? 41.751 -4.993 -33.524 1.00 89.00 344 ASP A O 1
ATOM 2597 N N . GLY A 1 345 ? 40.366 -5.747 -35.134 1.00 87.00 345 GLY A N 1
ATOM 2598 C CA . GLY A 1 345 ? 40.304 -4.563 -35.984 1.00 87.00 345 GLY A CA 1
ATOM 2599 C C . GLY A 1 345 ? 41.404 -4.524 -37.050 1.00 87.00 345 GLY A C 1
ATOM 2600 O O . GLY A 1 345 ? 41.464 -3.574 -37.839 1.00 87.00 345 GLY A O 1
ATOM 2601 N N . VAL A 1 346 ? 42.316 -5.505 -37.086 1.00 88.56 346 VAL A N 1
ATOM 2602 C CA . VAL A 1 346 ? 43.513 -5.464 -37.931 1.00 88.56 346 VAL A CA 1
ATOM 2603 C C . VAL A 1 346 ? 43.800 -6.807 -38.597 1.00 88.56 346 VAL A C 1
ATOM 2605 O O . VAL A 1 346 ? 44.526 -7.634 -38.064 1.00 88.56 346 VAL A O 1
ATOM 2608 N N . PHE A 1 347 ? 43.465 -6.937 -39.882 1.00 91.12 347 PHE A N 1
ATOM 2609 C CA . PHE A 1 347 ? 43.968 -8.056 -40.687 1.00 91.12 347 PHE A CA 1
ATOM 2610 C C . PHE A 1 347 ? 45.502 -8.059 -40.806 1.00 91.12 347 PHE A C 1
ATOM 2612 O O . PHE A 1 347 ? 46.109 -7.181 -41.439 1.00 91.12 347 PHE A O 1
ATOM 2619 N N . ASN A 1 348 ? 46.141 -9.072 -40.231 1.00 90.75 348 ASN A N 1
ATOM 2620 C CA . ASN A 1 348 ? 47.583 -9.248 -40.217 1.00 90.75 348 ASN A CA 1
ATOM 2621 C C . ASN A 1 348 ? 47.994 -10.737 -40.257 1.00 90.75 348 ASN A C 1
ATOM 2623 O O . ASN A 1 348 ? 47.219 -11.636 -40.574 1.00 90.75 348 ASN A O 1
ATOM 2627 N N . SER A 1 349 ? 49.276 -11.028 -40.010 1.00 93.12 349 SER A N 1
ATOM 2628 C CA . SER A 1 349 ? 49.776 -12.409 -40.051 1.00 93.12 349 SER A CA 1
ATOM 2629 C C . SER A 1 349 ? 49.137 -13.318 -39.000 1.00 93.12 349 SER A C 1
ATOM 2631 O O . SER A 1 349 ? 49.155 -14.531 -39.179 1.00 93.12 349 SER A O 1
ATOM 2633 N N . THR A 1 350 ? 48.619 -12.756 -37.908 1.00 94.44 350 THR A N 1
ATOM 2634 C CA . THR A 1 350 ? 47.967 -13.506 -36.830 1.00 94.44 350 THR A CA 1
ATOM 2635 C C . THR A 1 350 ? 46.692 -14.173 -37.337 1.00 94.44 350 THR A C 1
ATOM 2637 O O . THR A 1 350 ? 46.532 -15.372 -37.118 1.00 94.44 350 THR A O 1
ATOM 2640 N N . ASP A 1 351 ? 45.879 -13.459 -38.118 1.00 92.75 351 ASP A N 1
ATOM 2641 C CA . ASP A 1 351 ? 44.652 -13.990 -38.725 1.00 92.75 351 ASP A CA 1
ATOM 2642 C C . ASP A 1 351 ? 44.942 -15.130 -39.690 1.00 92.75 351 ASP A C 1
ATOM 2644 O O . ASP A 1 351 ? 44.375 -16.216 -39.603 1.00 92.75 351 ASP A O 1
ATOM 2648 N N . LEU A 1 352 ? 45.912 -14.920 -40.582 1.00 92.88 352 LEU A N 1
ATOM 2649 C CA . LEU A 1 352 ? 46.308 -15.943 -41.543 1.00 92.88 352 LEU A CA 1
ATOM 2650 C C . LEU A 1 352 ? 46.877 -17.180 -40.842 1.00 92.88 352 LEU A C 1
ATOM 2652 O O . LEU A 1 352 ? 46.587 -18.306 -41.243 1.00 92.88 352 LEU A O 1
ATOM 2656 N N . VAL A 1 353 ? 47.677 -17.000 -39.786 1.00 94.62 353 VAL A N 1
ATOM 2657 C CA . VAL A 1 353 ? 48.187 -18.127 -38.993 1.00 94.62 353 VAL A CA 1
ATOM 2658 C C . VAL A 1 353 ? 47.039 -18.881 -38.328 1.00 94.62 353 VAL A C 1
ATOM 2660 O O . VAL A 1 353 ? 47.062 -20.111 -38.347 1.00 94.62 353 VAL A O 1
ATOM 2663 N N . GLN A 1 354 ? 46.040 -18.185 -37.783 1.00 92.50 354 GLN A N 1
ATOM 2664 C CA . GLN A 1 354 ? 44.850 -18.804 -37.201 1.00 92.50 354 GLN A CA 1
ATOM 2665 C C . GLN A 1 354 ? 44.106 -19.652 -38.244 1.00 92.50 354 GLN A C 1
ATOM 2667 O O . GLN A 1 354 ? 43.999 -20.869 -38.068 1.00 92.50 354 GLN A O 1
ATOM 2672 N N . VAL A 1 355 ? 43.713 -19.048 -39.368 1.00 93.44 355 VAL A N 1
ATOM 2673 C CA . VAL A 1 355 ? 42.977 -19.706 -40.464 1.00 93.44 355 VAL A CA 1
ATOM 2674 C C . VAL A 1 355 ? 43.726 -20.930 -41.004 1.00 93.44 355 VAL A C 1
ATOM 2676 O O . VAL A 1 355 ? 43.171 -22.026 -41.118 1.00 93.44 355 VAL A O 1
ATOM 2679 N N . PHE A 1 356 ? 45.028 -20.805 -41.281 1.00 92.75 356 PHE A N 1
ATOM 2680 C CA . PHE A 1 356 ? 45.803 -21.927 -41.822 1.00 92.75 356 PHE A CA 1
ATOM 2681 C C . PHE A 1 356 ? 46.125 -23.012 -40.788 1.00 92.75 356 PHE A C 1
ATOM 2683 O O . PHE A 1 356 ? 46.352 -24.160 -41.173 1.00 92.75 356 PHE A O 1
ATOM 2690 N N . THR A 1 357 ? 46.120 -22.694 -39.491 1.00 93.88 357 THR A N 1
ATOM 2691 C CA . THR A 1 357 ? 46.291 -23.702 -38.431 1.00 93.88 357 THR A CA 1
ATOM 2692 C C . THR A 1 357 ? 45.035 -24.557 -38.267 1.00 93.88 357 THR A C 1
ATOM 2694 O O . THR A 1 357 ? 45.145 -25.750 -37.986 1.00 93.88 357 THR A O 1
ATOM 2697 N N . ILE A 1 358 ? 43.855 -23.973 -38.488 1.00 93.06 358 ILE A N 1
ATOM 2698 C CA . ILE A 1 358 ? 42.565 -24.675 -38.457 1.00 93.06 358 ILE A CA 1
ATOM 2699 C C . ILE A 1 358 ? 42.471 -25.707 -39.593 1.00 93.06 358 ILE A C 1
ATOM 2701 O O . ILE A 1 358 ? 41.911 -26.788 -39.409 1.00 93.06 358 ILE A O 1
ATOM 2705 N N . GLY A 1 359 ? 43.082 -25.416 -40.748 1.00 92.81 359 GLY A N 1
ATOM 2706 C CA . GLY A 1 359 ? 43.275 -26.389 -41.828 1.00 92.81 359 GLY A CA 1
ATOM 2707 C C . GLY A 1 359 ? 42.028 -26.672 -42.670 1.00 92.81 359 GLY A C 1
ATOM 2708 O O . GLY A 1 359 ? 41.934 -27.747 -43.261 1.00 92.81 359 GLY A O 1
ATOM 2709 N N . LYS A 1 360 ? 41.081 -25.725 -42.727 1.00 95.88 360 LYS A N 1
ATOM 2710 C CA . LYS A 1 360 ? 39.846 -25.820 -43.530 1.00 95.88 360 LYS A CA 1
ATOM 2711 C C . LYS A 1 360 ? 39.960 -25.229 -44.944 1.00 95.88 360 LYS A C 1
ATOM 2713 O O . LYS A 1 360 ? 39.061 -25.451 -45.752 1.00 95.88 360 LYS A O 1
ATOM 2718 N N . TYR A 1 361 ? 41.062 -24.540 -45.255 1.00 95.62 361 TYR A N 1
ATOM 2719 C CA . TYR A 1 361 ? 41.318 -23.936 -46.568 1.00 95.62 361 TYR A CA 1
ATOM 2720 C C . TYR A 1 361 ? 41.275 -24.968 -47.706 1.00 95.62 361 TYR A C 1
ATOM 2722 O O . TYR A 1 361 ? 42.027 -25.945 -47.680 1.00 95.62 361 TYR A O 1
ATOM 2730 N N . GLU A 1 362 ? 40.433 -24.718 -48.712 1.00 94.19 362 GLU A N 1
ATOM 2731 C CA . GLU A 1 362 ? 40.205 -25.586 -49.878 1.00 94.19 362 GLU A CA 1
ATOM 2732 C C . GLU A 1 362 ? 39.767 -27.011 -49.479 1.00 94.19 362 GLU A C 1
ATOM 2734 O O . GLU A 1 362 ? 40.179 -28.012 -50.073 1.00 94.19 362 GLU A O 1
ATOM 2739 N N . THR A 1 363 ? 38.931 -27.109 -48.438 1.00 93.88 363 THR A N 1
ATOM 2740 C CA . THR A 1 363 ? 38.300 -28.360 -47.994 1.00 93.88 363 THR A CA 1
ATOM 2741 C C . THR A 1 363 ? 36.776 -28.264 -48.042 1.00 93.88 363 THR A C 1
ATOM 2743 O O . THR A 1 363 ? 36.209 -27.177 -48.031 1.00 93.88 363 THR A O 1
ATOM 2746 N N . ASP A 1 364 ? 36.097 -29.413 -48.018 1.00 91.19 364 ASP A N 1
ATOM 2747 C CA . ASP A 1 364 ? 34.630 -29.474 -47.945 1.00 91.19 364 ASP A CA 1
ATOM 2748 C C . ASP A 1 364 ? 34.082 -29.273 -46.515 1.00 91.19 364 ASP A C 1
ATOM 2750 O O . ASP A 1 364 ? 32.882 -29.439 -46.288 1.00 91.19 364 ASP A O 1
ATOM 2754 N N . ALA A 1 365 ? 34.927 -28.958 -45.527 1.00 93.94 365 ALA A N 1
ATOM 2755 C CA . ALA A 1 365 ? 34.490 -28.746 -44.147 1.00 93.94 365 ALA A CA 1
ATOM 2756 C C . ALA A 1 365 ? 33.679 -27.450 -44.015 1.00 93.94 365 ALA A C 1
ATOM 2758 O O . ALA A 1 365 ? 33.941 -26.477 -44.715 1.00 93.94 365 ALA A O 1
ATOM 2759 N N . ASP A 1 366 ? 32.674 -27.433 -43.141 1.00 92.94 366 ASP A N 1
ATOM 2760 C CA . ASP A 1 366 ? 31.959 -26.196 -42.811 1.00 92.94 366 ASP A CA 1
ATOM 2761 C C . ASP A 1 366 ? 32.868 -25.283 -41.986 1.00 92.94 366 ASP A C 1
ATOM 2763 O O . ASP A 1 366 ? 33.602 -25.747 -41.100 1.00 92.94 366 ASP A O 1
ATOM 2767 N N . ALA A 1 367 ? 32.825 -23.996 -42.294 1.00 93.25 367 ALA A N 1
ATOM 2768 C CA . ALA A 1 367 ? 33.659 -22.978 -41.685 1.00 93.25 367 ALA A CA 1
ATOM 2769 C C . ALA A 1 367 ? 32.819 -21.810 -41.169 1.00 93.25 367 ALA A C 1
ATOM 2771 O O . ALA A 1 367 ? 31.741 -21.533 -41.695 1.00 93.25 367 ALA A O 1
ATOM 2772 N N . SER A 1 368 ? 33.313 -21.167 -40.113 1.00 92.75 368 SER A N 1
ATOM 2773 C CA . SER A 1 368 ? 32.810 -19.879 -39.647 1.00 92.75 368 SER A CA 1
ATOM 2774 C C . SER A 1 368 ? 33.785 -18.747 -39.968 1.00 92.75 368 SER A C 1
ATOM 2776 O O . SER A 1 368 ? 34.873 -18.970 -40.507 1.00 92.75 368 SER A O 1
ATOM 2778 N N . TRP A 1 369 ? 33.413 -17.523 -39.599 1.00 93.12 369 TRP A N 1
ATOM 2779 C CA . TRP A 1 369 ? 34.255 -16.344 -39.778 1.00 93.12 369 TRP A CA 1
ATOM 2780 C C . TRP A 1 369 ? 35.669 -16.532 -39.205 1.00 93.12 369 TRP A C 1
ATOM 2782 O O . TRP A 1 369 ? 36.670 -16.286 -39.880 1.00 93.12 369 TRP A O 1
ATOM 2792 N N . ALA A 1 370 ? 35.761 -17.051 -37.975 1.00 92.44 370 ALA A N 1
ATOM 2793 C CA . ALA A 1 370 ? 37.033 -17.284 -37.290 1.00 92.44 370 ALA A CA 1
ATOM 2794 C C . ALA A 1 370 ? 37.884 -18.391 -37.941 1.00 92.44 370 ALA A C 1
ATOM 2796 O O . ALA A 1 370 ? 39.099 -18.452 -37.713 1.00 92.44 370 ALA A O 1
ATOM 2797 N N . ASP A 1 371 ? 37.257 -19.256 -38.747 1.00 94.44 371 ASP A N 1
ATOM 2798 C CA . ASP A 1 371 ? 37.924 -20.279 -39.550 1.00 94.44 371 ASP A CA 1
ATOM 2799 C C . ASP A 1 371 ? 38.426 -19.753 -40.905 1.00 94.44 371 ASP A C 1
ATOM 2801 O O . ASP A 1 371 ? 39.212 -20.447 -41.555 1.00 94.44 371 ASP A O 1
ATOM 2805 N N . GLY A 1 372 ? 38.003 -18.552 -41.318 1.00 92.19 372 GLY A N 1
ATOM 2806 C CA . GLY A 1 372 ? 38.405 -17.892 -42.563 1.00 92.19 372 GLY A CA 1
ATOM 2807 C C . GLY A 1 372 ? 37.333 -17.816 -43.655 1.00 92.19 372 GLY A C 1
ATOM 2808 O O . GLY A 1 372 ? 37.692 -17.523 -44.791 1.00 92.19 372 GLY A O 1
ATOM 2809 N N . ASP A 1 373 ? 36.067 -18.119 -43.346 1.00 94.06 373 ASP A N 1
ATOM 2810 C CA . ASP A 1 373 ? 34.915 -17.915 -44.245 1.00 94.06 373 ASP A CA 1
ATOM 2811 C C . ASP A 1 373 ? 34.469 -16.447 -44.146 1.00 94.06 373 ASP A C 1
ATOM 2813 O O . ASP A 1 373 ? 33.613 -16.088 -43.334 1.00 94.06 373 ASP A O 1
ATOM 2817 N N . TRP A 1 374 ? 35.135 -15.568 -44.898 1.00 93.19 374 TRP A N 1
ATOM 2818 C CA . TRP A 1 374 ? 34.960 -14.111 -44.804 1.00 93.19 374 TRP A CA 1
ATOM 2819 C C . TRP A 1 374 ? 33.939 -13.558 -45.800 1.00 93.19 374 TRP A C 1
ATOM 2821 O O . TRP A 1 374 ? 33.646 -12.360 -45.787 1.00 93.19 374 TRP A O 1
ATOM 2831 N N . ASN A 1 375 ? 33.396 -14.409 -46.669 1.00 91.44 375 ASN A N 1
ATOM 2832 C CA . ASN A 1 375 ? 32.253 -14.087 -47.520 1.00 91.44 375 ASN A CA 1
ATOM 2833 C C . ASN A 1 375 ? 30.944 -14.758 -47.042 1.00 91.44 375 ASN A C 1
ATOM 2835 O O . ASN A 1 375 ? 29.898 -14.553 -47.664 1.00 91.44 375 ASN A O 1
ATOM 2839 N N . CYS A 1 376 ? 30.992 -15.503 -45.932 1.00 92.44 376 CYS A N 1
ATOM 2840 C CA . CYS A 1 376 ? 29.889 -16.253 -45.334 1.00 92.44 376 CYS A CA 1
ATOM 2841 C C . CYS A 1 376 ? 29.281 -17.334 -46.249 1.00 92.44 376 CYS A C 1
ATOM 2843 O O . CYS A 1 376 ? 28.107 -17.668 -46.082 1.00 92.44 376 CYS A O 1
ATOM 2845 N N . ASP A 1 377 ? 30.011 -17.904 -47.209 1.00 91.81 377 ASP A N 1
ATOM 2846 C CA . ASP A 1 377 ? 29.492 -18.955 -48.097 1.00 91.81 377 ASP A CA 1
ATOM 2847 C C . ASP A 1 377 ? 29.513 -20.365 -47.466 1.00 91.81 377 ASP A C 1
ATOM 2849 O O . ASP A 1 377 ? 28.913 -21.312 -47.987 1.00 91.81 377 ASP A O 1
ATOM 2853 N N . GLY A 1 378 ? 30.100 -20.496 -46.273 1.00 92.00 378 GLY A N 1
ATOM 2854 C CA . GLY A 1 378 ? 30.233 -21.739 -45.510 1.00 92.00 378 GLY A CA 1
ATOM 2855 C C . GLY A 1 378 ? 31.503 -22.522 -45.781 1.00 92.00 378 GLY A C 1
ATOM 2856 O O . GLY A 1 378 ? 31.655 -23.622 -45.231 1.00 92.00 378 GLY A O 1
ATOM 2857 N N . LYS A 1 379 ? 32.404 -21.999 -46.614 1.00 94.62 379 LYS A N 1
ATOM 2858 C CA . LYS A 1 379 ? 33.669 -22.630 -46.979 1.00 94.62 379 LYS A CA 1
ATOM 2859 C C . LYS A 1 379 ? 34.807 -21.620 -46.890 1.00 94.62 379 LYS A C 1
ATOM 2861 O O . LYS A 1 379 ? 34.622 -20.423 -46.961 1.00 94.62 379 LYS A O 1
ATOM 2866 N N . VAL A 1 380 ? 36.018 -22.146 -46.720 1.00 95.75 380 VAL A N 1
ATOM 2867 C CA . VAL A 1 380 ? 37.245 -21.343 -46.780 1.00 95.75 380 VAL A CA 1
ATOM 2868 C C . VAL A 1 380 ? 37.904 -21.657 -48.107 1.00 95.75 380 VAL A C 1
ATOM 2870 O O . VAL A 1 380 ? 38.468 -22.740 -48.292 1.00 95.75 380 VAL A O 1
ATOM 2873 N N . THR A 1 381 ? 37.828 -20.726 -49.041 1.00 95.38 381 THR A N 1
ATOM 2874 C CA . THR A 1 381 ? 38.323 -20.890 -50.405 1.00 95.38 381 THR A CA 1
ATOM 2875 C C . THR A 1 381 ? 39.340 -19.812 -50.755 1.00 95.38 381 THR A C 1
ATOM 2877 O O . THR A 1 381 ? 39.609 -18.868 -50.011 1.00 95.38 381 THR A O 1
ATOM 2880 N N . THR A 1 382 ? 39.926 -19.930 -51.943 1.00 94.44 382 THR A N 1
ATOM 2881 C CA . THR A 1 382 ? 40.727 -18.850 -52.521 1.00 94.44 382 THR A CA 1
ATOM 2882 C C . THR A 1 382 ? 39.936 -17.532 -52.616 1.00 94.44 382 THR A C 1
ATOM 2884 O O . THR A 1 382 ? 40.555 -16.470 -52.564 1.00 94.44 382 THR A O 1
ATOM 2887 N N . GLN A 1 383 ? 38.600 -17.570 -52.740 1.00 93.81 383 GLN A N 1
ATOM 2888 C CA . GLN A 1 383 ? 37.782 -16.360 -52.845 1.00 93.81 383 GLN A CA 1
ATOM 2889 C C . GLN A 1 383 ? 37.807 -15.543 -51.548 1.00 93.81 383 GLN A C 1
ATOM 2891 O O . GLN A 1 383 ? 37.992 -14.336 -51.631 1.00 93.81 383 GLN A O 1
ATOM 2896 N N . ASP A 1 384 ? 37.760 -16.178 -50.376 1.00 93.38 384 ASP A N 1
ATOM 2897 C CA . ASP A 1 384 ? 37.860 -15.494 -49.078 1.00 93.38 384 ASP A CA 1
ATOM 2898 C C . ASP A 1 384 ? 39.170 -14.723 -48.941 1.00 93.38 384 ASP A C 1
ATOM 2900 O O . ASP A 1 384 ? 39.199 -13.551 -48.566 1.00 93.38 384 ASP A O 1
ATOM 2904 N N . LEU A 1 385 ? 40.280 -15.361 -49.326 1.00 91.38 385 LEU A N 1
ATOM 2905 C CA . LEU A 1 385 ? 41.589 -14.714 -49.319 1.00 91.38 385 LEU A CA 1
ATOM 2906 C C . LEU A 1 385 ? 41.656 -13.557 -50.317 1.00 91.38 385 LEU A C 1
ATOM 2908 O O . LEU A 1 385 ? 42.298 -12.546 -50.033 1.00 91.38 385 LEU A O 1
ATOM 2912 N N . ILE A 1 386 ? 41.033 -13.701 -51.491 1.00 91.56 386 ILE A N 1
ATOM 2913 C CA . ILE A 1 386 ? 40.937 -12.614 -52.467 1.00 91.56 386 ILE A CA 1
ATOM 2914 C C . ILE A 1 386 ? 40.140 -11.465 -51.861 1.00 91.56 386 ILE A C 1
ATOM 2916 O O . ILE A 1 386 ? 40.627 -10.339 -51.899 1.00 91.56 386 ILE A O 1
ATOM 2920 N N . ASP A 1 387 ? 38.979 -11.728 -51.273 1.00 88.62 387 ASP A N 1
ATOM 2921 C CA . ASP A 1 387 ? 38.119 -10.702 -50.690 1.00 88.62 387 ASP A CA 1
ATOM 2922 C C . ASP A 1 387 ? 38.864 -9.953 -49.575 1.00 88.62 387 ASP A C 1
ATOM 2924 O O . ASP A 1 387 ? 39.001 -8.737 -49.655 1.00 88.62 387 ASP A O 1
ATOM 2928 N N . ALA A 1 388 ? 39.505 -10.655 -48.637 1.00 90.38 388 ALA A N 1
ATOM 2929 C CA . ALA A 1 388 ? 40.296 -10.034 -47.567 1.00 90.38 388 ALA A CA 1
ATOM 2930 C C . ALA A 1 388 ? 41.530 -9.237 -48.039 1.00 90.38 388 ALA A C 1
ATOM 2932 O O . ALA A 1 388 ? 41.941 -8.263 -47.399 1.00 90.38 388 ALA A O 1
ATOM 2933 N N . LEU A 1 389 ? 42.169 -9.655 -49.140 1.00 87.44 389 LEU A N 1
ATOM 2934 C CA . LEU A 1 389 ? 43.360 -8.987 -49.690 1.00 87.44 389 LEU A CA 1
ATOM 2935 C C . LEU A 1 389 ? 43.025 -7.853 -50.664 1.00 87.44 389 LEU A C 1
ATOM 2937 O O . LEU A 1 389 ? 43.864 -6.974 -50.881 1.00 87.44 389 LEU A O 1
ATOM 2941 N N . THR A 1 390 ? 41.855 -7.905 -51.299 1.00 85.50 390 THR A N 1
ATOM 2942 C CA . THR A 1 390 ? 41.399 -6.904 -52.273 1.00 85.50 390 THR A CA 1
ATOM 2943 C C . THR A 1 390 ? 40.512 -5.841 -51.653 1.00 85.50 390 THR A C 1
ATOM 2945 O O . THR A 1 390 ? 40.399 -4.754 -52.228 1.00 85.50 390 THR A O 1
ATOM 2948 N N . GLU A 1 391 ? 39.955 -6.105 -50.473 1.00 78.12 391 GLU A N 1
ATOM 2949 C CA . GLU A 1 391 ? 39.311 -5.090 -49.658 1.00 78.12 391 GLU A CA 1
ATOM 2950 C C . GLU A 1 391 ? 40.319 -3.973 -49.352 1.00 78.12 391 GLU A C 1
ATOM 2952 O O . GLU A 1 391 ? 41.418 -4.190 -48.826 1.00 78.12 391 GLU A O 1
ATOM 2957 N N . GLY A 1 392 ? 39.991 -2.764 -49.812 1.00 58.41 392 GLY A N 1
ATOM 2958 C CA . GLY A 1 392 ? 40.870 -1.610 -49.682 1.00 58.41 392 GLY A CA 1
ATOM 2959 C C . GLY A 1 392 ? 41.178 -1.327 -48.214 1.00 58.41 392 GLY A C 1
ATOM 2960 O O . GLY A 1 392 ? 40.337 -1.539 -47.346 1.00 58.41 392 GLY A O 1
ATOM 2961 N N . LEU A 1 393 ? 42.379 -0.810 -47.927 1.00 50.31 393 LEU A N 1
ATOM 2962 C CA . LEU A 1 393 ? 42.650 -0.253 -46.600 1.00 50.31 393 LEU A CA 1
ATOM 2963 C C . LEU A 1 393 ? 41.554 0.779 -46.288 1.00 50.31 393 LEU A C 1
ATOM 2965 O O . LEU A 1 393 ? 41.347 1.659 -47.135 1.00 50.31 393 LEU A O 1
ATOM 2969 N N . PRO A 1 394 ? 40.877 0.701 -45.127 1.00 46.66 394 PRO A N 1
ATOM 2970 C CA . PRO A 1 394 ? 39.921 1.726 -44.749 1.00 46.66 394 PRO A CA 1
ATOM 2971 C C . PRO A 1 394 ? 40.634 3.075 -44.821 1.00 46.66 394 PRO A C 1
ATOM 2973 O O . PRO A 1 394 ? 41.770 3.230 -44.356 1.00 46.66 394 PRO A O 1
ATOM 2976 N N . SER A 1 395 ? 40.018 4.033 -45.507 1.00 41.47 395 SER A N 1
ATOM 2977 C CA . SER A 1 395 ? 40.524 5.398 -45.562 1.00 41.47 395 SER A CA 1
ATOM 2978 C C . SER A 1 395 ? 40.515 5.966 -44.145 1.00 41.47 395 SER A C 1
ATOM 2980 O O . SER A 1 395 ? 39.446 6.266 -43.623 1.00 41.47 395 SER A O 1
ATOM 2982 N N . VAL A 1 396 ? 41.707 6.045 -43.545 1.00 37.31 396 VAL A N 1
ATOM 2983 C CA . VAL A 1 396 ? 41.973 6.638 -42.223 1.00 37.31 396 VAL A CA 1
ATOM 2984 C C . VAL A 1 396 ? 41.588 8.111 -42.189 1.00 37.31 396 VAL A C 1
ATOM 2986 O O . VAL A 1 396 ? 41.926 8.822 -43.169 1.00 37.31 396 VAL A O 1
#

Foldseek 3Di:
DFPVVLVQQVVCQVVQQQAQWWQFAADLWKGKTLSDNVRHNDPPFDFAAADADLLQAQQAFQFKWFDADDGRRGGRIIITTNTRDRLCHQVIHTNDGDPDDVVVRVVVNPADADPRRGGPDIDGDNHDDDDDDPPDDDDDDDDQAQDFDKDKDKDWDADPVRDIDIDIDMDTDDHDPDFAWKWWDDDAQEAEAEAQDKDKDATDIDGNNPAQKWKDKDWPPPAPWDWDADRRGRIIMIHHHAPDFAKTKMKMWMGGPDPVVVSHDIHIDIHIYGYDYDQDPQQQPPVSPPDRDLVSLLVLLVCQLVFHQPVSLVSVNPRTSHQVSNVCSACVRLVAFQQCLVSPRDRDVVQVCQLVVLPQEPHPAFDGSNNQPRSSNRGHYVVSVCRRVVPDDPDD

Sequence (396 aa):
YVPDVVGSFLSLIDADRYNGQLWDRITSHFIAASGSTNGVTNQDDLPFDDQFHADLQHNQSGVLSLSKLVDDDNRSAFFVTNEPMRELDFHNSIVGQLIDGADVHAAIAAASLGLGGVPQVPIVIESIETVDDSQSGLLRIAAVEGMSGSAEVTVVAVDALGGRRTETFTVEVQPDTYNSGPYLVDPPRELTAVAGKPLVFDLAAHDVEGNAYRFYARAVGGSNLEVGLDANSGRVRIVPPAGFVGDLELRVGVYPRTVADQLDRYDSQTIVIHVEQSAETIEGDLNADGLVDVTDLELLCQAVRLESGDLLMDLNADGEVDQQDLATMIHDVLLSRRGDANLDGVFNSTDLVQVFTIGKYETDADASWADGDWNCDGKVTTQDLIDALTEGLPSV

Radius of gyration: 35.8 Å; chains: 1; bounding box: 85×56×92 Å